Protein AF-0000000084492667 (afdb_homodimer)

Nearest PDB structures (foldseek):
  6nsm-assembly1_B  TM=9.252E-01  e=1.331E-12  Pseudomonas aeruginosa UCBPP-PA14
  6nsr-assembly1_B  TM=9.289E-01  e=3.220E-12  Pseudomonas aeruginosa
  3qbm-assembly1_B  TM=8.335E-01  e=5.957E-05  Chloroflexus aurantiacus J-10-fl
  3eup-assembly1_B  TM=8.223E-01  e=1.995E-04  Cytophaga hutchinsonii ATCC 33406
  4yze-assembly1_A  TM=7.876E-01  e=1.656E-04  Escherichia coli K-12

Sequence (404 aa):
MPRTGRPREFNRDEAVVAAMLLFWEHGFESTSLAQLRTAMGGISPASFYAAFESKEALFREAIQQYISTYGKVSESFCDTRMTSKAAIELGLRRSARMQTERSHPLGCLLVLSAVNCSPEQQHIRDMLAKEREKVHDWINNCIERAVANGELPDSTDIHMLVTLFETFLRGISTQAQDGVPYEIIDAAITQLMSIWDSLSASMPRTGRPREFNRDEAVVAAMLLFWEHGFESTSLAQLRTAMGGISPASFYAAFESKEALFREAIQQYISTYGKVSESFCDTRMTSKAAIELGLRRSARMQTERSHPLGCLLVLSAVNCSPEQQHIRDMLAKEREKVHDWINNCIERAVANGELPDSTDIHMLVTLFETFLRGISTQAQDGVPYEIIDAAITQLMSIWDSLSAS

Foldseek 3Di:
DPPPPDQPDQDLVQLLQLLLQQLQAQALVRDDPQNSCVSRRNDDPVVVCVRQVDSVSSVVSSVVVCCVPLVCLLVLLQDPVDALLVSLLSSLLSLLVSQQDPPTHHADSLLPRPVDDDPVCVVVVVVSVVVLVVSLVSNLVSVVVCCVVLLAPVPDPSVVVSCLSSVLSSVSRVCSVVNPDSVVSNVVSVVSSVVSVVRSVD/DPPPPDQPDFDLVQLLQLLLQQLQAQALVRDDPQNSCVSRRNDDPVVVCVRQVDSVSSVVSSVVVCCVPLVCLLVLLQDPVDALLRSLLSSLLSLLVSQQDPPTHHADSLLPRPVDDDPVCVVVVVVSVVVLVVSLVSNLVSVVVCCVVLLAPVPDPSVVVSCLSSVLSSVSRVCSVVNPDSVVSNVVSVVSSVVSVVRSVD

Organism: NCBI:txid1637975

Radius of gyration: 23.23 Å; Cα contacts (8 Å, |Δi|>4): 520; chains: 2; bounding box: 58×74×68 Å

Secondary structure (DSSP, 8-state):
-----------HHHHHHHHHHHHHHH-TTT--HHHHHHHTTS--HHHHHHHHSSHHHHHHHHHHHHHTTGGGGGGGGG-TTS-HHHHHHHHHHHHHHHHH-TTS-SS-HHHHTTSS--GGGHHHHHHHHHHHHHHHHHHHHHHHHHHHTTSS-TT--HHHHHHHHHHHHHHHHHHHHTT--HHHHHHHHHHHHHHHHHHHH-/-----------HHHHHHHHHHHHHHH-TTT--HHHHHHHTTS--HHHHHHHHSSHHHHHHHHHHHHHTTGGGGGGGGG-TTS-HHHHHHHHHHHHHHHHH-TTS-SS-HHHHTTSS--GGGHHHHHHHHHHHHHHHHHHHHHHHHHHHTTSS-TT--HHHHHHHHHHHHHHHHHHHHTT--HHHHHHHHHHHHHHHHHHHH-

InterPro domains:
  IPR001647 DNA-binding HTH domain, TetR-type [PF00440] (17-62)
  IPR001647 DNA-binding HTH domain, TetR-type [PS50977] (9-70)
  IPR009057 Homedomain-like superfamily [SSF46689] (1-73)
  IPR011075 Tetracyclin repressor-like, C-terminal domain [PF16925] (98-176)
  IPR036271 Tetracyclin repressor-like, C-terminal domain superfamily [SSF48498] (84-198)

Structure (mmCIF, N/CA/C/O backbone):
data_AF-0000000084492667-model_v1
#
loop_
_entity.id
_entity.type
_entity.pdbx_description
1 polymer 'TetR family transcriptional regulator'
#
loop_
_atom_site.group_PDB
_atom_site.id
_atom_site.type_symbol
_atom_site.label_atom_id
_atom_site.label_alt_id
_atom_site.label_comp_id
_atom_site.label_asym_id
_atom_site.label_entity_id
_atom_site.label_seq_id
_atom_site.pdbx_PDB_ins_code
_atom_site.Cartn_x
_atom_site.Cartn_y
_atom_site.Cartn_z
_atom_site.occupancy
_atom_site.B_iso_or_equiv
_atom_site.auth_seq_id
_atom_site.auth_comp_id
_atom_site.auth_asym_id
_atom_site.auth_atom_id
_atom_site.pdbx_PDB_model_num
ATOM 1 N N . MET A 1 1 ? -31.531 42.562 -15.117 1 38.56 1 MET A N 1
ATOM 2 C CA . MET A 1 1 ? -30.938 42.125 -13.859 1 38.56 1 MET A CA 1
ATOM 3 C C . MET A 1 1 ? -30.531 40.656 -13.938 1 38.56 1 MET A C 1
ATOM 5 O O . MET A 1 1 ? -31.312 39.812 -14.367 1 38.56 1 MET A O 1
ATOM 9 N N . PRO A 1 2 ? -29.188 40.281 -14.102 1 45.19 2 PRO A N 1
ATOM 10 C CA . PRO A 1 2 ? -28.891 38.875 -14.211 1 45.19 2 PRO A CA 1
ATOM 11 C C . PRO A 1 2 ? -29.625 38.031 -13.172 1 45.19 2 PRO A C 1
ATOM 13 O O . PRO A 1 2 ? -29.859 38.5 -12.047 1 45.19 2 PRO A O 1
ATOM 16 N N . ARG A 1 3 ? -30.719 37.406 -13.484 1 46.62 3 ARG A N 1
ATOM 17 C CA . ARG A 1 3 ? -31.516 36.562 -12.617 1 46.62 3 ARG A CA 1
ATOM 18 C C . ARG A 1 3 ? -30.625 35.688 -11.727 1 46.62 3 ARG A C 1
ATOM 20 O O . ARG A 1 3 ? -29.797 34.938 -12.227 1 46.62 3 ARG A O 1
ATOM 27 N N . THR A 1 4 ? -30.016 36.219 -10.531 1 47.03 4 THR A N 1
ATOM 28 C CA . THR A 1 4 ? -29.266 35.469 -9.547 1 47.03 4 THR A CA 1
ATOM 29 C C . THR A 1 4 ? -29.922 34.125 -9.273 1 47.03 4 THR A C 1
ATOM 31 O O . THR A 1 4 ? -31.047 34.062 -8.797 1 47.03 4 THR A O 1
ATOM 34 N N . GLY A 1 5 ? -29.828 33.188 -10.109 1 45.91 5 GLY A N 1
ATOM 35 C CA . GLY A 1 5 ? -30.359 31.859 -9.906 1 45.91 5 GLY A CA 1
ATOM 36 C C . GLY A 1 5 ? -30.266 31.391 -8.469 1 45.91 5 GLY A C 1
ATOM 37 O O . GLY A 1 5 ? -29.5 31.953 -7.676 1 45.91 5 GLY A O 1
ATOM 38 N N . ARG A 1 6 ? -31.344 30.844 -7.824 1 52.47 6 ARG A N 1
ATOM 39 C CA . ARG A 1 6 ? -31.391 30.328 -6.457 1 52.47 6 ARG A CA 1
ATOM 40 C C . ARG A 1 6 ? -30.109 29.578 -6.102 1 52.47 6 ARG A C 1
ATOM 42 O O . ARG A 1 6 ? -29.594 28.812 -6.91 1 52.47 6 ARG A O 1
ATOM 49 N N . PRO A 1 7 ? -29.359 30.031 -5.082 1 58.75 7 PRO A N 1
ATOM 50 C CA . PRO A 1 7 ? -28.156 29.312 -4.656 1 58.75 7 PRO A CA 1
ATOM 51 C C . PRO A 1 7 ? -28.375 27.797 -4.586 1 58.75 7 PRO A C 1
ATOM 53 O O . PRO A 1 7 ? -29.469 27.328 -4.297 1 58.75 7 PRO A O 1
ATOM 56 N N . ARG A 1 8 ? -27.797 26.984 -5.293 1 65.12 8 ARG A N 1
ATOM 57 C CA . ARG A 1 8 ? -27.953 25.547 -5.293 1 65.12 8 ARG A CA 1
ATOM 58 C C . ARG A 1 8 ? -28.062 25 -3.871 1 65.12 8 ARG A C 1
ATOM 60 O O . ARG A 1 8 ? -27.281 25.375 -2.998 1 65.12 8 ARG A O 1
ATOM 67 N N . GLU A 1 9 ? -29.25 24.484 -3.479 1 80.94 9 GLU A N 1
ATOM 68 C CA . GLU A 1 9 ? -29.516 23.875 -2.182 1 80.94 9 GLU A CA 1
ATOM 69 C C . GLU A 1 9 ? -28.5 22.781 -1.863 1 80.94 9 GLU A C 1
ATOM 71 O O . GLU A 1 9 ? -28.078 22.047 -2.754 1 80.94 9 GLU A O 1
ATOM 76 N N . PHE A 1 10 ? -28.016 22.891 -0.618 1 89.06 10 PHE A N 1
ATOM 77 C CA . PHE A 1 10 ? -27.094 21.891 -0.108 1 89.06 10 PHE A CA 1
ATOM 78 C C . PHE A 1 10 ? -27.688 20.484 -0.222 1 89.06 10 PHE A C 1
ATOM 80 O O . PHE A 1 10 ? -28.812 20.25 0.208 1 89.06 10 PHE A O 1
ATOM 87 N N . ASN A 1 11 ? -27.047 19.594 -0.96 1 94.19 11 ASN A N 1
ATOM 88 C CA . ASN A 1 11 ? -27.375 18.172 -1.079 1 94.19 11 ASN A CA 1
ATOM 89 C C . ASN A 1 11 ? -26.422 17.297 -0.281 1 94.19 11 ASN A C 1
ATOM 91 O O . ASN A 1 11 ? -25.266 17.125 -0.67 1 94.19 11 ASN A O 1
ATOM 95 N N . ARG A 1 12 ? -26.859 16.719 0.756 1 95.88 12 ARG A N 1
ATOM 96 C CA . ARG A 1 12 ? -26.016 15.992 1.7 1 95.88 12 ARG A CA 1
ATOM 97 C C . ARG A 1 12 ? -25.359 14.789 1.033 1 95.88 12 ARG A C 1
ATOM 99 O O . ARG A 1 12 ? -24.188 14.508 1.277 1 95.88 12 ARG A O 1
ATOM 106 N N . ASP A 1 13 ? -26.125 14.086 0.218 1 96.62 13 ASP A N 1
ATOM 107 C CA . ASP A 1 13 ? -25.578 12.914 -0.456 1 96.62 13 ASP A CA 1
ATOM 108 C C . ASP A 1 13 ? -24.422 13.305 -1.387 1 96.62 13 ASP A C 1
ATOM 110 O O . ASP A 1 13 ? -23.391 12.641 -1.418 1 96.62 13 ASP A O 1
ATOM 114 N N . GLU A 1 14 ? -24.625 14.328 -2.105 1 97.31 14 GLU A N 1
ATOM 115 C CA . GLU A 1 14 ? -23.562 14.828 -2.98 1 97.31 14 GLU A CA 1
ATOM 116 C C . GLU A 1 14 ? -22.359 15.281 -2.176 1 97.31 14 GLU A C 1
ATOM 118 O O . GLU A 1 14 ? -21.219 15.117 -2.617 1 97.31 14 GLU A O 1
ATOM 123 N N . ALA A 1 15 ? -22.625 15.844 -1.063 1 97.88 15 ALA A N 1
ATOM 124 C CA . ALA A 1 15 ? -21.547 16.297 -0.186 1 97.88 15 ALA A CA 1
ATOM 125 C C . ALA A 1 15 ? -20.703 15.133 0.309 1 97.88 15 ALA A C 1
ATOM 127 O O . ALA A 1 15 ? -19.484 15.219 0.351 1 97.88 15 ALA A O 1
ATOM 128 N N . VAL A 1 16 ? -21.375 14.055 0.672 1 98.62 16 VAL A N 1
ATOM 129 C CA . VAL A 1 16 ? -20.656 12.867 1.146 1 98.62 16 VAL A CA 1
ATOM 130 C C . VAL A 1 16 ? -19.797 12.305 0.023 1 98.62 16 VAL A C 1
ATOM 132 O O . VAL A 1 16 ? -18.656 11.898 0.254 1 98.62 16 VAL A O 1
ATOM 135 N N . VAL A 1 17 ? -20.328 12.305 -1.199 1 98.56 17 VAL A N 1
ATOM 136 C CA . VAL A 1 17 ? -19.578 11.812 -2.346 1 98.56 17 VAL A CA 1
ATOM 137 C C . VAL A 1 17 ? -18.359 12.703 -2.584 1 98.56 17 VAL A C 1
ATOM 139 O O . VAL A 1 17 ? -17.25 12.203 -2.807 1 98.56 17 VAL A O 1
ATOM 142 N N . ALA A 1 18 ? -18.547 13.984 -2.477 1 98.31 18 ALA A N 1
ATOM 143 C CA . ALA A 1 18 ? -17.438 14.922 -2.65 1 98.31 18 ALA A CA 1
ATOM 144 C C . ALA A 1 18 ? -16.359 14.695 -1.588 1 98.31 18 ALA A C 1
ATOM 146 O O . ALA A 1 18 ? -15.164 14.719 -1.889 1 98.31 18 ALA A O 1
ATOM 147 N N . ALA A 1 19 ? -16.797 14.508 -0.365 1 98.56 19 ALA A N 1
ATOM 148 C CA . ALA A 1 19 ? -15.867 14.234 0.725 1 98.56 19 ALA A CA 1
ATOM 149 C C . ALA A 1 19 ? -15.102 12.938 0.481 1 98.56 19 ALA A C 1
ATOM 151 O O . ALA A 1 19 ? -13.891 12.867 0.695 1 98.56 19 ALA A O 1
ATOM 152 N N . MET A 1 20 ? -15.828 11.914 0.038 1 98.69 20 MET A N 1
ATOM 153 C CA . MET A 1 20 ? -15.211 10.625 -0.261 1 98.69 20 MET A CA 1
ATOM 154 C C . MET A 1 20 ? -14.07 10.781 -1.263 1 98.69 20 MET A C 1
ATOM 156 O O . MET A 1 20 ? -12.977 10.258 -1.052 1 98.69 20 MET A O 1
ATOM 160 N N . LEU A 1 21 ? -14.32 11.547 -2.293 1 98.38 21 LEU A N 1
ATOM 161 C CA . LEU A 1 21 ? -13.32 11.734 -3.336 1 98.38 21 LEU A CA 1
ATOM 162 C C . LEU A 1 21 ? -12.117 12.508 -2.801 1 98.38 21 LEU A C 1
ATOM 164 O O . LEU A 1 21 ? -10.969 12.195 -3.148 1 98.38 21 LEU A O 1
ATOM 168 N N . LEU A 1 22 ? -12.312 13.438 -1.885 1 97.62 22 LEU A N 1
ATOM 169 C CA . LEU A 1 22 ? -11.219 14.203 -1.293 1 97.62 22 LEU A CA 1
ATOM 170 C C . LEU A 1 22 ? -10.398 13.336 -0.354 1 97.62 22 LEU A C 1
ATOM 172 O O . LEU A 1 22 ? -9.164 13.328 -0.424 1 97.62 22 LEU A O 1
ATOM 176 N N . PHE A 1 23 ? -11.094 12.594 0.522 1 97.5 23 PHE A N 1
ATOM 177 C CA . PHE A 1 23 ? -10.398 11.695 1.434 1 97.5 23 PHE A CA 1
ATOM 178 C C . PHE A 1 23 ? -9.617 10.633 0.66 1 97.5 23 PHE A C 1
ATOM 180 O O . PHE A 1 23 ? -8.539 10.219 1.083 1 97.5 23 PHE A O 1
ATOM 187 N N . TRP A 1 24 ? -10.203 10.242 -0.432 1 97.44 24 TRP A N 1
ATOM 188 C CA . TRP A 1 24 ? -9.562 9.25 -1.292 1 97.44 24 TRP A CA 1
ATOM 189 C C . TRP A 1 24 ? -8.273 9.797 -1.897 1 97.44 24 TRP A C 1
ATOM 191 O O . TRP A 1 24 ? -7.242 9.133 -1.876 1 97.44 24 TRP A O 1
ATOM 201 N N . GLU A 1 25 ? -8.305 10.969 -2.318 1 95.44 25 GLU A N 1
ATOM 202 C CA . GLU A 1 25 ? -7.188 11.594 -3.021 1 95.44 25 GLU A CA 1
ATOM 203 C C . GLU A 1 25 ? -6.109 12.055 -2.045 1 95.44 25 GLU A C 1
ATOM 205 O O . GLU A 1 25 ? -4.914 11.852 -2.289 1 95.44 25 GLU A O 1
ATOM 210 N N . HIS A 1 26 ? -6.512 12.555 -0.853 1 94.31 26 HIS A N 1
ATOM 211 C CA . HIS A 1 26 ? -5.551 13.273 -0.025 1 94.31 26 HIS A CA 1
ATOM 212 C C . HIS A 1 26 ? -5.355 12.578 1.32 1 94.31 26 HIS A C 1
ATOM 214 O O . HIS A 1 26 ? -4.398 12.875 2.041 1 94.31 26 HIS A O 1
ATOM 220 N N . GLY A 1 27 ? -6.215 11.633 1.587 1 95.06 27 GLY A N 1
ATOM 221 C CA . GLY A 1 27 ? -6.168 11.016 2.902 1 95.06 27 GLY A CA 1
ATOM 222 C C . GLY A 1 27 ? -6.926 11.797 3.957 1 95.06 27 GLY A C 1
ATOM 223 O O . GLY A 1 27 ? -7.305 12.945 3.73 1 95.06 27 GLY A O 1
ATOM 224 N N . PHE A 1 28 ? -7.129 11.258 5.082 1 96.12 28 PHE A N 1
ATOM 225 C CA . PHE A 1 28 ? -7.918 11.828 6.164 1 96.12 28 PHE A CA 1
ATOM 226 C C . PHE A 1 28 ? -7.223 13.055 6.75 1 96.12 28 PHE A C 1
ATOM 228 O O . PHE A 1 28 ? -7.812 14.133 6.82 1 96.12 28 PHE A O 1
ATOM 235 N N . GLU A 1 29 ? -6.031 12.898 7.098 1 92.75 29 GLU A N 1
ATOM 236 C CA . GLU A 1 29 ? -5.336 13.953 7.832 1 92.75 29 GLU A CA 1
ATOM 237 C C . GLU A 1 29 ? -5.055 15.156 6.938 1 92.75 29 GLU A C 1
ATOM 239 O O . GLU A 1 29 ? -5.16 16.297 7.379 1 92.75 29 GLU A O 1
ATOM 244 N N . SER A 1 30 ? -4.758 14.945 5.703 1 92.38 30 SER A N 1
ATOM 245 C CA . SER A 1 30 ? -4.316 16 4.797 1 92.38 30 SER A CA 1
ATOM 246 C C . SER A 1 30 ? -5.508 16.75 4.207 1 92.38 30 SER A C 1
ATOM 248 O O . SER A 1 30 ? -5.332 17.781 3.543 1 92.38 30 SER A O 1
ATOM 250 N N . THR A 1 31 ? -6.676 16.234 4.395 1 95.38 31 THR A N 1
ATOM 251 C CA . THR A 1 31 ? -7.875 16.922 3.939 1 95.38 31 THR A CA 1
ATOM 252 C C . THR A 1 31 ? -8.367 17.906 5 1 95.38 31 THR A C 1
ATOM 254 O O . THR A 1 31 ? -8.688 17.516 6.121 1 95.38 31 THR A O 1
ATOM 257 N N . SER A 1 32 ? -8.445 19.141 4.676 1 94.62 32 SER A N 1
ATOM 258 C CA . SER A 1 32 ? -8.828 20.172 5.637 1 94.62 32 SER A CA 1
ATOM 259 C C . SER A 1 32 ? -10.336 20.422 5.617 1 94.62 32 SER A C 1
ATOM 261 O O . SER A 1 32 ? -11.016 20.062 4.652 1 94.62 32 SER A O 1
ATOM 263 N N . LEU A 1 33 ? -10.758 21.047 6.68 1 96.75 33 LEU A N 1
ATOM 264 C CA . LEU A 1 33 ? -12.156 21.453 6.734 1 96.75 33 LEU A CA 1
ATOM 265 C C . LEU A 1 33 ? -12.469 22.453 5.625 1 96.75 33 LEU A C 1
ATOM 267 O O . LEU A 1 33 ? -13.562 22.422 5.051 1 96.75 33 LEU A O 1
ATOM 271 N N . ALA A 1 34 ? -11.586 23.312 5.332 1 96.69 34 ALA A N 1
ATOM 272 C CA . ALA A 1 34 ? -11.773 24.312 4.285 1 96.69 34 ALA A CA 1
ATOM 273 C C . ALA A 1 34 ? -11.977 23.641 2.926 1 96.69 34 ALA A C 1
ATOM 275 O O . ALA A 1 34 ? -12.867 24.031 2.166 1 96.69 34 ALA A O 1
ATOM 276 N N . GLN A 1 35 ? -11.172 22.656 2.59 1 96.44 35 GLN A N 1
ATOM 277 C CA . GLN A 1 35 ? -11.297 21.906 1.345 1 96.44 35 GLN A CA 1
ATOM 278 C C . GLN A 1 35 ? -12.648 21.203 1.266 1 96.44 35 GLN A C 1
ATOM 280 O O . GLN A 1 35 ? -13.297 21.203 0.218 1 96.44 35 GLN A O 1
ATOM 285 N N . LEU A 1 36 ? -13.031 20.594 2.414 1 98.12 36 LEU A N 1
ATOM 286 C CA . LEU A 1 36 ? -14.312 19.891 2.457 1 98.12 36 LEU A CA 1
ATOM 287 C C . LEU A 1 36 ? -15.469 20.844 2.207 1 98.12 36 LEU A C 1
ATOM 289 O O . LEU A 1 36 ? -16.328 20.594 1.356 1 98.12 36 LEU A O 1
ATOM 293 N N . ARG A 1 37 ? -15.422 21.953 2.826 1 97.69 37 ARG A N 1
ATOM 294 C CA . ARG A 1 37 ? -16.5 22.922 2.676 1 97.69 37 ARG A CA 1
ATOM 295 C C . ARG A 1 37 ? -16.547 23.469 1.248 1 97.69 37 ARG A C 1
ATOM 297 O O . ARG A 1 37 ? -17.641 23.641 0.689 1 97.69 37 ARG A O 1
ATOM 304 N N . THR A 1 38 ? -15.445 23.719 0.686 1 96.88 38 THR A N 1
ATOM 305 C CA . THR A 1 38 ? -15.375 24.188 -0.691 1 96.88 38 THR A CA 1
ATOM 306 C C . THR A 1 38 ? -15.961 23.172 -1.652 1 96.88 38 THR A C 1
ATOM 308 O O . THR A 1 38 ? -16.75 23.516 -2.535 1 96.88 38 THR A O 1
ATOM 311 N N . ALA A 1 39 ? -15.695 21.891 -1.416 1 95.75 39 ALA A N 1
ATOM 312 C CA . ALA A 1 39 ? -16.156 20.812 -2.281 1 95.75 39 ALA A CA 1
ATOM 313 C C . ALA A 1 39 ? -17.672 20.609 -2.139 1 95.75 39 ALA A C 1
ATOM 315 O O . ALA A 1 39 ? -18.297 19.984 -2.998 1 95.75 39 ALA A O 1
ATOM 316 N N . MET A 1 40 ? -18.188 21.156 -1.121 1 95.94 40 MET A N 1
ATOM 317 C CA . MET A 1 40 ? -19.609 20.969 -0.827 1 95.94 40 MET A CA 1
ATOM 318 C C . MET A 1 40 ? -20.406 22.219 -1.197 1 95.94 40 MET A C 1
ATOM 320 O O . MET A 1 40 ? -21.516 22.422 -0.692 1 95.94 40 MET A O 1
ATOM 324 N N . GLY A 1 41 ? -19.812 23.031 -1.983 1 93.88 41 GLY A N 1
ATOM 325 C CA . GLY A 1 41 ? -20.516 24.219 -2.447 1 93.88 41 GLY A CA 1
ATOM 326 C C . GLY A 1 41 ? -20.203 25.453 -1.621 1 93.88 41 GLY A C 1
ATOM 327 O O . GLY A 1 41 ? -20.953 26.438 -1.648 1 93.88 41 GLY A O 1
ATOM 328 N N . GLY A 1 42 ? -19.188 25.375 -0.823 1 95.81 42 GLY A N 1
ATOM 329 C CA . GLY A 1 42 ? -18.766 26.547 -0.061 1 95.81 42 GLY A CA 1
ATOM 330 C C . GLY A 1 42 ? -19.625 26.797 1.169 1 95.81 42 GLY A C 1
ATOM 331 O O . GLY A 1 42 ? -19.938 27.938 1.488 1 95.81 42 GLY A O 1
ATOM 332 N N . ILE A 1 43 ? -20.031 25.766 1.825 1 95.25 43 ILE A N 1
ATOM 333 C CA . ILE A 1 43 ? -20.891 25.906 2.994 1 95.25 43 ILE A CA 1
ATOM 334 C C . ILE A 1 43 ? -20.078 26.484 4.156 1 95.25 43 ILE A C 1
ATOM 336 O O . ILE A 1 43 ? -18.859 26.359 4.199 1 95.25 43 ILE A O 1
ATOM 340 N N . SER A 1 44 ? -20.766 27.109 5.055 1 95.56 44 SER A N 1
ATOM 341 C CA . SER A 1 44 ? -20.141 27.688 6.234 1 95.56 44 SER A CA 1
ATOM 342 C C . SER A 1 44 ? -19.688 26.594 7.211 1 95.56 44 SER A C 1
ATOM 344 O O . SER A 1 44 ? -20.188 25.469 7.156 1 95.56 44 SER A O 1
ATOM 346 N N . PRO A 1 45 ? -18.75 26.922 8.133 1 96.31 45 PRO A N 1
ATOM 347 C CA . PRO A 1 45 ? -18.391 25.969 9.188 1 96.31 45 PRO A CA 1
ATOM 348 C C . PRO A 1 45 ? -19.609 25.516 10.008 1 96.31 45 PRO A C 1
ATOM 350 O O . PRO A 1 45 ? -19.75 24.328 10.297 1 96.31 45 PRO A O 1
ATOM 353 N N . ALA A 1 46 ? -20.453 26.469 10.328 1 95.69 46 ALA A N 1
ATOM 354 C CA . ALA A 1 46 ? -21.641 26.141 11.117 1 95.69 46 ALA A CA 1
ATOM 355 C C . ALA A 1 46 ? -22.516 25.141 10.391 1 95.69 46 ALA A C 1
ATOM 357 O O . ALA A 1 46 ? -23.016 24.172 10.992 1 95.69 46 ALA A O 1
ATOM 358 N N . SER A 1 47 ? -22.75 25.344 9.148 1 95.5 47 SER A N 1
ATOM 359 C CA . SER A 1 47 ? -23.547 24.438 8.328 1 95.5 47 SER A CA 1
ATOM 360 C C . SER A 1 47 ? -22.906 23.047 8.25 1 95.5 47 SER A C 1
ATOM 362 O O . SER A 1 47 ? -23.609 22.031 8.266 1 95.5 47 SER A O 1
ATOM 364 N N . PHE A 1 48 ? -21.594 23.031 8.156 1 97.38 48 PHE A N 1
ATOM 365 C CA . PHE A 1 48 ? -20.875 21.766 8.102 1 97.38 48 PHE A CA 1
ATOM 366 C C . PHE A 1 48 ? -21.125 20.953 9.359 1 97.38 48 PHE A C 1
ATOM 368 O O . PHE A 1 48 ? -21.484 19.766 9.281 1 97.38 48 PHE A O 1
ATOM 375 N N . TYR A 1 49 ? -21 21.562 10.508 1 96.75 49 TYR A N 1
ATOM 376 C CA . TYR A 1 49 ? -21.094 20.844 11.773 1 96.75 49 TYR A CA 1
ATOM 377 C C . TYR A 1 49 ? -22.547 20.453 12.07 1 96.75 49 TYR A C 1
ATOM 379 O O . TYR A 1 49 ? -22.797 19.438 12.727 1 96.75 49 TYR A O 1
ATOM 387 N N . ALA A 1 50 ? -23.422 21.234 11.539 1 96.44 50 ALA A N 1
ATOM 388 C CA . ALA A 1 50 ? -24.828 20.875 11.656 1 96.44 50 ALA A CA 1
ATOM 389 C C . ALA A 1 50 ? -25.141 19.609 10.844 1 96.44 50 ALA A C 1
ATOM 391 O O . ALA A 1 50 ? -25.922 18.766 11.273 1 96.44 50 ALA A O 1
ATOM 392 N N . ALA A 1 51 ? -24.484 19.5 9.75 1 96.5 51 ALA A N 1
ATOM 393 C CA . ALA A 1 51 ? -24.766 18.406 8.82 1 96.5 51 ALA A CA 1
ATOM 394 C C . ALA A 1 51 ? -23.984 17.156 9.203 1 96.5 51 ALA A C 1
ATOM 396 O O . ALA A 1 51 ? -24.484 16.047 9.07 1 96.5 51 ALA A O 1
ATOM 397 N N . PHE A 1 52 ? -22.688 17.219 9.727 1 97.94 52 PHE A N 1
ATOM 398 C CA . PHE A 1 52 ? -21.844 16.031 9.812 1 97.94 52 PHE A CA 1
ATOM 399 C C . PHE A 1 52 ? -21.25 15.898 11.211 1 97.94 52 PHE A C 1
ATOM 401 O O . PHE A 1 52 ? -20.625 14.883 11.539 1 97.94 52 PHE A O 1
ATOM 408 N N . GLU A 1 53 ? -21.391 16.859 12.016 1 97.5 53 GLU A N 1
ATOM 409 C CA . GLU A 1 53 ? -20.953 16.859 13.406 1 97.5 53 GLU A CA 1
ATOM 410 C C . GLU A 1 53 ? -19.438 17.062 13.492 1 97.5 53 GLU A C 1
ATOM 412 O O . GLU A 1 53 ? -18.969 17.906 14.266 1 97.5 53 GLU A O 1
ATOM 417 N N . SER A 1 54 ? -18.625 16.234 12.742 1 97.69 54 SER A N 1
ATOM 418 C CA . SER A 1 54 ? -17.172 16.328 12.75 1 97.69 54 SER A CA 1
ATOM 419 C C . SER A 1 54 ? -16.562 15.797 11.453 1 97.69 54 SER A C 1
ATOM 421 O O . SER A 1 54 ? -17.266 15.133 10.672 1 97.69 54 SER A O 1
ATOM 423 N N . LYS A 1 55 ? -15.336 16.094 11.297 1 97.31 55 LYS A N 1
ATOM 424 C CA . LYS A 1 55 ? -14.617 15.523 10.156 1 97.31 55 LYS A CA 1
ATOM 425 C C . LYS A 1 55 ? -14.594 14 10.219 1 97.31 55 LYS A C 1
ATOM 427 O O . LYS A 1 55 ? -14.781 13.336 9.195 1 97.31 55 LYS A O 1
ATOM 432 N N . GLU A 1 56 ? -14.352 13.461 11.375 1 97.5 56 GLU A N 1
ATOM 433 C CA . GLU A 1 56 ? -14.297 12.008 11.547 1 97.5 56 GLU A CA 1
ATOM 434 C C . GLU A 1 56 ? -15.641 11.359 11.227 1 97.5 56 GLU A C 1
ATOM 436 O O . GLU A 1 56 ? -15.695 10.32 10.57 1 97.5 56 GLU A O 1
ATOM 441 N N . ALA A 1 57 ? -16.641 11.93 11.758 1 98.38 57 ALA A N 1
ATOM 442 C CA . ALA A 1 57 ? -17.969 11.406 11.461 1 98.38 57 ALA A CA 1
ATOM 443 C C . ALA A 1 57 ? -18.234 11.406 9.953 1 98.38 57 ALA A C 1
ATOM 445 O O . ALA A 1 57 ? -18.766 10.438 9.406 1 98.38 57 ALA A O 1
ATOM 446 N N . LEU A 1 58 ? -17.938 12.547 9.305 1 98.69 58 LEU A N 1
ATOM 447 C CA . LEU A 1 58 ? -18.062 12.625 7.855 1 98.69 58 LEU A CA 1
ATOM 448 C C . LEU A 1 58 ? -17.203 11.57 7.176 1 98.69 58 LEU A C 1
ATOM 450 O O . LEU A 1 58 ? -17.625 10.953 6.195 1 98.69 58 LEU A O 1
ATOM 454 N N . PHE A 1 59 ? -16 11.344 7.672 1 98.62 59 PHE A N 1
ATOM 455 C CA . PHE A 1 59 ? -15.109 10.344 7.105 1 98.62 59 PHE A CA 1
ATOM 456 C C . PHE A 1 59 ? -15.742 8.953 7.176 1 98.62 59 PHE A C 1
ATOM 458 O O . PHE A 1 59 ? -15.695 8.195 6.207 1 98.62 59 PHE A O 1
ATOM 465 N N . ARG A 1 60 ? -16.281 8.602 8.266 1 98.5 60 ARG A N 1
ATOM 466 C CA . ARG A 1 60 ? -16.953 7.312 8.414 1 98.5 60 ARG A CA 1
ATOM 467 C C . ARG A 1 60 ? -18.062 7.152 7.375 1 98.5 60 ARG A C 1
ATOM 469 O O . ARG A 1 60 ? -18.234 6.082 6.789 1 98.5 60 ARG A O 1
ATOM 476 N N . GLU A 1 61 ? -18.781 8.195 7.184 1 98.62 61 GLU A N 1
ATOM 477 C CA . GLU A 1 61 ? -19.812 8.156 6.164 1 98.62 61 GLU A CA 1
ATOM 478 C C . GLU A 1 61 ? -19.219 8.008 4.766 1 98.62 61 GLU A C 1
ATOM 480 O O . GLU A 1 61 ? -19.766 7.293 3.926 1 98.62 61 GLU A O 1
ATOM 485 N N . ALA A 1 62 ? -18.172 8.711 4.516 1 98.75 62 ALA A N 1
ATOM 486 C CA . ALA A 1 62 ? -17.469 8.609 3.234 1 98.75 62 ALA A CA 1
ATOM 487 C C . ALA A 1 62 ? -16.984 7.184 2.984 1 98.75 62 ALA A C 1
ATOM 489 O O . ALA A 1 62 ? -17.109 6.668 1.869 1 98.75 62 ALA A O 1
ATOM 490 N N . ILE A 1 63 ? -16.484 6.551 4.008 1 98.69 63 ILE A N 1
ATOM 491 C CA . ILE A 1 63 ? -16.016 5.172 3.912 1 98.69 63 ILE A CA 1
ATOM 492 C C . ILE A 1 63 ? -17.188 4.25 3.582 1 98.69 63 ILE A C 1
ATOM 494 O O . ILE A 1 63 ? -17.078 3.379 2.717 1 98.69 63 ILE A O 1
ATOM 498 N N . GLN A 1 64 ? -18.281 4.457 4.258 1 98.56 64 GLN A N 1
ATOM 499 C CA . GLN A 1 64 ? -19.469 3.645 3.969 1 98.56 64 GLN A CA 1
ATOM 500 C C . GLN A 1 64 ? -19.953 3.873 2.541 1 98.56 64 GLN A C 1
ATOM 502 O O . GLN A 1 64 ? -20.375 2.932 1.866 1 98.56 64 GLN A O 1
ATOM 507 N N . GLN A 1 65 ? -19.938 5.148 2.127 1 98.75 65 GLN A N 1
ATOM 508 C CA . GLN A 1 65 ? -20.266 5.457 0.739 1 98.75 65 GLN A CA 1
ATOM 509 C C . GLN A 1 65 ? -19.344 4.711 -0.224 1 98.75 65 GLN A C 1
ATOM 511 O O . GLN A 1 65 ? -19.797 4.145 -1.219 1 98.75 65 GLN A O 1
ATOM 516 N N . TYR A 1 66 ? -18.078 4.703 0.009 1 98.81 66 TYR A N 1
ATOM 517 C CA . TYR A 1 66 ? -17.109 3.98 -0.805 1 98.81 66 TYR A CA 1
ATOM 518 C C . TYR A 1 66 ? -17.438 2.494 -0.857 1 98.81 66 TYR A C 1
ATOM 520 O O . TYR A 1 66 ? -17.469 1.896 -1.935 1 98.81 66 TYR A O 1
ATOM 528 N N . ILE A 1 67 ? -17.641 1.878 0.333 1 98.5 67 ILE A N 1
ATOM 529 C CA . ILE A 1 67 ? -17.906 0.447 0.457 1 98.5 67 ILE A CA 1
ATOM 530 C C . ILE A 1 67 ? -19.141 0.075 -0.347 1 98.5 67 ILE A C 1
ATOM 532 O O . ILE A 1 67 ? -19.172 -0.969 -1.003 1 98.5 67 ILE A O 1
ATOM 536 N N . SER A 1 68 ? -20.125 0.974 -0.379 1 98.19 68 SER A N 1
ATOM 537 C CA . SER A 1 68 ? -21.422 0.675 -1.005 1 98.19 68 SER A CA 1
ATOM 538 C C . SER A 1 68 ? -21.391 0.999 -2.494 1 98.19 68 SER A C 1
ATOM 540 O O . SER A 1 68 ? -22.375 0.756 -3.203 1 98.19 68 SER A O 1
ATOM 542 N N . THR A 1 69 ? -20.312 1.532 -3.025 1 98.38 69 THR A N 1
ATOM 543 C CA . THR A 1 69 ? -20.188 1.871 -4.441 1 98.38 69 THR A CA 1
ATOM 544 C C . THR A 1 69 ? -18.969 1.217 -5.059 1 98.38 69 THR A C 1
ATOM 546 O O . THR A 1 69 ? -19 0.049 -5.453 1 98.38 69 THR A O 1
ATOM 549 N N . TYR A 1 70 ? -17.844 1.86 -4.934 1 98.56 70 TYR A N 1
ATOM 550 C CA . TYR A 1 70 ? -16.594 1.383 -5.539 1 98.56 70 TYR A CA 1
ATOM 551 C C . TYR A 1 70 ? -16.094 0.121 -4.844 1 98.56 70 TYR A C 1
ATOM 553 O O . TYR A 1 70 ? -15.586 -0.792 -5.492 1 98.56 70 TYR A O 1
ATOM 561 N N . GLY A 1 71 ? -16.297 0.089 -3.535 1 98.06 71 GLY A N 1
ATOM 562 C CA . GLY A 1 71 ? -15.844 -1.032 -2.73 1 98.06 71 GLY A CA 1
ATOM 563 C C . GLY A 1 71 ? -16.656 -2.293 -2.941 1 98.06 71 GLY A C 1
ATOM 564 O O . GLY A 1 71 ? -16.281 -3.369 -2.473 1 98.06 71 GLY A O 1
ATOM 565 N N . LYS A 1 72 ? -17.75 -2.229 -3.705 1 97.88 72 LYS A N 1
ATOM 566 C CA . LYS A 1 72 ? -18.609 -3.379 -3.984 1 97.88 72 LYS A CA 1
ATOM 567 C C . LYS A 1 72 ? -17.844 -4.441 -4.777 1 97.88 72 LYS A C 1
ATOM 569 O O . LYS A 1 72 ? -18.281 -5.594 -4.848 1 97.88 72 LYS A O 1
ATOM 574 N N . VAL A 1 73 ? -16.781 -4.055 -5.402 1 97.44 73 VAL A N 1
ATOM 575 C CA . VAL A 1 73 ? -15.969 -4.988 -6.18 1 97.44 73 VAL A CA 1
ATOM 576 C C . VAL A 1 73 ? -15.523 -6.148 -5.293 1 97.44 73 VAL A C 1
ATOM 578 O O . VAL A 1 73 ? -15.344 -7.273 -5.77 1 97.44 73 VAL A O 1
ATOM 581 N N . SER A 1 74 ? -15.406 -5.941 -3.977 1 97.19 74 SER A N 1
ATOM 582 C CA . SER A 1 74 ? -14.93 -6.961 -3.047 1 97.19 74 SER A CA 1
ATOM 583 C C . SER A 1 74 ? -16.016 -7.984 -2.75 1 97.19 74 SER A C 1
ATOM 585 O O . SER A 1 74 ? -15.734 -9.07 -2.229 1 97.19 74 SER A O 1
ATOM 587 N N . GLU A 1 75 ? -17.25 -7.656 -3.064 1 97 75 GLU A N 1
ATOM 588 C CA . GLU A 1 75 ? -18.344 -8.586 -2.807 1 97 75 GLU A CA 1
ATOM 589 C C . GLU A 1 75 ? -18.188 -9.867 -3.621 1 97 75 GLU A C 1
ATOM 591 O O . GLU A 1 75 ? -18.812 -10.883 -3.314 1 97 75 GLU A O 1
ATOM 596 N N . SER A 1 76 ? -17.422 -9.812 -4.707 1 97.38 76 SER A N 1
ATOM 597 C CA . SER A 1 76 ? -17.156 -11.016 -5.492 1 97.38 76 SER A CA 1
ATOM 598 C C . SER A 1 76 ? -16.531 -12.109 -4.637 1 97.38 76 SER A C 1
ATOM 600 O O . SER A 1 76 ? -16.766 -13.297 -4.875 1 97.38 76 SER A O 1
ATOM 602 N N . PHE A 1 77 ? -15.781 -11.766 -3.605 1 97.88 77 PHE A N 1
ATOM 603 C CA . PHE A 1 77 ? -15.062 -12.734 -2.781 1 97.88 77 PHE A CA 1
ATOM 604 C C . PHE A 1 77 ? -16.031 -13.57 -1.96 1 97.88 77 PHE A C 1
ATOM 606 O O . PHE A 1 77 ? -15.688 -14.672 -1.517 1 97.88 77 PHE A O 1
ATOM 613 N N . CYS A 1 78 ? -17.219 -13.086 -1.78 1 96.44 78 CYS A N 1
ATOM 614 C CA . CYS A 1 78 ? -18.156 -13.836 -0.948 1 96.44 78 CYS A CA 1
ATOM 615 C C . CYS A 1 78 ? -19.312 -14.359 -1.778 1 96.44 78 CYS A C 1
ATOM 617 O O . CYS A 1 78 ? -20.328 -14.805 -1.228 1 96.44 78 CYS A O 1
ATOM 619 N N . ASP A 1 79 ? -19.203 -14.281 -3.07 1 97.06 79 ASP A N 1
ATOM 620 C CA . ASP A 1 79 ? -20.25 -14.789 -3.957 1 97.06 79 ASP A CA 1
ATOM 621 C C . ASP A 1 79 ? -20.203 -16.312 -4.031 1 97.06 79 ASP A C 1
ATOM 623 O O . ASP A 1 79 ? -19.328 -16.891 -4.672 1 97.06 79 ASP A O 1
ATOM 627 N N . THR A 1 80 ? -21.188 -16.984 -3.541 1 96.12 80 THR A N 1
ATOM 628 C CA . THR A 1 80 ? -21.203 -18.438 -3.439 1 96.12 80 THR A CA 1
ATOM 629 C C . THR A 1 80 ? -21.891 -19.062 -4.648 1 96.12 80 THR A C 1
ATOM 631 O O . THR A 1 80 ? -21.984 -20.281 -4.754 1 96.12 80 THR A O 1
ATOM 634 N N . ARG A 1 81 ? -22.344 -18.266 -5.602 1 97 81 ARG A N 1
ATOM 635 C CA . ARG A 1 81 ? -22.984 -18.781 -6.809 1 97 81 ARG A CA 1
ATOM 636 C C . ARG A 1 81 ? -21.953 -19.266 -7.816 1 97 81 ARG A C 1
ATOM 638 O O . ARG A 1 81 ? -22.297 -19.969 -8.773 1 97 81 ARG A O 1
ATOM 645 N N . MET A 1 82 ? -20.672 -18.953 -7.609 1 96.62 82 MET A N 1
ATOM 646 C CA . MET A 1 82 ? -19.578 -19.391 -8.484 1 96.62 82 MET A CA 1
ATOM 647 C C . MET A 1 82 ? -18.562 -20.219 -7.703 1 96.62 82 MET A C 1
ATOM 649 O O . MET A 1 82 ? -18.625 -20.281 -6.473 1 96.62 82 MET A O 1
ATOM 653 N N . THR A 1 83 ? -17.672 -20.891 -8.461 1 97.94 83 THR A N 1
ATOM 654 C CA . THR A 1 83 ? -16.594 -21.609 -7.797 1 97.94 83 THR A CA 1
ATOM 655 C C . THR A 1 83 ? -15.703 -20.641 -7.012 1 97.94 83 THR A C 1
ATOM 657 O O . THR A 1 83 ? -15.664 -19.453 -7.309 1 97.94 83 THR A O 1
ATOM 660 N N . SER A 1 84 ? -15.094 -21.156 -5.992 1 98.56 84 SER A N 1
ATOM 661 C CA . SER A 1 84 ? -14.188 -20.328 -5.203 1 98.56 84 SER A CA 1
ATOM 662 C C . SER A 1 84 ? -13.102 -19.703 -6.074 1 98.56 84 SER A C 1
ATOM 664 O O . SER A 1 84 ? -12.789 -18.531 -5.934 1 98.56 84 SER A O 1
ATOM 666 N N . LYS A 1 85 ? -12.578 -20.484 -6.977 1 98.56 85 LYS A N 1
ATOM 667 C CA . LYS A 1 85 ? -11.555 -19.969 -7.879 1 98.56 85 LYS A CA 1
ATOM 668 C C . LYS A 1 85 ? -12.07 -18.781 -8.672 1 98.56 85 LYS A C 1
ATOM 670 O O . LYS A 1 85 ? -11.414 -17.734 -8.742 1 98.56 85 LYS A O 1
ATOM 675 N N . ALA A 1 86 ? -13.234 -18.922 -9.273 1 98.62 86 ALA A N 1
ATOM 676 C CA . ALA A 1 86 ? -13.828 -17.859 -10.086 1 98.62 86 ALA A CA 1
ATOM 677 C C . ALA A 1 86 ? -14.094 -16.609 -9.242 1 98.62 86 ALA A C 1
ATOM 679 O O . ALA A 1 86 ? -13.922 -15.484 -9.719 1 98.62 86 ALA A O 1
ATOM 680 N N . ALA A 1 87 ? -14.523 -16.781 -7.996 1 98.75 87 ALA A N 1
ATOM 681 C CA . ALA A 1 87 ? -14.812 -15.672 -7.098 1 98.75 87 ALA A CA 1
ATOM 682 C C . ALA A 1 87 ? -13.547 -14.891 -6.773 1 98.75 87 ALA A C 1
ATOM 684 O O . ALA A 1 87 ? -13.547 -13.656 -6.824 1 98.75 87 ALA A O 1
ATOM 685 N N . ILE A 1 88 ? -12.461 -15.617 -6.457 1 98.81 88 ILE A N 1
ATOM 686 C CA . ILE A 1 88 ? -11.188 -14.969 -6.141 1 98.81 88 ILE A CA 1
ATOM 687 C C . ILE A 1 88 ? -10.68 -14.211 -7.363 1 98.81 88 ILE A C 1
ATOM 689 O O . ILE A 1 88 ? -10.312 -13.039 -7.266 1 98.81 88 ILE A O 1
ATOM 693 N N . GLU A 1 89 ? -10.719 -14.891 -8.461 1 98.88 89 GLU A N 1
ATOM 694 C CA . GLU A 1 89 ? -10.227 -14.289 -9.695 1 98.88 89 GLU A CA 1
ATOM 695 C C . GLU A 1 89 ? -11.039 -13.047 -10.07 1 98.88 89 GLU A C 1
ATOM 697 O O . GLU A 1 89 ? -10.469 -12 -10.391 1 98.88 89 GLU A O 1
ATOM 702 N N . LEU A 1 90 ? -12.344 -13.125 -10.031 1 98.81 90 LEU A N 1
ATOM 703 C CA . LEU A 1 90 ? -13.219 -12.008 -10.367 1 98.81 90 LEU A CA 1
ATOM 704 C C . LEU A 1 90 ? -13.016 -10.844 -9.406 1 98.81 90 LEU A C 1
ATOM 706 O O . LEU A 1 90 ? -12.977 -9.688 -9.828 1 98.81 90 LEU A O 1
ATOM 710 N N . GLY A 1 91 ? -12.891 -11.125 -8.125 1 98.81 91 GLY A N 1
ATOM 711 C CA . GLY A 1 91 ? -12.633 -10.086 -7.145 1 98.81 91 GLY A CA 1
ATOM 712 C C . GLY A 1 91 ? -11.344 -9.328 -7.402 1 98.81 91 GLY A C 1
ATOM 713 O O . GLY A 1 91 ? -11.328 -8.094 -7.324 1 98.81 91 GLY A O 1
ATOM 714 N N . LEU A 1 92 ? -10.312 -10.078 -7.719 1 98.94 92 LEU A N 1
ATOM 715 C CA . LEU A 1 92 ? -9.039 -9.445 -8.023 1 98.94 92 LEU A CA 1
ATOM 716 C C . LEU A 1 92 ? -9.156 -8.562 -9.266 1 98.94 92 LEU A C 1
ATOM 718 O O . LEU A 1 92 ? -8.711 -7.414 -9.258 1 98.94 92 LEU A O 1
ATOM 722 N N . ARG A 1 93 ? -9.82 -9.031 -10.312 1 98.88 93 ARG A N 1
ATOM 723 C CA . ARG A 1 93 ? -9.93 -8.305 -11.57 1 98.88 93 ARG A CA 1
ATOM 724 C C . ARG A 1 93 ? -10.797 -7.062 -11.422 1 98.88 93 ARG A C 1
ATOM 726 O O . ARG A 1 93 ? -10.461 -5.996 -11.938 1 98.88 93 ARG A O 1
ATOM 733 N N . ARG A 1 94 ? -11.898 -7.199 -10.734 1 98.81 94 ARG A N 1
ATOM 734 C CA . ARG A 1 94 ? -12.773 -6.051 -10.516 1 98.81 94 ARG A CA 1
ATOM 735 C C . ARG A 1 94 ? -12.094 -4.996 -9.656 1 98.81 94 ARG A C 1
ATOM 737 O O . ARG A 1 94 ? -12.242 -3.797 -9.898 1 98.81 94 ARG A O 1
ATOM 744 N N . SER A 1 95 ? -11.383 -5.426 -8.648 1 98.81 95 SER A N 1
ATOM 745 C CA . SER A 1 95 ? -10.625 -4.488 -7.82 1 98.81 95 SER A CA 1
ATOM 746 C C . SER A 1 95 ? -9.586 -3.74 -8.641 1 98.81 95 SER A C 1
ATOM 748 O O . SER A 1 95 ? -9.469 -2.518 -8.539 1 98.81 95 SER A O 1
ATOM 750 N N . ALA A 1 96 ? -8.844 -4.535 -9.477 1 98.94 96 ALA A N 1
ATOM 751 C CA . ALA A 1 96 ? -7.816 -3.916 -10.305 1 98.94 96 ALA A CA 1
ATOM 752 C C . ALA A 1 96 ? -8.422 -2.898 -11.266 1 98.94 96 ALA A C 1
ATOM 754 O O . ALA A 1 96 ? -7.902 -1.792 -11.422 1 98.94 96 ALA A O 1
ATOM 755 N N . ARG A 1 97 ? -9.508 -3.26 -11.891 1 98.81 97 ARG A N 1
ATOM 756 C CA . ARG A 1 97 ? -10.164 -2.359 -12.836 1 98.81 97 ARG A CA 1
ATOM 757 C C . ARG A 1 97 ? -10.641 -1.09 -12.133 1 98.81 97 ARG A C 1
ATOM 759 O O . ARG A 1 97 ? -10.352 0.019 -12.586 1 98.81 97 ARG A O 1
ATOM 766 N N . MET A 1 98 ? -11.328 -1.231 -11.094 1 98.81 98 MET A N 1
ATOM 767 C CA . MET A 1 98 ? -11.828 -0.095 -10.328 1 98.81 98 MET A CA 1
ATOM 768 C C . MET A 1 98 ? -10.688 0.812 -9.891 1 98.81 98 MET A C 1
ATOM 770 O O . MET A 1 98 ? -10.773 2.035 -10.016 1 98.81 98 MET A O 1
ATOM 774 N N . GLN A 1 99 ? -9.609 0.277 -9.422 1 98.62 99 GLN A N 1
ATOM 775 C CA . GLN A 1 99 ? -8.531 1.051 -8.812 1 98.62 99 GLN A CA 1
ATOM 776 C C . GLN A 1 99 ? -7.699 1.765 -9.875 1 98.62 99 GLN A C 1
ATOM 778 O O . GLN A 1 99 ? -6.941 2.684 -9.562 1 98.62 99 GLN A O 1
ATOM 783 N N . THR A 1 100 ? -7.832 1.324 -11.125 1 98.69 100 THR A N 1
ATOM 784 C CA . THR A 1 100 ? -7.012 1.914 -12.18 1 98.69 100 THR A CA 1
ATOM 785 C C . THR A 1 100 ? -7.852 2.824 -13.07 1 98.69 100 THR A C 1
ATOM 787 O O . THR A 1 100 ? -7.324 3.467 -13.984 1 98.69 100 THR A O 1
ATOM 790 N N . GLU A 1 101 ? -9.117 2.885 -12.898 1 98 101 GLU A N 1
ATOM 791 C CA . GLU A 1 101 ? -9.984 3.758 -13.688 1 98 101 GLU A CA 1
ATOM 792 C C . GLU A 1 101 ? -9.766 5.223 -13.328 1 98 101 GLU A C 1
ATOM 794 O O . GLU A 1 101 ? -9.609 5.562 -12.148 1 98 101 GLU A O 1
ATOM 799 N N . ARG A 1 102 ? -9.828 6.18 -14.273 1 95.56 102 ARG A N 1
ATOM 800 C CA . ARG A 1 102 ? -9.414 7.562 -14.07 1 95.56 102 ARG A CA 1
ATOM 801 C C . ARG A 1 102 ? -10.609 8.445 -13.727 1 95.56 102 ARG A C 1
ATOM 803 O O . ARG A 1 102 ? -10.453 9.641 -13.469 1 95.56 102 ARG A O 1
ATOM 810 N N . SER A 1 103 ? -11.781 7.887 -13.602 1 96.88 103 SER A N 1
ATOM 811 C CA . SER A 1 103 ? -12.984 8.656 -13.281 1 96.88 103 SER A CA 1
ATOM 812 C C . SER A 1 103 ? -13.039 9.008 -11.797 1 96.88 103 SER A C 1
ATOM 814 O O . SER A 1 103 ? -13.906 9.773 -11.367 1 96.88 103 SER A O 1
ATOM 816 N N . HIS A 1 104 ? -12.219 8.523 -11 1 97.88 104 HIS A N 1
ATOM 817 C CA . HIS A 1 104 ? -12.078 8.742 -9.562 1 97.88 104 HIS A CA 1
ATOM 818 C C . HIS A 1 104 ? -10.625 8.57 -9.125 1 97.88 104 HIS A C 1
ATOM 820 O O . HIS A 1 104 ? -9.781 8.125 -9.906 1 97.88 104 HIS A O 1
ATOM 826 N N . PRO A 1 105 ? -10.297 9.016 -7.883 1 97.12 105 PRO A N 1
ATOM 827 C CA . PRO A 1 105 ? -8.906 8.82 -7.449 1 97.12 105 PRO A CA 1
ATOM 828 C C . PRO A 1 105 ? -8.469 7.363 -7.527 1 97.12 105 PRO A C 1
ATOM 830 O O . PRO A 1 105 ? -9.266 6.457 -7.277 1 97.12 105 PRO A O 1
ATOM 833 N N . LEU A 1 106 ? -7.246 7.141 -7.855 1 97.19 106 LEU A N 1
ATOM 834 C CA . LEU A 1 106 ? -6.695 5.812 -8.102 1 97.19 106 LEU A CA 1
ATOM 835 C C . LEU A 1 106 ? -6.461 5.07 -6.793 1 97.19 106 LEU A C 1
ATOM 837 O O . LEU A 1 106 ? -6.254 5.691 -5.746 1 97.19 106 LEU A O 1
ATOM 841 N N . GLY A 1 107 ? -6.469 3.705 -6.902 1 97.81 107 GLY A N 1
ATOM 842 C CA . GLY A 1 107 ? -6.191 2.877 -5.738 1 97.81 107 GLY A CA 1
ATOM 843 C C . GLY A 1 107 ? -7.406 2.658 -4.859 1 97.81 107 GLY A C 1
ATOM 844 O O . GLY A 1 107 ? -8.516 3.084 -5.199 1 97.81 107 GLY A O 1
ATOM 845 N N . CYS A 1 108 ? -7.227 2.012 -3.84 1 98.38 108 CYS A N 1
ATOM 846 C CA . CYS A 1 108 ? -8.289 1.664 -2.904 1 98.38 108 CYS A CA 1
ATOM 847 C C . CYS A 1 108 ? -8.312 2.627 -1.725 1 98.38 108 CYS A C 1
ATOM 849 O O . CYS A 1 108 ? -7.336 2.738 -0.987 1 98.38 108 CYS A O 1
ATOM 851 N N . LEU A 1 109 ? -9.438 3.254 -1.458 1 98.19 109 LEU A N 1
ATOM 852 C CA . LEU A 1 109 ? -9.578 4.215 -0.369 1 98.19 109 LEU A CA 1
ATOM 853 C C . LEU A 1 109 ? -9.289 3.561 0.977 1 98.19 109 LEU A C 1
ATOM 855 O O . LEU A 1 109 ? -8.609 4.148 1.823 1 98.19 109 LEU A O 1
ATOM 859 N N . LEU A 1 110 ? -9.711 2.293 1.166 1 97.56 110 LEU A N 1
ATOM 860 C CA . LEU A 1 110 ? -9.555 1.581 2.43 1 97.56 110 LEU A CA 1
ATOM 861 C C . LEU A 1 110 ? -8.086 1.288 2.715 1 97.56 110 LEU A C 1
ATOM 863 O O . LEU A 1 110 ? -7.699 1.083 3.867 1 97.56 110 LEU A O 1
ATOM 867 N N . VAL A 1 111 ? -7.289 1.25 1.661 1 97.25 111 VAL A N 1
ATOM 868 C CA . VAL A 1 111 ? -5.875 0.917 1.807 1 97.25 111 VAL A CA 1
ATOM 869 C C . VAL A 1 111 ? -5.055 2.197 1.951 1 97.25 111 VAL A C 1
ATOM 871 O O . VAL A 1 111 ? -4.09 2.24 2.719 1 97.25 111 VAL A O 1
ATOM 874 N N . LEU A 1 112 ? -5.5 3.301 1.375 1 95.94 112 LEU A N 1
ATOM 875 C CA . LEU A 1 112 ? -4.609 4.434 1.14 1 95.94 112 LEU A CA 1
ATOM 876 C C . LEU A 1 112 ? -4.898 5.566 2.123 1 95.94 112 LEU A C 1
ATOM 878 O O . LEU A 1 112 ? -4.008 6.355 2.445 1 95.94 112 LEU A O 1
ATOM 882 N N . SER A 1 113 ? -6.078 5.711 2.633 1 93.5 113 SER A N 1
ATOM 883 C CA . SER A 1 113 ? -6.555 7.004 3.119 1 93.5 113 SER A CA 1
ATOM 884 C C . SER A 1 113 ? -6.027 7.293 4.52 1 93.5 113 SER A C 1
ATOM 886 O O . SER A 1 113 ? -6.172 8.406 5.023 1 93.5 113 SER A O 1
ATOM 888 N N . ALA A 1 114 ? -5.359 6.246 5.16 1 88.81 114 ALA A N 1
ATOM 889 C CA . ALA A 1 114 ? -4.789 6.484 6.48 1 88.81 114 ALA A CA 1
ATOM 890 C C . ALA A 1 114 ? -3.604 5.559 6.746 1 88.81 114 ALA A C 1
ATOM 892 O O . ALA A 1 114 ? -3.467 5.016 7.844 1 88.81 114 ALA A O 1
ATOM 893 N N . VAL A 1 115 ? -2.818 5.375 5.734 1 87.38 115 VAL A N 1
ATOM 894 C CA . VAL A 1 115 ? -1.673 4.48 5.883 1 87.38 115 VAL A CA 1
ATOM 895 C C . VAL A 1 115 ? -0.731 5.023 6.957 1 87.38 115 VAL A C 1
ATOM 897 O O . VAL A 1 115 ? -0.143 4.254 7.719 1 87.38 115 VAL A O 1
ATOM 900 N N . ASN A 1 116 ? -0.567 6.352 6.902 1 83.88 116 ASN A N 1
ATOM 901 C CA . ASN A 1 116 ? 0.174 7.078 7.926 1 83.88 116 ASN A CA 1
ATOM 902 C C . ASN A 1 116 ? -0.665 8.195 8.539 1 83.88 116 ASN A C 1
ATOM 904 O O . ASN A 1 116 ? -1.43 8.859 7.836 1 83.88 116 ASN A O 1
ATOM 908 N N . CYS A 1 117 ? -0.571 8.164 9.844 1 84.75 117 CYS A N 1
ATOM 909 C CA . CYS A 1 117 ? -1.285 9.211 10.57 1 84.75 117 CYS A CA 1
ATOM 910 C C . CYS A 1 117 ? -0.565 9.555 11.867 1 84.75 117 CYS A C 1
ATOM 912 O O . CYS A 1 117 ? 0.295 8.805 12.328 1 84.75 117 CYS A O 1
ATOM 914 N N . SER A 1 118 ? -0.893 10.703 12.312 1 88.56 118 SER A N 1
ATOM 915 C CA . SER A 1 118 ? -0.389 11.086 13.625 1 88.56 118 SER A CA 1
ATOM 916 C C . SER A 1 118 ? -0.904 10.156 14.711 1 88.56 118 SER A C 1
ATOM 918 O O . SER A 1 118 ? -1.917 9.477 14.531 1 88.56 118 SER A O 1
ATOM 920 N N . PRO A 1 119 ? -0.179 10.109 15.789 1 86.69 119 PRO A N 1
ATOM 921 C CA . PRO A 1 119 ? -0.622 9.242 16.891 1 86.69 119 PRO A CA 1
ATOM 922 C C . PRO A 1 119 ? -2.057 9.531 17.328 1 86.69 119 PRO A C 1
ATOM 924 O O . PRO A 1 119 ? -2.789 8.609 17.703 1 86.69 119 PRO A O 1
ATOM 927 N N . GLU A 1 120 ? -2.443 10.742 17.203 1 89.81 120 GLU A N 1
ATOM 928 C CA . GLU A 1 120 ? -3.771 11.172 17.641 1 89.81 120 GLU A CA 1
ATOM 929 C C . GLU A 1 120 ? -4.859 10.578 16.75 1 89.81 120 GLU A C 1
ATOM 931 O O . GLU A 1 120 ? -6.027 10.523 17.141 1 89.81 120 GLU A O 1
ATOM 936 N N . GLN A 1 121 ? -4.434 10.109 15.625 1 91.5 121 GLN A N 1
ATOM 937 C CA . GLN A 1 121 ? -5.422 9.617 14.672 1 91.5 121 GLN A CA 1
ATOM 938 C C . GLN A 1 121 ? -5.293 8.117 14.469 1 91.5 121 GLN A C 1
ATOM 940 O O . GLN A 1 121 ? -5.801 7.57 13.484 1 91.5 121 GLN A O 1
ATOM 945 N N . GLN A 1 122 ? -4.629 7.465 15.391 1 91.44 122 GLN A N 1
ATOM 946 C CA . GLN A 1 122 ? -4.418 6.023 15.305 1 91.44 122 GLN A CA 1
ATOM 947 C C . GLN A 1 122 ? -5.75 5.281 15.188 1 91.44 122 GLN A C 1
ATOM 949 O O . GLN A 1 122 ? -5.836 4.254 14.516 1 91.44 122 GLN A O 1
ATOM 954 N N . HIS A 1 123 ? -6.762 5.785 15.852 1 94.62 123 HIS A N 1
ATOM 955 C CA . HIS A 1 123 ? -8.07 5.137 15.844 1 94.62 123 HIS A CA 1
ATOM 956 C C . HIS A 1 123 ? -8.672 5.133 14.438 1 94.62 123 HIS A C 1
ATOM 958 O O . HIS A 1 123 ? -9.477 4.262 14.109 1 94.62 123 HIS A O 1
ATOM 964 N N . ILE A 1 124 ? -8.344 6.098 13.539 1 95.69 124 ILE A N 1
ATOM 965 C CA . ILE A 1 124 ? -8.781 6.125 12.148 1 95.69 124 ILE A CA 1
ATOM 966 C C . ILE A 1 124 ? -8.148 4.969 11.383 1 95.69 124 ILE A C 1
ATOM 968 O O . ILE A 1 124 ? -8.828 4.266 10.625 1 95.69 124 ILE A O 1
ATOM 972 N N . ARG A 1 125 ? -6.895 4.77 11.586 1 94.38 125 ARG A N 1
ATOM 973 C CA . ARG A 1 125 ? -6.188 3.652 10.969 1 94.38 125 ARG A CA 1
ATOM 974 C C . ARG A 1 125 ? -6.801 2.32 11.391 1 94.38 125 ARG A C 1
ATOM 976 O O . ARG A 1 125 ? -6.98 1.422 10.562 1 94.38 125 ARG A O 1
ATOM 983 N N . ASP A 1 126 ? -7.125 2.207 12.688 1 95.81 126 ASP A N 1
ATOM 984 C CA . ASP A 1 126 ? -7.727 0.983 13.211 1 95.81 126 ASP A CA 1
ATOM 985 C C . ASP A 1 126 ? -9.094 0.729 12.578 1 95.81 126 ASP A C 1
ATOM 987 O O . ASP A 1 126 ? -9.445 -0.417 12.297 1 95.81 126 ASP A O 1
ATOM 991 N N . MET A 1 127 ? -9.773 1.768 12.422 1 96.69 127 MET A N 1
ATOM 992 C CA . MET A 1 127 ? -11.094 1.646 11.805 1 96.69 127 MET A CA 1
ATOM 993 C C . MET A 1 127 ? -10.977 1.12 10.375 1 96.69 127 MET A C 1
ATOM 995 O O . MET A 1 127 ? -11.719 0.223 9.977 1 96.69 127 MET A O 1
ATOM 999 N N . LEU A 1 128 ? -10.07 1.638 9.617 1 97.5 128 LEU A N 1
ATOM 1000 C CA . LEU A 1 128 ? -9.859 1.172 8.25 1 97.5 128 LEU A CA 1
ATOM 1001 C C . LEU A 1 128 ? -9.367 -0.27 8.242 1 97.5 128 LEU A C 1
ATOM 1003 O O . LEU A 1 128 ? -9.75 -1.057 7.375 1 97.5 128 LEU A O 1
ATOM 1007 N N . ALA A 1 129 ? -8.492 -0.608 9.203 1 96.94 129 ALA A N 1
ATOM 1008 C CA . ALA A 1 129 ? -8 -1.979 9.32 1 96.94 129 ALA A CA 1
ATOM 1009 C C . ALA A 1 129 ? -9.148 -2.957 9.539 1 96.94 129 ALA A C 1
ATOM 1011 O O . ALA A 1 129 ? -9.141 -4.066 9.008 1 96.94 129 ALA A O 1
ATOM 1012 N N . LYS A 1 130 ? -10.109 -2.539 10.297 1 97.62 130 LYS A N 1
ATOM 1013 C CA . LYS A 1 130 ? -11.273 -3.385 10.539 1 97.62 130 LYS A CA 1
ATOM 1014 C C . LYS A 1 130 ? -12.07 -3.605 9.266 1 97.62 130 LYS A C 1
ATOM 1016 O O . LYS A 1 130 ? -12.609 -4.691 9.039 1 97.62 130 LYS A O 1
ATOM 1021 N N . GLU A 1 131 ? -12.172 -2.586 8.445 1 97.56 131 GLU A N 1
ATOM 1022 C CA . GLU A 1 131 ? -12.852 -2.748 7.164 1 97.56 131 GLU A CA 1
ATOM 1023 C C . GLU A 1 131 ? -12.094 -3.699 6.246 1 97.56 131 GLU A C 1
ATOM 1025 O O . GLU A 1 131 ? -12.695 -4.527 5.559 1 97.56 131 GLU A O 1
ATOM 1030 N N . ARG A 1 132 ? -10.773 -3.613 6.234 1 97.44 132 ARG A N 1
ATOM 1031 C CA . ARG A 1 132 ? -9.953 -4.52 5.438 1 97.44 132 ARG A CA 1
ATOM 1032 C C . ARG A 1 132 ? -10.055 -5.949 5.957 1 97.44 132 ARG A C 1
ATOM 1034 O O . ARG A 1 132 ? -10 -6.906 5.18 1 97.44 132 ARG A O 1
ATOM 1041 N N . GLU A 1 133 ? -10.234 -6.07 7.262 1 97.94 133 GLU A N 1
ATOM 1042 C CA . GLU A 1 133 ? -10.383 -7.387 7.883 1 97.94 133 GLU A CA 1
ATOM 1043 C C . GLU A 1 133 ? -11.641 -8.094 7.379 1 97.94 133 GLU A C 1
ATOM 1045 O O . GLU A 1 133 ? -11.656 -9.312 7.227 1 97.94 133 GLU A O 1
ATOM 1050 N N . LYS A 1 134 ? -12.656 -7.375 7.086 1 98 134 LYS A N 1
ATOM 1051 C CA . LYS A 1 134 ? -13.859 -7.969 6.504 1 98 134 LYS A CA 1
ATOM 1052 C C . LYS A 1 134 ? -13.555 -8.609 5.152 1 98 134 LYS A C 1
ATOM 1054 O O . LYS A 1 134 ? -14.016 -9.719 4.867 1 98 134 LYS A O 1
ATOM 1059 N N . VAL A 1 135 ? -12.812 -7.887 4.352 1 98 135 VAL A N 1
ATOM 1060 C CA . VAL A 1 135 ? -12.422 -8.422 3.049 1 98 135 VAL A CA 1
ATOM 1061 C C . VAL A 1 135 ? -11.547 -9.656 3.236 1 98 135 VAL A C 1
ATOM 1063 O O . VAL A 1 135 ? -11.711 -10.656 2.531 1 98 135 VAL A O 1
ATOM 1066 N N . HIS A 1 136 ? -10.641 -9.609 4.215 1 98.12 136 HIS A N 1
ATOM 1067 C CA . HIS A 1 136 ? -9.852 -10.781 4.59 1 98.12 136 HIS A CA 1
ATOM 1068 C C . HIS A 1 136 ? -10.75 -11.977 4.891 1 98.12 136 HIS A C 1
ATOM 1070 O O . HIS A 1 136 ? -10.508 -13.078 4.402 1 98.12 136 HIS A O 1
ATOM 1076 N N . ASP A 1 137 ? -11.766 -11.758 5.695 1 98.62 137 ASP A N 1
ATOM 1077 C CA . ASP A 1 137 ? -12.672 -12.828 6.094 1 98.62 137 ASP A CA 1
ATOM 1078 C C . ASP A 1 137 ? -13.398 -13.406 4.883 1 98.62 137 ASP A C 1
ATOM 1080 O O . ASP A 1 137 ? -13.633 -14.617 4.812 1 98.62 137 ASP A O 1
ATOM 1084 N N . TRP A 1 138 ? -13.766 -12.547 3.99 1 98.56 138 TRP A N 1
ATOM 1085 C CA . TRP A 1 138 ? -14.43 -13.023 2.777 1 98.56 138 TRP A CA 1
ATOM 1086 C C . TRP A 1 138 ? -13.508 -13.922 1.966 1 98.56 138 TRP A C 1
ATOM 1088 O O . TRP A 1 138 ? -13.914 -14.984 1.503 1 98.56 138 TRP A O 1
ATOM 1098 N N . ILE A 1 139 ? -12.266 -13.555 1.761 1 98.75 139 ILE A N 1
ATOM 1099 C CA . ILE A 1 139 ? -11.289 -14.344 1.02 1 98.75 139 ILE A CA 1
ATOM 1100 C C . ILE A 1 139 ? -11.031 -15.656 1.75 1 98.75 139 ILE A C 1
ATOM 1102 O O . ILE A 1 139 ? -11 -16.719 1.131 1 98.75 139 ILE A O 1
ATOM 1106 N N . ASN A 1 140 ? -10.852 -15.539 3.064 1 98.75 140 ASN A N 1
ATOM 1107 C CA . ASN A 1 140 ? -10.641 -16.719 3.885 1 98.75 140 ASN A CA 1
ATOM 1108 C C . ASN A 1 140 ? -11.789 -17.719 3.727 1 98.75 140 ASN A C 1
ATOM 1110 O O . ASN A 1 140 ? -11.555 -18.906 3.486 1 98.75 140 ASN A O 1
ATOM 1114 N N . ASN A 1 141 ? -13 -17.25 3.867 1 98.75 141 ASN A N 1
ATOM 1115 C CA . ASN A 1 141 ? -14.164 -18.109 3.738 1 98.75 141 ASN A CA 1
ATOM 1116 C C . ASN A 1 141 ? -14.266 -18.719 2.344 1 98.75 141 ASN A C 1
ATOM 1118 O O . ASN A 1 141 ? -14.68 -19.859 2.191 1 98.75 141 ASN A O 1
ATOM 1122 N N . CYS A 1 142 ? -13.93 -17.953 1.342 1 98.75 142 CYS A N 1
ATOM 1123 C CA . CYS A 1 142 ? -13.938 -18.422 -0.038 1 98.75 142 CYS A CA 1
ATOM 1124 C C . CYS A 1 142 ? -12.977 -19.594 -0.22 1 98.75 142 CYS A C 1
ATOM 1126 O O . CYS A 1 142 ? -13.32 -20.594 -0.846 1 98.75 142 CYS A O 1
ATOM 1128 N N . ILE A 1 143 ? -11.805 -19.547 0.339 1 98.69 143 ILE A N 1
ATOM 1129 C CA . ILE A 1 143 ? -10.789 -20.578 0.204 1 98.69 143 ILE A CA 1
ATOM 1130 C C . ILE A 1 143 ? -11.164 -21.781 1.058 1 98.69 143 ILE A C 1
ATOM 1132 O O . ILE A 1 143 ? -10.977 -22.922 0.641 1 98.69 143 ILE A O 1
ATOM 1136 N N . GLU A 1 144 ? -11.711 -21.531 2.244 1 98.69 144 GLU A N 1
ATOM 1137 C CA . GLU A 1 144 ? -12.219 -22.641 3.061 1 98.69 144 GLU A CA 1
ATOM 1138 C C . GLU A 1 144 ? -13.273 -23.438 2.305 1 98.69 144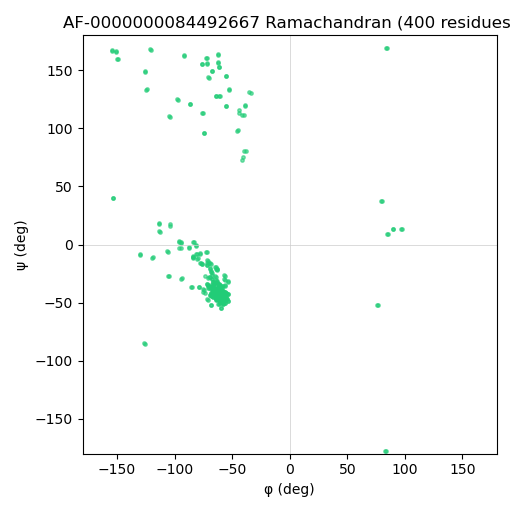 GLU A C 1
ATOM 1140 O O . GLU A 1 144 ? -13.281 -24.672 2.367 1 98.69 144 GLU A O 1
ATOM 1145 N N . ARG A 1 145 ? -14.133 -22.75 1.645 1 98.38 145 ARG A N 1
ATOM 1146 C CA . ARG A 1 145 ? -15.172 -23.406 0.844 1 98.38 145 ARG A CA 1
ATOM 1147 C C . ARG A 1 145 ? -14.555 -24.25 -0.259 1 98.38 145 ARG A C 1
ATOM 1149 O O . ARG A 1 145 ? -15.047 -25.344 -0.561 1 98.38 145 ARG A O 1
ATOM 1156 N N . ALA A 1 146 ? -13.484 -23.766 -0.863 1 98.5 146 ALA A N 1
ATOM 1157 C CA . ALA A 1 146 ? -12.797 -24.516 -1.91 1 98.5 146 ALA A CA 1
ATOM 1158 C C . ALA A 1 146 ? -12.266 -25.844 -1.377 1 98.5 146 ALA A C 1
ATOM 1160 O O . ALA A 1 146 ? -12.336 -26.859 -2.059 1 98.5 146 ALA A O 1
ATOM 1161 N N . VAL A 1 147 ? -11.688 -25.859 -0.173 1 98.31 147 VAL A N 1
ATOM 1162 C CA . VAL A 1 147 ? -11.156 -27.062 0.449 1 98.31 147 VAL A CA 1
ATOM 1163 C C . VAL A 1 147 ? -12.305 -28 0.802 1 98.31 147 VAL A C 1
ATOM 1165 O O . VAL A 1 147 ? -12.258 -29.188 0.483 1 98.31 147 VAL A O 1
ATOM 1168 N N . ALA A 1 148 ? -13.344 -27.438 1.368 1 97.88 148 ALA A N 1
ATOM 1169 C CA . ALA A 1 148 ? -14.492 -28.234 1.795 1 97.88 148 ALA A CA 1
ATOM 1170 C C . ALA A 1 148 ? -15.164 -28.906 0.604 1 97.88 148 ALA A C 1
ATOM 1172 O O . ALA A 1 148 ? -15.656 -30.031 0.721 1 97.88 148 ALA A O 1
ATOM 1173 N N . ASN A 1 149 ? -15.125 -28.25 -0.592 1 96.75 149 ASN A N 1
ATOM 1174 C CA . ASN A 1 149 ? -15.805 -28.75 -1.78 1 96.75 149 ASN A CA 1
ATOM 1175 C C . ASN A 1 149 ? -14.867 -29.578 -2.66 1 96.75 149 ASN A C 1
ATOM 1177 O O . ASN A 1 149 ? -15.258 -30.016 -3.742 1 96.75 149 ASN A O 1
ATOM 1181 N N . GLY A 1 150 ? -13.648 -29.656 -2.275 1 96.38 150 GLY A N 1
ATOM 1182 C CA . GLY A 1 150 ? -12.703 -30.484 -3 1 96.38 150 GLY A CA 1
ATOM 1183 C C . GLY A 1 150 ? -12.078 -29.797 -4.191 1 96.38 150 GLY A C 1
ATOM 1184 O O . GLY A 1 150 ? -11.414 -30.422 -5.012 1 96.38 150 GLY A O 1
ATOM 1185 N N . GLU A 1 151 ? -12.336 -28.453 -4.309 1 96.44 151 GLU A N 1
ATOM 1186 C CA . GLU A 1 151 ? -11.656 -27.672 -5.336 1 96.44 151 GLU A CA 1
ATOM 1187 C C . GLU A 1 151 ? -10.156 -27.562 -5.051 1 96.44 151 GLU A C 1
ATOM 1189 O O . GLU A 1 151 ? -9.352 -27.438 -5.977 1 96.44 151 GLU A O 1
ATOM 1194 N N . LEU A 1 152 ? -9.805 -27.594 -3.752 1 98 152 LEU A N 1
ATOM 1195 C CA . LEU A 1 152 ? -8.438 -27.656 -3.248 1 98 152 LEU A CA 1
ATOM 1196 C C . LEU A 1 152 ? -8.25 -28.828 -2.295 1 98 152 LEU A C 1
ATOM 1198 O O . LEU A 1 152 ? -9.195 -29.25 -1.639 1 98 152 LEU A O 1
ATOM 1202 N N . PRO A 1 153 ? -7.062 -29.375 -2.266 1 97.31 153 PRO A N 1
ATOM 1203 C CA . PRO A 1 153 ? -6.836 -30.5 -1.367 1 97.31 153 PRO A CA 1
ATOM 1204 C C . PRO A 1 153 ? -7.02 -30.141 0.104 1 97.31 153 PRO A C 1
ATOM 1206 O O . PRO A 1 153 ? -6.84 -28.984 0.484 1 97.31 153 PRO A O 1
ATOM 1209 N N . ASP A 1 154 ? -7.168 -31.062 0.965 1 96.94 154 ASP A N 1
ATOM 1210 C CA . ASP A 1 154 ? -7.344 -30.906 2.406 1 96.94 154 ASP A CA 1
ATOM 1211 C C . ASP A 1 154 ? -6.07 -30.359 3.055 1 96.94 154 ASP A C 1
ATOM 1213 O O . ASP A 1 154 ? -6.133 -29.719 4.102 1 96.94 154 ASP A O 1
ATOM 1217 N N . SER A 1 155 ? -4.992 -30.625 2.408 1 96.12 155 SER A N 1
ATOM 1218 C CA . SER A 1 155 ? -3.699 -30.25 2.975 1 96.12 155 SER A CA 1
ATOM 1219 C C . SER A 1 155 ? -3.359 -28.797 2.686 1 96.12 155 SER A C 1
ATOM 1221 O O . SER A 1 155 ? -2.316 -28.297 3.115 1 96.12 155 SER A O 1
ATOM 1223 N N . THR A 1 156 ? -4.328 -28.141 2.01 1 96.88 156 THR A N 1
ATOM 1224 C CA . THR A 1 156 ? -4.066 -26.766 1.633 1 96.88 156 THR A CA 1
ATOM 1225 C C . THR A 1 156 ? -3.838 -25.891 2.869 1 96.88 156 THR A C 1
ATOM 1227 O O . THR A 1 156 ? -4.609 -25.953 3.828 1 96.88 156 THR A O 1
ATOM 1230 N N . ASP A 1 157 ? -2.738 -25.156 2.891 1 97.81 157 ASP A N 1
ATOM 1231 C CA . ASP A 1 157 ? -2.529 -24.125 3.902 1 97.81 157 ASP A CA 1
ATOM 1232 C C . ASP A 1 157 ? -3.385 -22.906 3.615 1 97.81 157 ASP A C 1
ATOM 1234 O O . ASP A 1 157 ? -2.969 -22 2.873 1 97.81 157 ASP A O 1
ATOM 1238 N N . ILE A 1 158 ? -4.527 -22.828 4.227 1 98.31 158 ILE A N 1
ATOM 1239 C CA . ILE A 1 158 ? -5.527 -21.797 3.939 1 98.31 158 ILE A CA 1
ATOM 1240 C C . ILE A 1 158 ? -4.977 -20.422 4.305 1 98.31 158 ILE A C 1
ATOM 1242 O O . ILE A 1 158 ? -5.105 -19.469 3.527 1 98.31 158 ILE A O 1
ATOM 1246 N N . HIS A 1 159 ? -4.297 -20.25 5.434 1 97.75 159 HIS A N 1
ATOM 1247 C CA . HIS A 1 159 ? -3.771 -18.953 5.883 1 97.75 159 HIS A CA 1
ATOM 1248 C C . HIS A 1 159 ? -2.744 -18.406 4.898 1 97.75 159 HIS A C 1
ATOM 1250 O O . HIS A 1 159 ? -2.76 -17.219 4.582 1 97.75 159 HIS A O 1
ATOM 1256 N N . MET A 1 160 ? -1.948 -19.328 4.465 1 98 160 MET A N 1
ATOM 1257 C CA . MET A 1 160 ? -0.935 -18.938 3.492 1 98 160 MET A CA 1
ATOM 1258 C C . MET A 1 160 ? -1.583 -18.453 2.193 1 98 160 MET A C 1
ATOM 1260 O O . MET A 1 160 ? -1.215 -17.422 1.654 1 98 160 MET A O 1
ATOM 1264 N N . LEU A 1 161 ? -2.527 -19.234 1.729 1 98.56 161 LEU A N 1
ATOM 1265 C CA . LEU A 1 161 ? -3.145 -18.922 0.443 1 98.56 161 LEU A CA 1
ATOM 1266 C C . LEU A 1 161 ? -3.943 -17.625 0.521 1 98.56 161 LEU A C 1
ATOM 1268 O O . LEU A 1 161 ? -3.934 -16.828 -0.419 1 98.56 161 LEU A O 1
ATOM 1272 N N . VAL A 1 162 ? -4.641 -17.359 1.635 1 98.81 162 VAL A N 1
ATOM 1273 C CA . VAL A 1 162 ? -5.324 -16.094 1.874 1 98.81 162 VAL A CA 1
ATOM 1274 C C . VAL A 1 162 ? -4.32 -14.945 1.824 1 98.81 162 VAL A C 1
ATOM 1276 O O . VAL A 1 162 ? -4.543 -13.945 1.137 1 98.81 162 VAL A O 1
ATOM 1279 N N . THR A 1 163 ? -3.199 -15.102 2.529 1 98.75 163 THR A N 1
ATOM 1280 C CA . THR A 1 163 ? -2.172 -14.07 2.598 1 98.75 163 THR A CA 1
ATOM 1281 C C . THR A 1 163 ? -1.592 -13.789 1.215 1 98.75 163 THR A C 1
ATOM 1283 O O . THR A 1 163 ? -1.33 -12.633 0.867 1 98.75 163 THR A O 1
ATOM 1286 N N . LEU A 1 164 ? -1.421 -14.836 0.443 1 98.88 164 LEU A N 1
ATOM 1287 C CA . LEU A 1 164 ? -0.89 -14.688 -0.908 1 98.88 164 LEU A CA 1
ATOM 1288 C C . LEU A 1 164 ? -1.788 -13.789 -1.751 1 98.88 164 LEU A C 1
ATOM 1290 O O . LEU A 1 164 ? -1.335 -12.773 -2.275 1 98.88 164 LEU A O 1
ATOM 1294 N N . PHE A 1 165 ? -3.086 -14.094 -1.853 1 98.88 165 PHE A N 1
ATOM 1295 C CA . PHE A 1 165 ? -4.008 -13.344 -2.697 1 98.88 165 PHE A CA 1
ATOM 1296 C C . PHE A 1 165 ? -4.27 -11.961 -2.119 1 98.88 165 PHE A C 1
ATOM 1298 O O . PHE A 1 165 ? -4.375 -10.977 -2.861 1 98.88 165 PHE A O 1
ATOM 1305 N N . GLU A 1 166 ? -4.359 -11.859 -0.833 1 98.75 166 GLU A N 1
ATOM 1306 C CA . GLU A 1 166 ? -4.617 -10.57 -0.188 1 98.75 166 GLU A CA 1
ATOM 1307 C C . GLU A 1 166 ? -3.434 -9.625 -0.346 1 98.75 166 GLU A C 1
ATOM 1309 O O . GLU A 1 166 ? -3.617 -8.422 -0.534 1 98.75 166 GLU A O 1
ATOM 1314 N N . THR A 1 167 ? -2.217 -10.164 -0.18 1 98.88 167 THR A N 1
ATOM 1315 C CA . THR A 1 167 ? -1.031 -9.336 -0.356 1 98.88 167 THR A CA 1
ATOM 1316 C C . THR A 1 167 ? -0.992 -8.742 -1.762 1 98.88 167 THR A C 1
ATOM 1318 O O . THR A 1 167 ? -0.737 -7.543 -1.93 1 98.88 167 THR A O 1
ATOM 1321 N N . PHE A 1 168 ? -1.258 -9.586 -2.762 1 98.94 168 PHE A N 1
ATOM 1322 C CA . PHE A 1 168 ? -1.333 -9.094 -4.133 1 98.94 168 PHE A CA 1
ATOM 1323 C C . PHE A 1 168 ? -2.42 -8.031 -4.27 1 98.94 168 PHE A C 1
ATOM 1325 O O . PHE A 1 168 ? -2.182 -6.965 -4.836 1 98.94 168 PHE A O 1
ATOM 1332 N N . LEU A 1 169 ? -3.605 -8.281 -3.699 1 98.88 169 LEU A N 1
ATOM 1333 C CA . LEU A 1 169 ? -4.73 -7.355 -3.754 1 98.88 169 LEU A CA 1
ATOM 1334 C C . LEU A 1 169 ? -4.348 -5.996 -3.176 1 98.88 169 LEU A C 1
ATOM 1336 O O . LEU A 1 169 ? -4.633 -4.961 -3.777 1 98.88 169 LEU A O 1
ATOM 1340 N N . ARG A 1 170 ? -3.68 -6.004 -2.066 1 98.5 170 ARG A N 1
ATOM 1341 C CA . ARG A 1 170 ? -3.271 -4.77 -1.41 1 98.5 170 ARG A CA 1
ATOM 1342 C C . ARG A 1 170 ? -2.256 -4.008 -2.258 1 98.5 170 ARG A C 1
ATOM 1344 O O . ARG A 1 170 ? -2.238 -2.775 -2.256 1 98.5 170 ARG A O 1
ATOM 1351 N N . GLY A 1 171 ? -1.411 -4.715 -2.967 1 98.69 171 GLY A N 1
ATOM 1352 C CA . GLY A 1 171 ? -0.366 -4.094 -3.764 1 98.69 171 GLY A CA 1
ATOM 1353 C C . GLY A 1 171 ? -0.896 -3.395 -5.004 1 98.69 171 GLY A C 1
ATOM 1354 O O . GLY A 1 171 ? -0.207 -2.562 -5.594 1 98.69 171 GLY A O 1
ATOM 1355 N N . ILE A 1 172 ? -2.129 -3.725 -5.414 1 98.81 172 ILE A N 1
ATOM 1356 C CA . ILE A 1 172 ? -2.725 -3.127 -6.605 1 98.81 172 ILE A CA 1
ATOM 1357 C C . ILE A 1 172 ? -2.848 -1.616 -6.418 1 98.81 172 ILE A C 1
ATOM 1359 O O . ILE A 1 172 ? -2.666 -0.851 -7.367 1 98.81 172 ILE A O 1
ATOM 1363 N N . SER A 1 173 ? -3.094 -1.141 -5.207 1 98.19 173 SER A N 1
ATOM 1364 C CA . SER A 1 173 ? -3.291 0.282 -4.949 1 98.19 173 SER A CA 1
ATOM 1365 C C . SER A 1 173 ? -2.055 1.09 -5.332 1 98.19 173 SER A C 1
ATOM 1367 O O . SER A 1 173 ? -2.154 2.088 -6.047 1 98.19 173 SER A O 1
ATOM 1369 N N . THR A 1 174 ? -0.88 0.654 -4.867 1 97.25 174 THR A N 1
ATOM 1370 C CA . THR A 1 174 ? 0.357 1.355 -5.191 1 97.25 174 THR A CA 1
ATOM 1371 C C . THR A 1 174 ? 0.64 1.291 -6.688 1 97.25 174 THR A C 1
ATOM 1373 O O . THR A 1 174 ? 1.07 2.279 -7.289 1 97.25 174 THR A O 1
ATOM 1376 N N . GLN A 1 175 ? 0.36 0.111 -7.332 1 98.06 175 GLN A N 1
ATOM 1377 C CA . GLN A 1 175 ? 0.546 -0.023 -8.773 1 98.06 175 GLN A CA 1
ATOM 1378 C C . GLN A 1 175 ? -0.348 0.951 -9.531 1 98.06 175 GLN A C 1
ATOM 1380 O O . GLN A 1 175 ? 0.098 1.599 -10.484 1 98.06 175 GLN A O 1
ATOM 1385 N N . ALA A 1 176 ? -1.582 1.021 -9.125 1 98 176 ALA A N 1
ATOM 1386 C CA . ALA A 1 176 ? -2.516 1.953 -9.75 1 98 176 ALA A CA 1
ATOM 1387 C C . ALA A 1 176 ? -2.012 3.389 -9.641 1 98 176 ALA A C 1
ATOM 1389 O O . ALA A 1 176 ? -2.018 4.133 -10.625 1 98 176 ALA A O 1
ATOM 1390 N N . GLN A 1 177 ? -1.542 3.793 -8.477 1 96.25 177 GLN A N 1
ATOM 1391 C CA . GLN A 1 177 ? -1.041 5.145 -8.258 1 96.25 177 GLN A CA 1
ATOM 1392 C C . GLN A 1 177 ? 0.214 5.41 -9.086 1 96.25 177 GLN A C 1
ATOM 1394 O O . GLN A 1 177 ? 0.45 6.535 -9.523 1 96.25 177 GLN A O 1
ATOM 1399 N N . ASP A 1 178 ? 0.981 4.371 -9.273 1 96 178 ASP A N 1
ATOM 1400 C CA . ASP A 1 178 ? 2.205 4.512 -10.062 1 96 178 ASP A CA 1
ATOM 1401 C C . ASP A 1 178 ? 1.905 4.461 -11.555 1 96 178 ASP A C 1
ATOM 1403 O O . ASP A 1 178 ? 2.824 4.48 -12.375 1 96 178 ASP A O 1
ATOM 1407 N N . GLY A 1 179 ? 0.62 4.281 -11.945 1 96.31 179 GLY A N 1
ATOM 1408 C CA . GLY A 1 179 ? 0.207 4.43 -13.336 1 96.31 179 GLY A CA 1
ATOM 1409 C C . GLY A 1 179 ? 0.293 3.139 -14.125 1 96.31 179 GLY A C 1
ATOM 1410 O O . GLY A 1 179 ? 0.289 3.156 -15.352 1 96.31 179 GLY A O 1
ATOM 1411 N N . VAL A 1 180 ? 0.449 2.008 -13.461 1 97.69 180 VAL A N 1
ATOM 1412 C CA . VAL A 1 180 ? 0.465 0.726 -14.156 1 97.69 180 VAL A CA 1
ATOM 1413 C C . VAL A 1 180 ? -0.894 0.472 -14.805 1 97.69 180 VAL A C 1
ATOM 1415 O O . VAL A 1 180 ? -1.93 0.552 -14.141 1 97.69 180 VAL A O 1
ATOM 1418 N N . PRO A 1 181 ? -0.914 0.16 -16.078 1 98.06 181 PRO A N 1
ATOM 1419 C CA . PRO A 1 181 ? -2.186 -0.058 -16.766 1 98.06 181 PRO A CA 1
ATOM 1420 C C . PRO A 1 181 ? -2.916 -1.309 -16.281 1 98.06 181 PRO A C 1
ATOM 1422 O O . PRO A 1 181 ? -2.275 -2.301 -15.93 1 98.06 181 PRO A O 1
ATOM 1425 N N . TYR A 1 182 ? -4.234 -1.233 -16.344 1 98.62 182 TYR A N 1
ATOM 1426 C CA . TYR A 1 182 ? -5.082 -2.346 -15.93 1 98.62 182 TYR A CA 1
ATOM 1427 C C . TYR A 1 182 ? -4.684 -3.633 -16.641 1 98.62 182 TYR A C 1
ATOM 1429 O O . TYR A 1 182 ? -4.613 -4.695 -16.016 1 98.62 182 TYR A O 1
ATOM 1437 N N . GLU A 1 183 ? -4.402 -3.566 -17.922 1 98.62 183 GLU A N 1
ATOM 1438 C CA . GLU A 1 183 ? -4.172 -4.75 -18.75 1 98.62 183 GLU A CA 1
ATOM 1439 C C . GLU A 1 183 ? -2.973 -5.547 -18.234 1 98.62 183 GLU A C 1
ATOM 1441 O O . GLU A 1 183 ? -2.957 -6.777 -18.328 1 98.62 183 GLU A O 1
ATOM 1446 N N . ILE A 1 184 ? -1.989 -4.879 -17.75 1 98.5 184 ILE A N 1
ATOM 1447 C CA . ILE A 1 184 ? -0.8 -5.562 -17.25 1 98.5 184 ILE A CA 1
ATOM 1448 C C . ILE A 1 184 ? -1.11 -6.234 -15.914 1 98.5 184 ILE A C 1
ATOM 1450 O O . ILE A 1 184 ? -0.678 -7.359 -15.664 1 98.5 184 ILE A O 1
ATOM 1454 N N . ILE A 1 185 ? -1.856 -5.539 -15.039 1 98.88 185 ILE A N 1
ATOM 1455 C CA . ILE A 1 185 ? -2.266 -6.121 -13.766 1 98.88 185 ILE A CA 1
ATOM 1456 C C . ILE A 1 185 ? -3.166 -7.332 -14.023 1 98.88 185 ILE A C 1
ATOM 1458 O O . ILE A 1 185 ? -3.047 -8.352 -13.336 1 98.88 185 ILE A O 1
ATOM 1462 N N . ASP A 1 186 ? -4.047 -7.16 -15.016 1 98.88 186 ASP A N 1
ATOM 1463 C CA . ASP A 1 186 ? -4.945 -8.25 -15.391 1 98.88 186 ASP A CA 1
ATOM 1464 C C . ASP A 1 186 ? -4.16 -9.484 -15.828 1 98.88 186 ASP A C 1
ATOM 1466 O O . ASP A 1 186 ? -4.496 -10.602 -15.453 1 98.88 186 ASP A O 1
ATOM 1470 N N . ALA A 1 187 ? -3.139 -9.281 -16.609 1 98.75 187 ALA A N 1
ATOM 1471 C CA . ALA A 1 187 ? -2.279 -10.383 -17.031 1 98.75 187 ALA A CA 1
ATOM 1472 C C . ALA A 1 187 ? -1.565 -11.008 -15.836 1 98.75 187 ALA A C 1
ATOM 1474 O O . ALA A 1 187 ? -1.408 -12.227 -15.766 1 98.75 187 ALA A O 1
ATOM 1475 N N . ALA A 1 188 ? -1.122 -10.203 -14.906 1 98.81 188 ALA A N 1
ATOM 1476 C CA . ALA A 1 188 ? -0.476 -10.695 -13.688 1 98.81 188 ALA A CA 1
ATOM 1477 C C . ALA A 1 188 ? -1.438 -11.547 -12.859 1 98.81 188 ALA A C 1
ATOM 1479 O O . ALA A 1 188 ? -1.036 -12.547 -12.266 1 98.81 188 ALA A O 1
ATOM 1480 N N . ILE A 1 189 ? -2.723 -11.117 -12.828 1 98.94 189 ILE A N 1
ATOM 1481 C CA . ILE A 1 189 ? -3.732 -11.875 -12.094 1 98.94 189 ILE A CA 1
ATOM 1482 C C . ILE A 1 189 ? -3.891 -13.258 -12.727 1 98.94 189 ILE A C 1
ATOM 1484 O O . ILE A 1 189 ? -3.979 -14.266 -12.016 1 98.94 189 ILE A O 1
ATOM 1488 N N . THR A 1 190 ? -3.924 -13.305 -14.078 1 98.69 190 THR A N 1
ATOM 1489 C CA . THR A 1 190 ? -4 -14.594 -14.766 1 98.69 190 THR A CA 1
ATOM 1490 C C . THR A 1 190 ? -2.867 -15.508 -14.312 1 98.69 190 THR A C 1
ATOM 1492 O O . THR A 1 190 ? -3.098 -16.672 -13.992 1 98.69 190 THR A O 1
ATOM 1495 N N . GLN A 1 191 ? -1.677 -14.977 -14.281 1 98.38 191 GLN A N 1
ATOM 1496 C CA . GLN A 1 191 ? -0.53 -15.781 -13.875 1 98.38 191 GLN A CA 1
ATOM 1497 C C . GLN A 1 191 ? -0.62 -16.156 -12.398 1 98.38 191 GLN A C 1
ATOM 1499 O O . GLN A 1 191 ? -0.294 -17.281 -12.016 1 98.38 191 GLN A O 1
ATOM 1504 N N . LEU A 1 192 ? -1.022 -15.242 -11.547 1 98.75 192 LEU A N 1
ATOM 1505 C CA . LEU A 1 192 ? -1.195 -15.516 -10.125 1 98.75 192 LEU A CA 1
ATOM 1506 C C . LEU A 1 192 ? -2.158 -16.672 -9.906 1 98.75 192 LEU A C 1
ATOM 1508 O O . LEU A 1 192 ? -1.895 -17.562 -9.086 1 98.75 192 LEU A O 1
ATOM 1512 N N . MET A 1 193 ? -3.238 -16.688 -10.703 1 98.44 193 MET A N 1
ATOM 1513 C CA . MET A 1 193 ? -4.293 -17.688 -10.523 1 98.44 193 MET A CA 1
ATOM 1514 C C . MET A 1 193 ? -3.816 -19.062 -10.969 1 98.44 193 MET A C 1
ATOM 1516 O O . MET A 1 193 ? -4.449 -20.078 -10.648 1 98.44 193 MET A O 1
ATOM 1520 N N . SER A 1 194 ? -2.691 -19.125 -11.688 1 97.12 194 SER A N 1
ATOM 1521 C CA . SER A 1 194 ? -2.141 -20.422 -12.047 1 97.12 194 SER A CA 1
ATOM 1522 C C . SER A 1 194 ? -1.721 -21.203 -10.805 1 97.12 194 SER A C 1
ATOM 1524 O O . SER A 1 194 ? -1.608 -22.438 -10.852 1 97.12 194 SER A O 1
ATOM 1526 N N . ILE A 1 195 ? -1.489 -20.547 -9.695 1 97.31 195 ILE A N 1
ATOM 1527 C CA . ILE A 1 195 ? -1.177 -21.188 -8.422 1 97.31 195 ILE A CA 1
ATOM 1528 C C . ILE A 1 195 ? -2.355 -22.047 -7.984 1 97.31 195 ILE A C 1
ATOM 1530 O O . ILE A 1 195 ? -2.166 -23.172 -7.516 1 97.31 195 ILE A O 1
ATOM 1534 N N . TRP A 1 196 ? -3.559 -21.422 -8.148 1 96.44 196 TRP A N 1
ATOM 1535 C CA . TRP A 1 196 ? -4.762 -22.188 -7.812 1 96.44 196 TRP A CA 1
ATOM 1536 C C . TRP A 1 196 ? -4.84 -23.469 -8.625 1 96.44 196 TRP A C 1
ATOM 1538 O O . TRP A 1 196 ? -5.164 -24.531 -8.086 1 96.44 196 TRP A O 1
ATOM 1548 N N . ASP A 1 197 ? -4.484 -23.406 -9.906 1 94.88 197 ASP A N 1
ATOM 1549 C CA . ASP A 1 197 ? -4.523 -24.562 -10.797 1 94.88 197 ASP A CA 1
ATOM 1550 C C . ASP A 1 197 ? -3.516 -25.625 -10.367 1 94.88 197 ASP A C 1
ATOM 1552 O O . ASP A 1 197 ? -3.818 -26.812 -10.383 1 94.88 197 ASP A O 1
ATOM 1556 N N . SER A 1 198 ? -2.395 -25.172 -9.984 1 92.75 198 SER A N 1
ATOM 1557 C CA . SER A 1 198 ? -1.346 -26.109 -9.57 1 92.75 198 SER A CA 1
ATOM 1558 C C . SER A 1 198 ? -1.716 -26.812 -8.266 1 92.75 198 SER A C 1
ATOM 1560 O O . SER A 1 198 ? -1.432 -28 -8.102 1 92.75 198 SER A O 1
ATOM 1562 N N . LEU A 1 199 ? -2.338 -26.078 -7.363 1 93.25 199 LEU A N 1
ATOM 1563 C CA . LEU A 1 199 ? -2.727 -26.672 -6.082 1 93.25 199 LEU A CA 1
ATOM 1564 C C . LEU A 1 199 ? -3.889 -27.641 -6.258 1 93.25 199 LEU A C 1
ATOM 1566 O O . LEU A 1 199 ? -3.977 -28.641 -5.547 1 93.25 199 LEU A O 1
ATOM 1570 N N . SER A 1 200 ? -4.734 -27.328 -7.176 1 91.44 200 SER A N 1
ATOM 1571 C CA . SER A 1 200 ? -5.895 -28.172 -7.418 1 91.44 200 SER A CA 1
ATOM 1572 C C . SER A 1 200 ? -5.488 -29.5 -8.047 1 91.44 200 SER A C 1
ATOM 1574 O O . SER A 1 200 ? -6.172 -30.516 -7.879 1 91.44 200 SER A O 1
ATOM 1576 N N . ALA A 1 201 ? -4.367 -29.531 -8.789 1 83.75 201 ALA A N 1
ATOM 1577 C CA . ALA A 1 201 ? -3.891 -30.719 -9.477 1 83.75 201 ALA A CA 1
ATOM 1578 C C . ALA A 1 201 ? -3.086 -31.609 -8.531 1 83.75 201 ALA A C 1
ATOM 1580 O O . ALA A 1 201 ? -2.816 -32.781 -8.844 1 83.75 201 ALA A O 1
ATOM 1581 N N . SER A 1 202 ? -2.705 -31.219 -7.371 1 75.38 202 SER A N 1
ATOM 1582 C CA . SER A 1 202 ? -1.899 -31.984 -6.438 1 75.38 202 SER A CA 1
ATOM 1583 C C . SER A 1 202 ? -2.775 -32.844 -5.535 1 75.38 202 SER A C 1
ATOM 1585 O O . SER A 1 202 ? -3.873 -32.438 -5.148 1 75.38 202 SER A O 1
ATOM 1587 N N . MET B 1 1 ? 25.594 19.859 44.219 1 39.09 1 MET B N 1
ATOM 1588 C CA . MET B 1 1 ? 25.031 20.484 43.031 1 39.09 1 MET B CA 1
ATOM 1589 C C . MET B 1 1 ? 24.844 19.469 41.938 1 39.09 1 MET B C 1
ATOM 1591 O O . MET B 1 1 ? 25.75 18.688 41.625 1 39.09 1 MET B O 1
ATOM 1595 N N . PRO B 1 2 ? 23.578 18.938 41.625 1 45.03 2 PRO B N 1
ATOM 1596 C CA . PRO B 1 2 ? 23.484 17.938 40.562 1 45.03 2 PRO B CA 1
ATOM 1597 C C . PRO B 1 2 ? 24.297 18.344 39.312 1 45.03 2 PRO B C 1
ATOM 1599 O O . PRO B 1 2 ? 24.391 19.531 39 1 45.03 2 PRO B O 1
ATOM 1602 N N . ARG B 1 3 ? 25.484 17.859 39.156 1 46.28 3 ARG B N 1
ATOM 1603 C CA . ARG B 1 3 ? 26.344 18.109 38 1 46.28 3 ARG B CA 1
ATOM 1604 C C . ARG B 1 3 ? 25.547 18.156 36.719 1 46.28 3 ARG B C 1
ATOM 1606 O O . ARG B 1 3 ? 24.859 17.188 36.375 1 46.28 3 ARG B O 1
ATOM 1613 N N . THR B 1 4 ? 24.828 19.344 36.344 1 46.91 4 THR B N 1
ATOM 1614 C CA . THR B 1 4 ? 24.141 19.547 35.062 1 46.91 4 THR B CA 1
ATOM 1615 C C . THR B 1 4 ? 24.984 19.016 33.906 1 46.91 4 THR B C 1
ATOM 1617 O O . THR B 1 4 ? 26.078 19.516 33.656 1 46.91 4 THR B O 1
ATOM 1620 N N . GLY B 1 5 ? 25.094 17.781 33.75 1 45.97 5 GLY B N 1
ATOM 1621 C CA . GLY B 1 5 ? 25.797 17.188 32.625 1 45.97 5 GLY B CA 1
ATOM 1622 C C . GLY B 1 5 ? 25.672 17.984 31.328 1 45.97 5 GLY B C 1
ATOM 1623 O O . GLY B 1 5 ? 24.781 18.828 31.203 1 45.97 5 GLY B O 1
ATOM 1624 N N . ARG B 1 6 ? 26.781 18.297 30.578 1 52.44 6 ARG B N 1
ATOM 1625 C CA . ARG B 1 6 ? 26.812 19.031 29.312 1 52.44 6 ARG B CA 1
ATOM 1626 C C . ARG B 1 6 ? 25.625 18.641 28.422 1 52.44 6 ARG B C 1
ATOM 1628 O O . ARG B 1 6 ? 25.297 17.453 28.312 1 52.44 6 ARG B O 1
ATOM 1635 N N . PRO B 1 7 ? 24.766 19.594 28.062 1 58.72 7 PRO B N 1
ATOM 1636 C CA . PRO B 1 7 ? 23.656 19.297 27.156 1 58.72 7 PRO B CA 1
ATOM 1637 C C . PRO B 1 7 ? 24.078 18.438 25.969 1 58.72 7 PRO B C 1
ATOM 1639 O O . PRO B 1 7 ? 25.219 18.547 25.5 1 58.72 7 PRO B O 1
ATOM 1642 N N . ARG B 1 8 ? 23.703 17.297 25.781 1 65.06 8 ARG B N 1
ATOM 1643 C CA . ARG B 1 8 ? 24.078 16.422 24.688 1 65.06 8 ARG B CA 1
ATOM 1644 C C . ARG B 1 8 ? 24.156 17.188 23.359 1 65.06 8 ARG B C 1
ATOM 1646 O O . ARG B 1 8 ? 23.266 17.969 23.047 1 65.06 8 ARG B O 1
ATOM 1653 N N . GLU B 1 9 ? 25.391 17.344 22.812 1 80.75 9 GLU B N 1
ATOM 1654 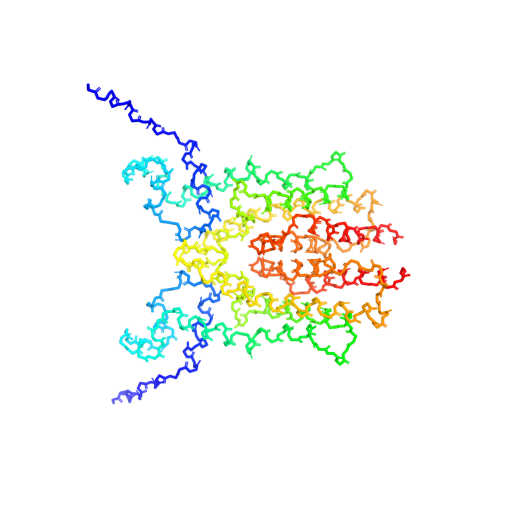C CA . GLU B 1 9 ? 25.656 18 21.531 1 80.75 9 GLU B CA 1
ATOM 1655 C C . GLU B 1 9 ? 24.797 17.391 20.422 1 80.75 9 GLU B C 1
ATOM 1657 O O . GLU B 1 9 ? 24.562 16.188 20.406 1 80.75 9 GLU B O 1
ATOM 1662 N N . PHE B 1 10 ? 24.234 18.328 19.672 1 88.88 10 PHE B N 1
ATOM 1663 C CA . PHE B 1 10 ? 23.438 17.953 18.5 1 88.88 10 PHE B CA 1
ATOM 1664 C C . PHE B 1 10 ? 24.234 17.078 17.562 1 88.88 10 PHE B C 1
ATOM 1666 O O . PHE B 1 10 ? 25.359 17.422 17.188 1 88.88 10 PHE B O 1
ATOM 1673 N N . ASN B 1 11 ? 23.797 15.844 17.297 1 94.25 11 ASN B N 1
ATOM 1674 C CA . ASN B 1 1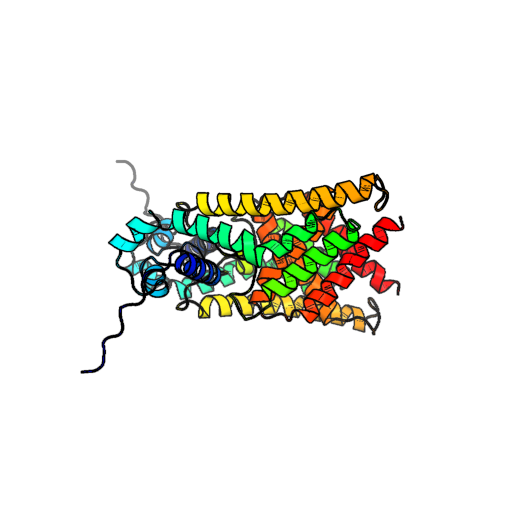1 ? 24.359 14.906 16.328 1 94.25 11 ASN B CA 1
ATOM 1675 C C . ASN B 1 11 ? 23.484 14.812 15.078 1 94.25 11 ASN B C 1
ATOM 1677 O O . ASN B 1 11 ? 22.406 14.234 15.109 1 94.25 11 ASN B O 1
ATOM 1681 N N . ARG B 1 12 ? 23.953 15.305 14 1 95.88 12 ARG B N 1
ATOM 1682 C CA . ARG B 1 12 ? 23.172 15.438 12.781 1 95.88 12 ARG B CA 1
ATOM 1683 C C . ARG B 1 12 ? 22.75 14.07 12.25 1 95.88 12 ARG B C 1
ATOM 1685 O O . ARG B 1 12 ? 21.609 13.898 11.789 1 95.88 12 ARG B O 1
ATOM 1692 N N . ASP B 1 13 ? 23.672 13.117 12.289 1 96.62 13 ASP B N 1
ATOM 1693 C CA . ASP B 1 13 ? 23.344 11.781 11.797 1 96.62 13 ASP B CA 1
ATOM 1694 C C . ASP B 1 13 ? 22.219 11.148 12.617 1 96.62 13 ASP B C 1
ATOM 1696 O O . ASP B 1 13 ? 21.297 10.547 12.055 1 96.62 13 ASP B O 1
ATOM 1700 N N . GLU B 1 14 ? 22.312 11.281 13.875 1 97.31 14 GLU B N 1
ATOM 1701 C CA . GLU B 1 14 ? 21.266 10.773 14.75 1 97.31 14 GLU B CA 1
ATOM 1702 C C . GLU B 1 14 ? 19.938 11.484 14.484 1 97.31 14 GLU B C 1
ATOM 1704 O O . GLU B 1 14 ? 18.875 10.867 14.562 1 97.31 14 GLU B O 1
ATOM 1709 N N . ALA B 1 15 ? 20.031 12.727 14.211 1 97.88 15 ALA B N 1
ATOM 1710 C CA . ALA B 1 15 ? 18.844 13.516 13.914 1 97.88 15 ALA B CA 1
ATOM 1711 C C . ALA B 1 15 ? 18.156 13.023 12.648 1 97.88 15 ALA B C 1
ATOM 1713 O O . ALA B 1 15 ? 16.938 12.922 12.594 1 97.88 15 ALA B O 1
ATOM 1714 N N . VAL B 1 16 ? 18.953 12.719 11.633 1 98.62 16 VAL B N 1
ATOM 1715 C CA . VAL B 1 16 ? 18.406 12.219 10.383 1 98.62 16 VAL B CA 1
ATOM 1716 C C . VAL B 1 16 ? 17.719 10.883 10.617 1 98.62 16 VAL B C 1
ATOM 1718 O O . VAL B 1 16 ? 16.625 10.625 10.078 1 98.62 16 VAL B O 1
ATOM 1721 N N . VAL B 1 17 ? 18.328 10.031 11.445 1 98.56 17 VAL B N 1
ATOM 1722 C CA . VAL B 1 17 ? 17.734 8.734 11.758 1 98.56 17 VAL B CA 1
ATOM 1723 C C . VAL B 1 17 ? 16.422 8.938 12.5 1 98.56 17 VAL B C 1
ATOM 1725 O O . VAL B 1 17 ? 15.422 8.281 12.188 1 98.56 17 VAL B O 1
ATOM 1728 N N . ALA B 1 18 ? 16.406 9.852 13.422 1 98.31 18 ALA B N 1
ATOM 1729 C CA . ALA B 1 18 ? 15.172 10.141 14.164 1 98.31 18 ALA B CA 1
ATOM 1730 C C . ALA B 1 18 ? 14.078 10.648 13.234 1 98.31 18 ALA B C 1
ATOM 1732 O O . ALA B 1 18 ? 12.914 10.25 13.359 1 98.31 18 ALA B O 1
ATOM 1733 N N . ALA B 1 19 ? 14.453 11.523 12.336 1 98.56 19 ALA B N 1
ATOM 1734 C CA . ALA B 1 19 ? 13.5 12.039 11.359 1 98.56 19 ALA B CA 1
ATOM 1735 C C . ALA B 1 19 ? 12.961 10.914 10.469 1 98.56 19 ALA B C 1
ATOM 1737 O O . ALA B 1 19 ? 11.758 10.852 10.195 1 98.56 19 ALA B O 1
ATOM 1738 N N . MET B 1 20 ? 13.852 10.047 10.031 1 98.69 20 MET B N 1
ATOM 1739 C CA . MET B 1 20 ? 13.461 8.906 9.203 1 98.69 20 MET B CA 1
ATOM 1740 C C . MET B 1 20 ? 12.383 8.078 9.891 1 98.69 20 MET B C 1
ATOM 1742 O O . MET B 1 20 ? 11.367 7.742 9.273 1 98.69 20 MET B O 1
ATOM 1746 N N . LEU B 1 21 ? 12.586 7.809 11.148 1 98.31 21 LEU B N 1
ATOM 1747 C CA . LEU B 1 21 ? 11.641 6.984 11.898 1 98.31 21 LEU B CA 1
ATOM 1748 C C . LEU B 1 21 ? 10.297 7.695 12.047 1 98.31 21 LEU B C 1
ATOM 1750 O O . LEU B 1 21 ? 9.242 7.062 11.961 1 98.31 21 LEU B O 1
ATOM 1754 N N . LEU B 1 22 ? 10.289 9.016 12.188 1 97.56 22 LEU B N 1
ATOM 1755 C CA . LEU B 1 22 ? 9.055 9.781 12.305 1 97.56 22 LEU B CA 1
ATOM 1756 C C . LEU B 1 22 ? 8.305 9.812 10.977 1 97.56 22 LEU B C 1
ATOM 1758 O O . LEU B 1 22 ? 7.098 9.57 10.93 1 97.56 22 LEU B O 1
ATOM 1762 N N . PHE B 1 23 ? 9.055 10.117 9.891 1 97.5 23 PHE B N 1
ATOM 1763 C CA . PHE B 1 23 ? 8.438 10.133 8.57 1 97.5 23 PHE B CA 1
ATOM 1764 C C . PHE B 1 23 ? 7.887 8.758 8.211 1 97.5 23 PHE B C 1
ATOM 1766 O O . PHE B 1 23 ? 6.852 8.656 7.547 1 97.5 23 PHE B O 1
ATOM 1773 N N . TRP B 1 24 ? 8.594 7.777 8.664 1 97.5 24 TRP B N 1
ATOM 1774 C CA . TRP B 1 24 ? 8.18 6.398 8.422 1 97.5 24 TRP B CA 1
ATOM 1775 C C . TRP B 1 24 ? 6.871 6.086 9.141 1 97.5 24 TRP B C 1
ATOM 1777 O O . TRP B 1 24 ? 5.949 5.523 8.539 1 97.5 24 TRP B O 1
ATOM 1787 N N . GLU B 1 25 ? 6.746 6.504 10.305 1 95.38 25 GLU B N 1
ATOM 1788 C CA . GLU B 1 25 ? 5.598 6.191 11.148 1 95.38 25 GLU B CA 1
ATOM 1789 C C . GLU B 1 25 ? 4.395 7.059 10.789 1 95.38 25 GLU B C 1
ATOM 1791 O O . GLU B 1 25 ? 3.266 6.566 10.719 1 95.38 25 GLU B O 1
ATOM 1796 N N . HIS B 1 26 ? 4.633 8.344 10.422 1 94.19 26 HIS B N 1
ATOM 1797 C CA . HIS B 1 26 ? 3.516 9.281 10.367 1 94.19 26 HIS B CA 1
ATOM 1798 C C . HIS B 1 26 ? 3.332 9.836 8.961 1 94.19 26 HIS B C 1
ATOM 1800 O O . HIS B 1 26 ? 2.291 10.422 8.648 1 94.19 26 HIS B O 1
ATOM 1806 N N . GLY B 1 27 ? 4.312 9.578 8.133 1 95 27 GLY B N 1
ATOM 1807 C CA . GLY B 1 27 ? 4.266 10.18 6.809 1 95 27 GLY B CA 1
ATOM 1808 C C . GLY B 1 27 ? 4.82 11.594 6.777 1 95 27 GLY B C 1
ATOM 1809 O O . GLY B 1 27 ? 5.035 12.203 7.828 1 95 27 GLY B O 1
ATOM 1810 N N . PHE B 1 28 ? 5.02 12.133 5.652 1 96.06 28 PHE B N 1
ATOM 1811 C CA . PHE B 1 28 ? 5.637 13.438 5.449 1 96.06 28 PHE B CA 1
ATOM 1812 C C . PHE B 1 28 ? 4.723 14.555 5.953 1 96.06 28 PHE B C 1
ATOM 1814 O O . PHE B 1 28 ? 5.129 15.375 6.777 1 96.06 28 PHE B O 1
ATOM 1821 N N . GLU B 1 29 ? 3.543 14.539 5.523 1 92.75 29 GLU B N 1
ATOM 1822 C CA . GLU B 1 29 ? 2.645 15.656 5.801 1 92.75 29 GLU B CA 1
ATOM 1823 C C . GLU B 1 29 ? 2.246 15.688 7.273 1 92.75 29 GLU B C 1
ATOM 1825 O O . GLU B 1 29 ? 2.135 16.766 7.863 1 92.75 29 GLU B O 1
ATOM 1830 N N . SER B 1 30 ? 2.08 14.57 7.887 1 92.38 30 SER B N 1
ATOM 1831 C CA . SER B 1 30 ? 1.55 14.492 9.242 1 92.38 30 SER B CA 1
ATOM 1832 C C . SER B 1 30 ? 2.65 14.695 10.281 1 92.38 30 S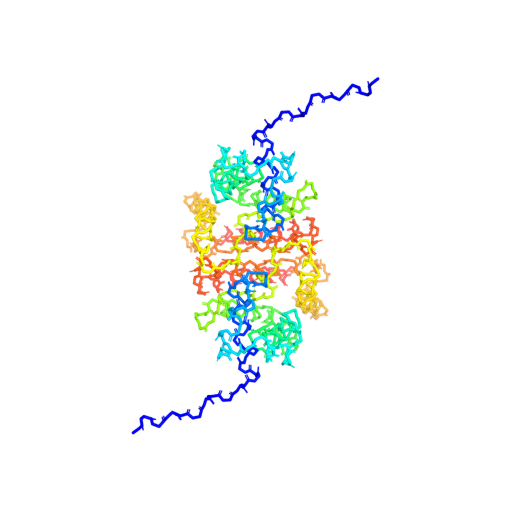ER B C 1
ATOM 1834 O O . SER B 1 30 ? 2.371 14.805 11.477 1 92.38 30 SER B O 1
ATOM 1836 N N . THR B 1 31 ? 3.867 14.688 9.844 1 95.38 31 THR B N 1
ATOM 1837 C CA . THR B 1 31 ? 4.977 14.961 10.75 1 95.38 31 THR B CA 1
ATOM 1838 C C . THR B 1 31 ? 5.238 16.453 10.844 1 95.38 31 THR B C 1
ATOM 1840 O O . THR B 1 31 ? 5.547 17.109 9.844 1 95.38 31 THR B O 1
ATOM 1843 N N . SER B 1 32 ? 5.152 17.016 12.008 1 94.69 32 SER B N 1
ATOM 1844 C CA . SER B 1 32 ? 5.309 18.453 12.195 1 94.69 32 SER B CA 1
ATOM 1845 C C . SER B 1 32 ? 6.758 18.812 12.492 1 94.69 32 SER B C 1
ATOM 1847 O O . SER B 1 32 ? 7.547 17.953 12.898 1 94.69 32 SER B O 1
ATOM 1849 N N . LEU B 1 33 ? 7.008 20.078 12.312 1 96.81 33 LEU B N 1
ATOM 1850 C CA . LEU B 1 33 ? 8.32 20.594 12.688 1 96.81 33 LEU B CA 1
ATOM 1851 C C . LEU B 1 33 ? 8.562 20.438 14.188 1 96.81 33 LEU B C 1
ATOM 1853 O O . LEU B 1 33 ? 9.68 20.141 14.609 1 96.81 33 LEU B O 1
ATOM 1857 N N . ALA B 1 34 ? 7.574 20.625 14.969 1 96.69 34 ALA B N 1
ATOM 1858 C CA . ALA B 1 34 ? 7.688 20.484 16.422 1 96.69 34 ALA B CA 1
ATOM 1859 C C . ALA B 1 34 ? 8.078 19.062 16.812 1 96.69 34 ALA B C 1
ATOM 1861 O O . ALA B 1 34 ? 8.961 18.859 17.656 1 96.69 34 ALA B O 1
ATOM 1862 N N . GLN B 1 35 ? 7.457 18.062 16.219 1 96.44 35 GLN B N 1
ATOM 1863 C CA . GLN B 1 35 ? 7.785 16.672 16.469 1 96.44 35 GLN B CA 1
ATOM 1864 C C . GLN B 1 35 ? 9.227 16.359 16.078 1 96.44 35 GLN B C 1
ATOM 1866 O O . GLN B 1 35 ? 9.938 15.672 16.797 1 96.44 35 GLN B O 1
ATOM 1871 N N . LEU B 1 36 ? 9.625 16.906 14.891 1 98.12 36 LEU B N 1
ATOM 1872 C CA . LEU B 1 36 ? 10.984 16.688 14.422 1 98.12 36 LEU B CA 1
ATOM 1873 C C . LEU B 1 36 ? 12 17.281 15.391 1 98.12 36 LEU B C 1
ATOM 1875 O O . LEU B 1 36 ? 12.945 16.594 15.805 1 98.12 36 LEU B O 1
ATOM 1879 N N . ARG B 1 37 ? 11.742 18.453 15.82 1 97.69 37 ARG B N 1
ATOM 1880 C CA . ARG B 1 37 ? 12.664 19.109 16.734 1 97.69 37 ARG B CA 1
ATOM 1881 C C . ARG B 1 37 ? 12.742 18.375 18.062 1 97.69 37 ARG B C 1
ATOM 1883 O O . ARG B 1 37 ? 13.82 18.234 18.641 1 97.69 37 ARG B O 1
ATOM 1890 N N . THR B 1 38 ? 11.656 17.938 18.547 1 96.88 38 THR B N 1
ATOM 1891 C CA . THR B 1 38 ? 11.602 17.188 19.797 1 96.88 38 THR B CA 1
ATOM 1892 C C . THR B 1 38 ? 12.414 15.898 19.672 1 96.88 38 THR B C 1
ATOM 1894 O O . THR B 1 38 ? 13.195 15.562 20.562 1 96.88 38 THR B O 1
ATOM 1897 N N . ALA B 1 39 ? 12.32 15.219 18.547 1 95.75 39 ALA B N 1
ATOM 1898 C CA . ALA B 1 39 ? 13.008 13.945 18.312 1 95.75 39 ALA B CA 1
ATOM 1899 C C . ALA B 1 39 ? 14.508 14.156 18.172 1 95.75 39 ALA B C 1
ATOM 1901 O O . ALA B 1 39 ? 15.289 13.211 18.297 1 95.75 39 ALA B O 1
ATOM 1902 N N . MET B 1 40 ? 14.875 15.367 17.969 1 95.94 40 MET B N 1
ATOM 1903 C CA . MET B 1 40 ? 16.281 15.695 17.734 1 95.94 40 MET B CA 1
ATOM 1904 C C . MET B 1 40 ? 16.906 16.312 18.969 1 95.94 40 MET B C 1
ATOM 1906 O O . MET B 1 40 ? 17.938 17 18.875 1 95.94 40 MET B O 1
ATOM 1910 N N . GLY B 1 41 ? 16.25 16.156 20.062 1 93.94 41 GLY B N 1
ATOM 1911 C CA . GLY B 1 41 ? 16.797 16.656 21.312 1 93.94 41 GLY B CA 1
ATOM 1912 C C . GLY B 1 41 ? 16.25 18.016 21.703 1 93.94 41 GLY B C 1
ATOM 1913 O O . GLY B 1 41 ? 16.844 18.734 22.516 1 93.94 41 GLY B O 1
ATOM 1914 N N . GLY B 1 42 ? 15.195 18.422 21.047 1 95.81 42 GLY B N 1
ATOM 1915 C CA . GLY B 1 42 ? 14.547 19.672 21.422 1 95.81 42 GLY B CA 1
ATOM 1916 C C . GLY B 1 42 ? 15.266 20.891 20.875 1 95.81 42 GLY B C 1
ATOM 1917 O O . GLY B 1 42 ? 15.375 21.906 21.547 1 95.81 42 GLY B O 1
ATOM 1918 N N . ILE B 1 43 ? 15.773 20.797 19.688 1 95.25 43 ILE B N 1
ATOM 1919 C CA . ILE B 1 43 ? 16.516 21.906 19.109 1 95.25 43 ILE B CA 1
ATOM 1920 C C . ILE B 1 43 ? 15.555 23.031 18.734 1 95.25 43 ILE B C 1
ATOM 1922 O O . ILE B 1 43 ? 14.367 22.797 18.516 1 95.25 43 ILE B O 1
ATOM 1926 N N . SER B 1 44 ? 16.078 24.203 18.672 1 95.56 44 SER B N 1
ATOM 1927 C CA . SER B 1 44 ? 15.273 25.375 18.297 1 95.56 44 SER B CA 1
ATOM 1928 C C . SER B 1 44 ? 14.938 25.359 16.812 1 95.56 44 SER B C 1
ATOM 1930 O O . SER B 1 44 ? 15.602 24.672 16.031 1 95.56 44 SER B O 1
ATOM 1932 N N . PRO B 1 45 ? 13.898 26.109 16.391 1 96.31 45 PRO B N 1
ATOM 1933 C CA . PRO B 1 45 ? 13.625 26.266 14.961 1 96.31 45 PRO B CA 1
ATOM 1934 C C . PRO B 1 45 ? 14.82 26.781 14.172 1 96.31 45 PRO B C 1
ATOM 1936 O O . PRO B 1 45 ? 15.133 26.266 13.094 1 96.31 45 PRO B O 1
ATOM 1939 N N . ALA B 1 46 ? 15.492 27.75 14.742 1 95.62 46 ALA B N 1
ATOM 1940 C CA . ALA B 1 46 ? 16.656 28.328 14.078 1 95.62 46 ALA B CA 1
ATOM 1941 C C . ALA B 1 46 ? 17.734 27.266 13.852 1 95.62 46 ALA B C 1
ATOM 1943 O O . ALA B 1 46 ? 18.328 27.203 12.766 1 95.62 46 ALA B O 1
ATOM 1944 N N . SER B 1 47 ? 18.016 26.484 14.828 1 95.5 47 SER B N 1
ATOM 1945 C CA . SER B 1 47 ? 19 25.406 14.727 1 95.5 47 SER B CA 1
ATOM 1946 C C . SER B 1 47 ? 18.578 24.375 13.68 1 95.5 47 SER B C 1
ATOM 1948 O O . SER B 1 47 ? 19.422 23.859 12.945 1 95.5 47 SER B O 1
ATOM 1950 N N . PHE B 1 48 ? 17.312 24.109 13.633 1 97.38 48 PHE B N 1
ATOM 1951 C CA . PHE B 1 48 ? 16.781 23.156 12.656 1 97.38 48 PHE B CA 1
ATOM 1952 C C . PHE B 1 48 ? 17.078 23.641 11.242 1 97.38 48 PHE B C 1
ATOM 1954 O O . PHE B 1 48 ? 17.625 22.875 10.43 1 97.38 48 PHE B O 1
ATOM 1961 N N . TYR B 1 49 ? 16.766 24.859 10.945 1 96.75 49 TYR B N 1
ATOM 1962 C CA . TYR B 1 49 ? 16.891 25.391 9.586 1 96.75 49 TYR B CA 1
ATOM 1963 C C . TYR B 1 49 ? 18.359 25.578 9.203 1 96.75 49 TYR B C 1
ATOM 1965 O O . TYR B 1 49 ? 18.719 25.469 8.031 1 96.75 49 TYR B O 1
ATOM 1973 N N . ALA B 1 50 ? 19.141 25.812 10.203 1 96.44 50 ALA B N 1
ATOM 1974 C CA . ALA B 1 50 ? 20.578 25.875 9.953 1 96.44 50 ALA B CA 1
ATOM 1975 C C . ALA B 1 50 ? 21.125 24.516 9.547 1 96.44 50 ALA B C 1
ATOM 1977 O O . ALA B 1 50 ? 22 24.422 8.68 1 96.44 50 ALA B O 1
ATOM 1978 N N . ALA B 1 51 ? 20.562 23.516 10.133 1 96.5 51 ALA B N 1
ATOM 1979 C CA . ALA B 1 51 ? 21.062 22.172 9.922 1 96.5 51 ALA B CA 1
ATOM 1980 C C . ALA B 1 51 ? 20.469 21.547 8.664 1 96.5 51 ALA B C 1
ATOM 1982 O O . ALA B 1 51 ? 21.141 20.812 7.938 1 96.5 51 ALA B O 1
ATOM 1983 N N . PHE B 1 52 ? 19.141 21.781 8.281 1 97.94 52 PHE B N 1
ATOM 1984 C CA . PHE B 1 52 ? 18.484 20.969 7.266 1 97.94 52 PHE B CA 1
ATOM 1985 C C . PHE B 1 52 ? 17.812 21.859 6.219 1 97.94 52 PHE B C 1
ATOM 1987 O O . PHE B 1 52 ? 17.344 21.375 5.188 1 97.94 52 PHE B O 1
ATOM 1994 N N . GLU B 1 53 ? 17.766 23.094 6.434 1 97.5 53 GLU B N 1
ATOM 1995 C CA . GLU B 1 53 ? 17.219 24.094 5.504 1 97.5 53 GLU B CA 1
ATOM 1996 C C . GLU B 1 53 ? 15.703 24.062 5.5 1 97.5 53 GLU B C 1
ATOM 1998 O O . GLU B 1 53 ? 15.062 25.109 5.602 1 97.5 53 GLU B O 1
ATOM 2003 N N . SER B 1 54 ? 15.078 22.844 5.293 1 97.75 54 SER B N 1
ATOM 2004 C CA . SER B 1 54 ? 13.625 22.688 5.262 1 97.75 54 SER B CA 1
ATOM 2005 C C . SER B 1 54 ? 13.211 21.281 5.648 1 97.75 54 SER B C 1
ATOM 2007 O O . SER B 1 54 ? 14.039 20.359 5.703 1 97.75 54 SER B O 1
ATOM 2009 N N . LYS B 1 55 ? 11.969 21.156 5.891 1 97.31 55 LYS B N 1
ATOM 2010 C CA . LYS B 1 55 ? 11.414 19.828 6.148 1 97.31 55 LYS B CA 1
ATOM 2011 C C . LYS B 1 55 ? 11.625 18.906 4.949 1 97.31 55 LYS B C 1
ATOM 2013 O O . LYS B 1 55 ? 11.977 17.734 5.113 1 97.31 55 LYS B O 1
ATOM 2018 N N . GLU B 1 56 ? 11.383 19.406 3.77 1 97.5 56 GLU B N 1
ATOM 2019 C CA . GLU B 1 56 ? 11.531 18.609 2.555 1 97.5 56 GLU B CA 1
ATOM 2020 C C . GLU B 1 56 ? 12.977 18.156 2.363 1 97.5 56 GLU B C 1
ATOM 2022 O O . GLU B 1 56 ? 13.234 17.016 1.995 1 97.5 56 GLU B O 1
ATOM 2027 N N . ALA B 1 57 ? 13.836 19.062 2.521 1 98.38 57 ALA B N 1
ATOM 2028 C CA . ALA B 1 57 ? 15.25 18.719 2.412 1 98.38 57 ALA B CA 1
ATOM 2029 C C . ALA B 1 57 ? 15.617 17.609 3.408 1 98.38 57 ALA B C 1
ATOM 2031 O O . ALA B 1 57 ? 16.328 16.672 3.062 1 98.38 57 ALA B O 1
ATOM 2032 N N . LEU B 1 58 ? 15.195 17.797 4.672 1 98.62 58 LEU B N 1
ATOM 2033 C CA . LEU B 1 58 ? 15.414 16.766 5.68 1 98.62 58 LEU B CA 1
ATOM 2034 C C . LEU B 1 58 ? 14.773 15.445 5.25 1 98.62 58 LEU B C 1
ATOM 2036 O O . LEU B 1 58 ? 15.352 14.375 5.441 1 98.62 58 LEU B O 1
ATOM 2040 N N . PHE B 1 59 ? 13.594 15.492 4.68 1 98.62 59 PHE B N 1
ATOM 2041 C CA . PHE B 1 59 ? 12.906 14.297 4.219 1 98.62 59 PHE B CA 1
ATOM 2042 C C . PHE B 1 59 ? 13.727 13.57 3.164 1 98.62 59 PHE B C 1
ATOM 2044 O O . PHE B 1 59 ? 13.867 12.344 3.213 1 98.62 59 PHE B O 1
ATOM 2051 N N . ARG B 1 60 ? 14.242 14.258 2.229 1 98.5 60 ARG B N 1
ATOM 2052 C CA . ARG B 1 60 ? 15.094 13.656 1.205 1 98.5 60 ARG B CA 1
ATOM 2053 C C . ARG B 1 60 ? 16.281 12.938 1.832 1 98.5 60 ARG B C 1
ATOM 2055 O O . ARG B 1 60 ? 16.656 11.836 1.405 1 98.5 60 ARG B O 1
ATOM 2062 N N . GLU B 1 61 ? 16.828 13.555 2.801 1 98.62 61 GLU B N 1
ATOM 2063 C CA . GLU B 1 61 ? 17.938 12.914 3.506 1 98.62 61 GLU B CA 1
ATOM 2064 C C . GLU B 1 61 ? 17.469 11.672 4.25 1 98.62 61 GLU B C 1
ATOM 2066 O O . GLU B 1 61 ? 18.172 10.664 4.289 1 98.62 61 GLU B O 1
ATOM 2071 N N . ALA B 1 62 ? 16.344 11.766 4.871 1 98.75 62 ALA B N 1
ATOM 2072 C CA . ALA B 1 62 ? 15.758 10.617 5.57 1 98.75 62 ALA B CA 1
ATOM 2073 C C . ALA B 1 62 ? 15.523 9.453 4.613 1 98.75 62 ALA B C 1
ATOM 2075 O O . ALA B 1 62 ? 15.789 8.297 4.953 1 98.75 62 ALA B O 1
ATOM 2076 N N . ILE B 1 63 ? 15.055 9.75 3.434 1 98.69 63 ILE B N 1
ATOM 2077 C CA . ILE B 1 63 ? 14.805 8.742 2.414 1 98.69 63 ILE B CA 1
ATOM 2078 C C . ILE B 1 63 ? 16.125 8.086 2.014 1 98.69 63 ILE B C 1
ATOM 2080 O O . ILE B 1 63 ? 16.219 6.859 1.905 1 98.69 63 ILE B O 1
ATOM 2084 N N . GLN B 1 64 ? 17.125 8.898 1.817 1 98.56 64 GLN B N 1
ATOM 2085 C CA . GLN B 1 64 ? 18.438 8.344 1.473 1 98.56 64 GLN B CA 1
ATOM 2086 C C . GLN B 1 64 ? 18.984 7.477 2.604 1 98.56 64 GLN B C 1
ATOM 2088 O O . GLN B 1 64 ? 19.594 6.434 2.355 1 98.56 64 GLN B O 1
ATOM 2093 N N . GLN B 1 65 ? 18.797 7.965 3.838 1 98.75 65 GLN B N 1
ATOM 2094 C CA . GLN B 1 65 ? 19.172 7.152 4.992 1 98.75 65 GLN B CA 1
ATOM 2095 C C . GLN B 1 65 ? 18.438 5.812 4.98 1 98.75 65 GLN B C 1
ATOM 2097 O O . GLN B 1 65 ? 19.047 4.77 5.227 1 98.75 65 GLN B O 1
ATOM 2102 N N . TYR B 1 66 ? 17.188 5.781 4.727 1 98.81 66 TYR B N 1
ATOM 2103 C CA . TYR B 1 66 ? 16.391 4.559 4.633 1 98.81 66 TYR B CA 1
ATOM 2104 C C . TYR B 1 66 ? 16.953 3.631 3.559 1 98.81 66 TYR B C 1
ATOM 2106 O O . TYR B 1 66 ? 17.141 2.438 3.801 1 98.81 66 TYR B O 1
ATOM 2114 N N . ILE B 1 67 ? 17.172 4.191 2.342 1 98.5 67 ILE B N 1
ATOM 2115 C CA . ILE B 1 67 ? 17.625 3.422 1.191 1 98.5 67 ILE B CA 1
ATOM 2116 C C . ILE B 1 67 ? 18.969 2.766 1.518 1 98.5 67 ILE B C 1
ATOM 2118 O O . ILE B 1 67 ? 19.203 1.612 1.149 1 98.5 67 ILE B O 1
ATOM 2122 N N . SER B 1 68 ? 19.812 3.461 2.289 1 98.19 68 SER B N 1
ATOM 2123 C CA . SER B 1 68 ? 21.172 2.99 2.557 1 98.19 68 SER B CA 1
ATOM 2124 C C . SER B 1 68 ? 21.203 2.061 3.766 1 98.19 68 SER B C 1
ATOM 2126 O O . SER B 1 68 ? 22.25 1.522 4.113 1 98.19 68 SER B O 1
ATOM 2128 N N . THR B 1 69 ? 20.078 1.829 4.43 1 98.38 69 THR B N 1
ATOM 2129 C CA . THR B 1 69 ? 20.016 0.95 5.594 1 98.38 69 THR B CA 1
ATOM 2130 C C . THR B 1 69 ? 18.938 -0.121 5.41 1 98.38 69 THR B C 1
ATOM 2132 O O . THR B 1 69 ? 19.188 -1.152 4.781 1 98.38 69 THR B O 1
ATOM 2135 N N . TYR B 1 70 ? 17.719 0.211 5.73 1 98.56 70 TYR B N 1
ATOM 2136 C CA . TYR B 1 70 ? 16.625 -0.74 5.672 1 98.56 70 TYR B CA 1
ATOM 2137 C C . TYR B 1 70 ? 16.266 -1.085 4.227 1 98.56 70 TYR B C 1
ATOM 2139 O O . TYR B 1 70 ? 15.953 -2.234 3.918 1 98.56 70 TYR B O 1
ATOM 2147 N N . GLY B 1 71 ? 16.391 -0.086 3.369 1 98.06 71 GLY B N 1
ATOM 2148 C CA . GLY B 1 71 ? 16.047 -0.251 1.964 1 98.06 71 GLY B CA 1
ATOM 2149 C C . GLY B 1 71 ? 17.062 -1.088 1.202 1 98.06 71 GLY B C 1
ATOM 2150 O O . GLY B 1 71 ? 16.812 -1.475 0.057 1 98.06 71 GLY B O 1
ATOM 2151 N N . LYS B 1 72 ? 18.172 -1.461 1.822 1 97.88 72 LYS B N 1
ATOM 2152 C CA . LYS B 1 72 ? 19.219 -2.273 1.188 1 97.88 72 LYS B CA 1
ATOM 2153 C C . LYS B 1 72 ? 18.688 -3.664 0.846 1 97.88 72 LYS B C 1
ATOM 2155 O O . LYS B 1 72 ? 19.281 -4.379 0.04 1 97.88 72 LYS B O 1
ATOM 2160 N N . VAL B 1 73 ? 17.609 -4.059 1.467 1 97.5 73 VAL B N 1
ATOM 2161 C CA . VAL B 1 73 ? 17.016 -5.363 1.207 1 97.5 73 VAL B CA 1
ATOM 2162 C C . VAL B 1 73 ? 16.688 -5.496 -0.279 1 97.5 73 VAL B C 1
ATOM 2164 O O . VAL B 1 73 ? 16.719 -6.598 -0.832 1 97.5 73 VAL B O 1
ATOM 2167 N N . SER B 1 74 ? 16.453 -4.383 -0.978 1 97.25 74 SER B N 1
ATOM 2168 C CA . SER B 1 74 ? 16.062 -4.398 -2.387 1 97.25 74 SER B CA 1
ATOM 2169 C C . SER B 1 74 ? 17.281 -4.656 -3.281 1 97.25 74 SER B C 1
ATOM 2171 O O . SER B 1 74 ? 17.125 -4.988 -4.457 1 97.25 74 SER B O 1
ATOM 2173 N N . GLU B 1 75 ? 18.453 -4.5 -2.738 1 97.06 75 GLU B N 1
ATOM 2174 C CA . GLU B 1 75 ? 19.656 -4.723 -3.533 1 97.06 75 GLU B CA 1
ATOM 2175 C C . GLU B 1 75 ? 19.75 -6.176 -3.992 1 97.06 75 GLU B C 1
ATOM 2177 O O . GLU B 1 75 ? 20.5 -6.492 -4.922 1 97.06 75 GLU B O 1
ATOM 2182 N N . SER B 1 76 ? 19.062 -7.082 -3.301 1 97.44 76 SER B N 1
ATOM 2183 C CA . SER B 1 76 ? 19.031 -8.484 -3.719 1 97.44 76 SER B CA 1
ATOM 2184 C C . SER B 1 76 ? 18.531 -8.617 -5.152 1 97.44 76 SER B C 1
ATOM 2186 O O . SER B 1 76 ? 18.953 -9.516 -5.879 1 97.44 76 SER B O 1
ATOM 2188 N N . PHE B 1 77 ? 17.672 -7.734 -5.617 1 97.94 77 PHE B N 1
ATOM 2189 C CA . PHE B 1 77 ? 17.047 -7.828 -6.934 1 97.94 77 PHE B CA 1
ATOM 2190 C C . PHE B 1 77 ? 18.078 -7.594 -8.031 1 97.94 77 PHE B C 1
ATOM 2192 O O . PHE B 1 77 ? 17.875 -8 -9.18 1 97.94 77 PHE B O 1
ATOM 2199 N N . CYS B 1 78 ? 19.156 -6.969 -7.695 1 96.5 78 CYS B N 1
ATOM 2200 C CA . CYS B 1 78 ? 20.141 -6.672 -8.734 1 96.5 78 CYS B CA 1
ATOM 2201 C C . CYS B 1 78 ? 21.422 -7.461 -8.516 1 96.5 78 CYS B C 1
ATOM 2203 O O . CYS B 1 78 ? 22.438 -7.168 -9.133 1 96.5 78 CYS B O 1
ATOM 2205 N N . ASP B 1 79 ? 21.391 -8.406 -7.625 1 97.06 79 ASP B N 1
ATOM 2206 C CA . ASP B 1 79 ? 22.562 -9.242 -7.359 1 97.06 79 ASP B CA 1
ATOM 2207 C C . ASP B 1 79 ? 22.766 -10.273 -8.469 1 97.06 79 ASP B C 1
ATOM 2209 O O . ASP B 1 79 ? 22.016 -11.25 -8.562 1 97.06 79 ASP B O 1
ATOM 2213 N N . THR B 1 80 ? 23.797 -10.172 -9.227 1 96.12 80 THR B N 1
ATOM 2214 C CA . THR B 1 80 ? 24.016 -11.016 -10.398 1 96.12 80 THR B CA 1
ATOM 2215 C C . THR B 1 80 ? 24.875 -12.219 -10.031 1 96.12 80 THR B C 1
ATOM 2217 O O . THR B 1 80 ? 25.172 -13.062 -10.891 1 96.12 80 THR B O 1
ATOM 2220 N N . ARG B 1 81 ? 25.25 -12.375 -8.789 1 97.06 81 ARG B N 1
ATOM 2221 C CA . ARG B 1 81 ? 26.062 -13.508 -8.336 1 97.06 81 ARG B CA 1
ATOM 2222 C C . ARG B 1 81 ? 25.188 -14.742 -8.133 1 97.06 81 ARG B C 1
ATOM 2224 O O . ARG B 1 81 ? 25.688 -15.859 -8.016 1 97.06 81 ARG B O 1
ATOM 2231 N N . MET B 1 82 ? 23.859 -14.578 -8.125 1 96.75 82 MET B N 1
ATOM 2232 C CA . MET B 1 82 ? 22.922 -15.688 -7.98 1 96.75 82 MET B CA 1
ATOM 2233 C C . MET B 1 82 ? 21.984 -15.766 -9.188 1 96.75 82 MET B C 1
ATOM 2235 O O . MET B 1 82 ? 21.953 -14.859 -10.016 1 96.75 82 MET B O 1
ATOM 2239 N N . THR B 1 83 ? 21.266 -16.891 -9.266 1 98 83 THR B N 1
ATOM 2240 C CA . THR B 1 83 ? 20.25 -17 -10.32 1 98 83 THR B CA 1
ATOM 2241 C C . THR B 1 83 ? 19.188 -15.93 -10.156 1 98 83 THR B C 1
ATOM 2243 O O . THR B 1 83 ? 18.984 -15.406 -9.062 1 98 83 THR B O 1
ATOM 2246 N N . SER B 1 84 ? 18.594 -15.578 -11.258 1 98.56 84 SER B N 1
ATOM 2247 C CA . SER B 1 84 ? 17.516 -14.594 -11.195 1 98.56 84 SER B CA 1
ATOM 2248 C C . SER B 1 84 ? 16.422 -15.023 -10.242 1 98.56 84 SER B C 1
ATOM 2250 O O . SER B 1 84 ? 15.914 -14.219 -9.453 1 98.56 84 SER B O 1
ATOM 2252 N N . LYS B 1 85 ? 16.078 -16.281 -10.289 1 98.56 85 LYS B N 1
ATOM 2253 C CA . LYS B 1 85 ? 15.055 -16.797 -9.383 1 98.56 85 LYS B CA 1
ATOM 2254 C C . LYS B 1 85 ? 15.438 -16.562 -7.926 1 98.56 85 LYS B C 1
ATOM 2256 O O . LYS B 1 85 ? 14.633 -16.062 -7.141 1 98.56 85 LYS B O 1
ATOM 2261 N N . ALA B 1 86 ? 16.641 -16.938 -7.555 1 98.62 86 ALA B N 1
ATOM 2262 C CA . ALA B 1 86 ? 17.125 -16.781 -6.184 1 98.62 86 ALA B CA 1
ATOM 2263 C C . ALA B 1 86 ? 17.125 -15.32 -5.762 1 98.62 86 ALA B C 1
ATOM 2265 O O . ALA B 1 86 ? 16.828 -15 -4.613 1 98.62 86 ALA B O 1
ATOM 2266 N N . ALA B 1 87 ? 17.5 -14.422 -6.672 1 98.75 87 ALA B N 1
ATOM 2267 C CA . ALA B 1 87 ? 17.562 -12.992 -6.391 1 98.75 87 ALA B CA 1
ATOM 2268 C C . ALA B 1 87 ? 16.172 -12.438 -6.09 1 98.75 87 ALA B C 1
ATOM 2270 O O . ALA B 1 87 ? 15.984 -11.703 -5.121 1 98.75 87 ALA B O 1
ATOM 2271 N N . ILE B 1 88 ? 15.18 -12.82 -6.93 1 98.81 88 ILE B N 1
ATOM 2272 C CA . ILE B 1 88 ? 13.812 -12.359 -6.73 1 98.81 88 ILE B CA 1
ATOM 2273 C C . ILE B 1 88 ? 13.273 -12.891 -5.398 1 98.81 88 ILE B C 1
ATOM 2275 O O . ILE B 1 88 ? 12.727 -12.125 -4.598 1 98.81 88 ILE B O 1
ATOM 2279 N N . GLU B 1 89 ? 13.5 -14.148 -5.203 1 98.88 89 GL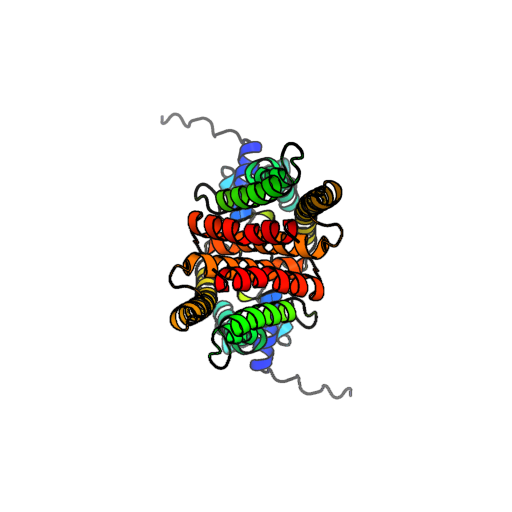U B N 1
ATOM 2280 C CA . GLU B 1 89 ? 13.008 -14.773 -3.98 1 98.88 89 GLU B CA 1
ATOM 2281 C C . GLU B 1 89 ? 13.641 -14.148 -2.742 1 98.88 89 GLU B C 1
ATOM 2283 O O . GLU B 1 89 ? 12.945 -13.82 -1.78 1 98.88 89 GLU B O 1
ATOM 2288 N N . LEU B 1 90 ? 14.938 -13.969 -2.73 1 98.81 90 LEU B N 1
ATOM 2289 C CA . LEU B 1 90 ? 15.656 -13.391 -1.602 1 98.81 90 LEU B CA 1
ATOM 2290 C C . LEU B 1 90 ? 15.211 -11.953 -1.355 1 98.81 90 LEU B C 1
ATOM 2292 O O . LEU B 1 90 ? 15.031 -11.547 -0.207 1 98.81 90 LEU B O 1
ATOM 2296 N N . GLY B 1 91 ? 15.047 -11.188 -2.416 1 98.81 91 GLY B N 1
ATOM 2297 C CA . GLY B 1 91 ? 14.562 -9.82 -2.281 1 98.81 91 GLY B CA 1
ATOM 2298 C C . GLY B 1 91 ? 13.203 -9.727 -1.623 1 98.81 91 GLY B C 1
ATOM 2299 O O . GLY B 1 91 ? 12.984 -8.891 -0.745 1 98.81 91 GLY B O 1
ATOM 2300 N N . LEU B 1 92 ? 12.32 -10.602 -2.061 1 98.94 92 LEU B N 1
ATOM 2301 C CA . LEU B 1 92 ? 10.984 -10.633 -1.471 1 98.94 92 LEU B CA 1
ATOM 2302 C C . LEU B 1 92 ? 11.055 -10.992 0.01 1 98.94 92 LEU B C 1
ATOM 2304 O O . LEU B 1 92 ? 10.438 -10.328 0.845 1 98.94 92 LEU B O 1
ATOM 2308 N N . ARG B 1 93 ? 11.852 -11.977 0.378 1 98.88 93 ARG B N 1
ATOM 2309 C CA . ARG B 1 93 ? 11.938 -12.461 1.753 1 98.88 93 ARG B CA 1
ATOM 2310 C C . ARG B 1 93 ? 12.594 -11.422 2.656 1 98.88 93 ARG B C 1
ATOM 2312 O O . ARG B 1 93 ? 12.141 -11.188 3.775 1 98.88 93 ARG B O 1
ATOM 2319 N N . ARG B 1 94 ? 13.656 -10.82 2.189 1 98.81 94 ARG B N 1
ATOM 2320 C CA . ARG B 1 94 ? 14.328 -9.797 2.984 1 98.81 94 ARG B CA 1
ATOM 2321 C C . ARG B 1 94 ? 13.438 -8.578 3.176 1 98.81 94 ARG B C 1
ATOM 2323 O O . ARG B 1 94 ? 13.422 -7.98 4.254 1 98.81 94 ARG B O 1
ATOM 2330 N N . SER B 1 95 ? 12.727 -8.195 2.145 1 98.81 95 SER B N 1
ATOM 2331 C CA . SER B 1 95 ? 11.781 -7.086 2.266 1 98.81 95 SER B CA 1
ATOM 2332 C C . SER B 1 95 ? 10.703 -7.395 3.293 1 98.81 95 SER B C 1
ATOM 2334 O O . SER B 1 95 ? 10.391 -6.559 4.145 1 98.81 95 SER B O 1
ATOM 2336 N N . ALA B 1 96 ? 10.148 -8.641 3.182 1 98.94 96 ALA B N 1
ATOM 2337 C CA . ALA B 1 96 ? 9.102 -9.031 4.117 1 98.94 96 ALA B CA 1
ATOM 2338 C C . ALA B 1 96 ? 9.617 -9.023 5.555 1 98.94 96 ALA B C 1
ATOM 2340 O O . ALA B 1 96 ? 8.945 -8.516 6.457 1 98.94 96 ALA B O 1
ATOM 2341 N N . ARG B 1 97 ? 10.781 -9.57 5.758 1 98.81 97 ARG B N 1
ATOM 2342 C CA . ARG B 1 97 ? 11.359 -9.617 7.098 1 98.81 97 ARG B CA 1
ATOM 2343 C C . ARG B 1 97 ? 11.586 -8.203 7.641 1 98.81 97 ARG B C 1
ATOM 2345 O O . ARG B 1 97 ? 11.164 -7.891 8.758 1 98.81 97 ARG B O 1
ATOM 2352 N N . MET B 1 98 ? 12.211 -7.395 6.91 1 98.81 98 MET B N 1
ATOM 2353 C CA . MET B 1 98 ? 12.477 -6.016 7.312 1 98.81 98 MET B CA 1
ATOM 2354 C C . MET B 1 98 ? 11.18 -5.285 7.633 1 98.81 98 MET B C 1
ATOM 2356 O O . MET B 1 98 ? 11.086 -4.594 8.648 1 98.81 98 MET B O 1
ATOM 2360 N N . GLN B 1 99 ? 10.164 -5.441 6.852 1 98.62 99 GLN B N 1
ATOM 2361 C CA . GLN B 1 99 ? 8.938 -4.652 6.969 1 98.62 99 GLN B CA 1
ATOM 2362 C C . GLN B 1 99 ? 8.086 -5.133 8.133 1 98.62 99 GLN B C 1
ATOM 2364 O O . GLN B 1 99 ? 7.176 -4.43 8.578 1 98.62 99 GLN B O 1
ATOM 2369 N N . THR B 1 100 ? 8.359 -6.34 8.617 1 98.69 100 THR B N 1
ATOM 2370 C CA . THR B 1 100 ? 7.539 -6.891 9.688 1 98.69 100 THR B CA 1
ATOM 2371 C C . THR B 1 100 ? 8.289 -6.863 11.016 1 98.69 100 THR B C 1
ATOM 2373 O O . THR B 1 100 ? 7.734 -7.223 12.055 1 98.69 100 THR B O 1
ATOM 2376 N N . GLU B 1 101 ? 9.523 -6.508 11.039 1 98 101 GLU B N 1
ATOM 2377 C CA . GLU B 1 101 ? 10.297 -6.418 12.273 1 98 101 GLU B CA 1
ATOM 2378 C C . GLU B 1 101 ? 9.828 -5.25 13.133 1 98 101 GLU B C 1
ATOM 2380 O O . GLU B 1 101 ? 9.539 -4.168 12.617 1 98 101 GLU B O 1
ATOM 2385 N N . ARG B 1 102 ? 9.805 -5.355 14.477 1 95.62 102 ARG B N 1
ATOM 2386 C CA . ARG B 1 102 ? 9.172 -4.387 15.367 1 95.62 102 ARG B CA 1
ATOM 2387 C C . ARG B 1 102 ? 10.195 -3.389 15.906 1 95.62 102 ARG B C 1
ATOM 2389 O O . ARG B 1 102 ? 9.836 -2.457 16.625 1 95.62 102 ARG B O 1
ATOM 2396 N N . SER B 1 103 ? 11.438 -3.475 15.492 1 96.81 103 SER B N 1
ATOM 2397 C CA . SER B 1 103 ? 12.477 -2.564 15.961 1 96.81 103 SER B CA 1
ATOM 2398 C C . SER B 1 103 ? 12.375 -1.207 15.266 1 96.81 103 SER B C 1
ATOM 2400 O O . SER B 1 103 ? 13.078 -0.264 15.633 1 96.81 103 SER B O 1
ATOM 2402 N N . HIS B 1 104 ? 11.586 -1.03 14.328 1 97.81 104 HIS B N 1
ATOM 2403 C CA . HIS B 1 104 ? 11.305 0.175 13.555 1 97.81 104 HIS B CA 1
ATOM 2404 C C . HIS B 1 104 ? 9.875 0.179 13.039 1 97.81 104 HIS B C 1
ATOM 2406 O O . HIS B 1 104 ? 9.164 -0.825 13.148 1 97.81 104 HIS B O 1
ATOM 2412 N N . PRO B 1 105 ? 9.383 1.358 12.555 1 97.12 105 PRO B N 1
ATOM 2413 C CA . PRO B 1 105 ? 8.016 1.353 12.023 1 97.12 105 PRO B CA 1
ATOM 2414 C C . PRO B 1 105 ? 7.812 0.303 10.93 1 97.12 105 PRO B C 1
ATOM 2416 O O . PRO B 1 105 ? 8.719 0.045 10.141 1 97.12 105 PRO B O 1
ATOM 2419 N N . LEU B 1 106 ? 6.664 -0.274 10.883 1 97.19 106 LEU B N 1
ATOM 2420 C CA . LEU B 1 106 ? 6.344 -1.384 9.992 1 97.19 106 LEU B CA 1
ATOM 2421 C C . LEU B 1 106 ? 6.133 -0.892 8.562 1 97.19 106 LEU B C 1
ATOM 2423 O O . LEU B 1 106 ? 5.754 0.261 8.352 1 97.19 106 LEU B O 1
ATOM 2427 N N . GLY B 1 107 ? 6.363 -1.837 7.598 1 97.75 107 GLY B N 1
ATOM 2428 C CA . GLY B 1 107 ? 6.137 -1.517 6.195 1 97.75 107 GLY B CA 1
ATOM 2429 C C . GLY B 1 107 ? 7.305 -0.802 5.551 1 97.75 107 GLY B C 1
ATOM 2430 O O . GLY B 1 107 ? 8.352 -0.616 6.18 1 97.75 107 GLY B O 1
ATOM 2431 N N . CYS B 1 108 ? 7.168 -0.471 4.387 1 98.38 108 CYS B N 1
ATOM 2432 C CA . CYS B 1 108 ? 8.203 0.182 3.598 1 98.38 108 CYS B CA 1
ATOM 2433 C C . CYS B 1 108 ? 8 1.691 3.57 1 98.38 108 CYS B C 1
ATOM 2435 O O . CYS B 1 108 ? 6.965 2.174 3.107 1 98.38 108 CYS B O 1
ATOM 2437 N N . LEU B 1 109 ? 8.984 2.459 3.955 1 98.19 109 LEU B N 1
ATOM 2438 C CA . LEU B 1 109 ? 8.906 3.916 3.992 1 98.19 109 LEU B CA 1
ATOM 2439 C C . LEU B 1 109 ? 8.625 4.48 2.604 1 98.19 109 LEU B C 1
ATOM 2441 O O . LEU B 1 109 ? 7.809 5.395 2.455 1 98.19 109 LEU B O 1
ATOM 2445 N N . LEU B 1 110 ? 9.219 3.877 1.55 1 97.56 110 LEU B N 1
ATOM 2446 C CA . LEU B 1 110 ? 9.086 4.363 0.181 1 97.56 110 LEU B CA 1
ATOM 2447 C C . LEU B 1 110 ? 7.664 4.168 -0.335 1 97.56 110 LEU B C 1
ATOM 2449 O O . LEU B 1 110 ? 7.242 4.84 -1.277 1 97.56 110 LEU B O 1
ATOM 2453 N N . VAL B 1 111 ? 6.953 3.234 0.263 1 97.25 111 VAL B N 1
ATOM 2454 C CA . VAL B 1 111 ? 5.598 2.922 -0.185 1 97.25 111 VAL B CA 1
ATOM 2455 C C . VAL B 1 111 ? 4.586 3.719 0.636 1 97.25 111 VAL B C 1
ATOM 2457 O O . VAL B 1 111 ? 3.584 4.199 0.1 1 97.25 111 VAL B O 1
ATOM 2460 N N . LEU B 1 112 ? 4.891 4.035 1.887 1 95.94 112 LEU B N 1
ATOM 2461 C CA . LEU B 1 112 ? 3.857 4.438 2.836 1 95.94 112 LEU B CA 1
ATOM 2462 C C . LEU B 1 112 ? 3.902 5.941 3.082 1 95.94 112 LEU B C 1
ATOM 2464 O O . LEU B 1 112 ? 2.885 6.551 3.416 1 95.94 112 LEU B O 1
ATOM 2468 N N . SER B 1 113 ? 5.012 6.605 2.949 1 93.5 113 SER B N 1
ATOM 2469 C CA . SER B 1 113 ? 5.246 7.863 3.648 1 93.5 113 SER B CA 1
ATOM 2470 C C . SER B 1 113 ? 4.582 9.031 2.928 1 93.5 113 SER B C 1
ATOM 2472 O O . SER B 1 113 ? 4.504 10.141 3.465 1 93.5 113 SER B O 1
ATOM 2474 N N . ALA B 1 114 ? 4.039 8.758 1.672 1 88.88 114 ALA B N 1
ATOM 2475 C CA . ALA B 1 114 ? 3.338 9.82 0.959 1 88.88 114 ALA B CA 1
ATOM 2476 C C . ALA B 1 114 ? 2.297 9.25 0.002 1 88.88 114 ALA B C 1
ATOM 2478 O O . ALA B 1 114 ? 2.168 9.711 -1.134 1 88.88 114 ALA B O 1
ATOM 2479 N N . VAL B 1 115 ? 1.625 8.242 0.464 1 87.56 115 VAL B N 1
ATOM 2480 C CA . VAL B 1 115 ? 0.621 7.609 -0.383 1 87.56 115 VAL B CA 1
ATOM 2481 C C . VAL B 1 115 ? -0.472 8.617 -0.733 1 87.56 115 VAL B C 1
ATOM 2483 O O . VAL B 1 115 ? -0.99 8.617 -1.853 1 87.56 115 VAL B O 1
ATOM 2486 N N . ASN B 1 116 ? -0.834 9.383 0.301 1 84.19 116 ASN B N 1
ATOM 2487 C CA . ASN B 1 116 ? -1.746 10.508 0.136 1 84.19 116 ASN B CA 1
ATOM 2488 C C . ASN B 1 116 ? -1.127 11.812 0.638 1 84.19 116 ASN B C 1
ATOM 2490 O O . ASN B 1 116 ? -0.42 11.82 1.647 1 84.19 116 ASN B O 1
ATOM 2494 N N . CYS B 1 117 ? -1.33 12.766 -0.237 1 84.94 117 CYS B N 1
ATOM 2495 C CA . CYS B 1 117 ? -0.832 14.086 0.13 1 84.94 117 CYS B CA 1
ATOM 2496 C C . CYS B 1 117 ? -1.684 15.188 -0.498 1 84.94 117 CYS B C 1
ATOM 2498 O O . CYS B 1 117 ? -2.447 14.93 -1.43 1 84.94 117 CYS B O 1
ATOM 2500 N N . SER B 1 118 ? -1.56 16.297 0.106 1 88.5 118 SER B N 1
ATOM 2501 C CA . SER B 1 118 ? -2.209 17.469 -0.482 1 88.5 118 SER B CA 1
ATOM 2502 C C . SER B 1 118 ? -1.635 17.781 -1.859 1 88.5 118 SER B C 1
ATOM 2504 O O . SER B 1 118 ? -0.519 17.359 -2.182 1 88.5 118 SER B O 1
ATOM 2506 N N . PRO B 1 119 ? -2.414 18.453 -2.639 1 86.75 119 PRO B N 1
ATOM 2507 C CA . PRO B 1 119 ? -1.925 18.812 -3.971 1 86.75 119 PRO B CA 1
ATOM 2508 C C . PRO B 1 119 ? -0.584 19.547 -3.93 1 86.75 119 PRO B C 1
ATOM 2510 O O . PRO B 1 119 ? 0.25 19.359 -4.82 1 86.75 119 PRO B O 1
ATOM 2513 N N . GLU B 1 120 ? -0.384 20.281 -2.908 1 89.69 120 GLU B N 1
ATOM 2514 C CA . GLU B 1 120 ? 0.825 21.078 -2.762 1 89.69 120 GLU B CA 1
ATOM 2515 C C . GLU B 1 120 ? 2.055 20.203 -2.564 1 89.69 120 GLU B C 1
ATOM 2517 O O . GLU B 1 120 ? 3.186 20.641 -2.764 1 89.69 120 GLU B O 1
ATOM 2522 N N . GLN B 1 121 ? 1.79 18.984 -2.219 1 91.44 121 GLN B N 1
ATOM 2523 C CA . GLN B 1 121 ? 2.912 18.109 -1.907 1 91.44 121 GLN B CA 1
ATOM 2524 C C . GLN B 1 121 ? 3.031 16.984 -2.932 1 91.44 121 GLN B C 1
ATOM 2526 O O . GLN B 1 121 ? 3.682 15.961 -2.674 1 91.44 121 GLN B O 1
ATOM 2531 N N . GLN B 1 122 ? 2.416 17.156 -4.07 1 91.62 122 GLN B N 1
ATOM 2532 C CA . GLN B 1 122 ? 2.439 16.156 -5.125 1 91.62 122 GLN B CA 1
ATOM 2533 C C . GLN B 1 122 ? 3.869 15.805 -5.523 1 91.62 122 GLN B C 1
ATOM 2535 O O . GLN B 1 122 ? 4.164 14.656 -5.859 1 91.62 122 GLN B O 1
ATOM 2540 N N . HIS B 1 123 ? 4.746 16.781 -5.492 1 94.62 123 HIS B N 1
ATOM 2541 C CA . HIS B 1 123 ? 6.133 16.562 -5.883 1 94.62 123 HIS B CA 1
ATOM 2542 C C . HIS B 1 123 ? 6.828 15.594 -4.938 1 94.62 123 HIS B C 1
ATOM 2544 O O . HIS B 1 123 ? 7.781 14.914 -5.332 1 94.62 123 HIS B O 1
ATOM 2550 N N . ILE B 1 124 ? 6.422 15.469 -3.643 1 95.62 124 ILE B N 1
ATOM 2551 C CA . ILE B 1 124 ? 6.949 14.492 -2.693 1 95.62 124 ILE B CA 1
ATOM 2552 C C . ILE B 1 124 ? 6.559 13.086 -3.129 1 95.62 124 ILE B C 1
ATOM 2554 O O . ILE B 1 124 ? 7.391 12.172 -3.129 1 95.62 124 ILE B O 1
ATOM 2558 N N . ARG B 1 125 ? 5.34 12.922 -3.498 1 94.38 125 ARG B N 1
ATOM 2559 C CA . ARG B 1 125 ? 4.859 11.641 -4.004 1 94.38 125 ARG B CA 1
ATOM 2560 C C . ARG B 1 125 ? 5.633 11.211 -5.246 1 94.38 125 ARG B C 1
ATOM 2562 O O . ARG B 1 125 ? 6.004 10.047 -5.383 1 94.38 125 ARG B O 1
ATOM 2569 N N . ASP B 1 126 ? 5.879 12.18 -6.148 1 95.81 126 ASP B N 1
ATOM 2570 C CA . ASP B 1 126 ? 6.625 11.898 -7.371 1 95.81 126 ASP B CA 1
ATOM 2571 C C . ASP B 1 126 ? 8.055 11.469 -7.055 1 95.81 126 ASP B C 1
ATOM 2573 O O . ASP B 1 126 ? 8.602 10.586 -7.723 1 95.81 126 ASP B O 1
ATOM 2577 N N . MET B 1 127 ? 8.586 12.109 -6.117 1 96.69 127 MET B N 1
ATOM 2578 C CA . MET B 1 127 ? 9.945 11.758 -5.711 1 96.69 127 MET B CA 1
ATOM 2579 C C . MET B 1 127 ? 10.008 10.328 -5.195 1 96.69 127 MET B C 1
ATOM 2581 O O . MET B 1 127 ? 10.906 9.57 -5.562 1 96.69 127 MET B O 1
ATOM 2585 N N . LEU B 1 128 ? 9.086 9.93 -4.383 1 97.44 128 LEU B N 1
ATOM 2586 C CA . LEU B 1 128 ? 9.047 8.57 -3.869 1 97.44 128 LEU B CA 1
ATOM 2587 C C . LEU B 1 128 ? 8.781 7.57 -4.992 1 97.44 128 LEU B C 1
ATOM 2589 O O . LEU B 1 128 ? 9.344 6.477 -5.004 1 97.44 128 LEU B O 1
ATOM 2593 N N . ALA B 1 129 ? 7.91 7.961 -5.93 1 96.88 129 ALA B N 1
ATOM 2594 C CA . ALA B 1 129 ? 7.629 7.109 -7.082 1 96.88 129 ALA B CA 1
ATOM 2595 C C . ALA B 1 129 ? 8.898 6.832 -7.883 1 96.88 129 ALA B C 1
ATOM 2597 O O . ALA B 1 129 ? 9.094 5.723 -8.383 1 96.88 129 ALA B O 1
ATOM 2598 N N . LYS B 1 130 ? 9.719 7.816 -7.996 1 97.62 130 LYS B N 1
ATOM 2599 C CA . LYS B 1 130 ? 10.977 7.648 -8.711 1 97.62 130 LYS B CA 1
ATOM 2600 C C . LYS B 1 130 ? 11.883 6.652 -7.996 1 97.62 130 LYS B C 1
ATOM 2602 O O . LYS B 1 130 ? 12.594 5.879 -8.641 1 97.62 130 LYS B O 1
ATOM 2607 N N . GLU B 1 131 ? 11.883 6.691 -6.676 1 97.56 131 GLU B N 1
ATOM 2608 C CA . GLU B 1 131 ? 12.672 5.723 -5.922 1 97.56 131 GLU B CA 1
ATOM 2609 C C . GLU B 1 131 ? 12.125 4.309 -6.105 1 97.56 131 GLU B C 1
ATOM 2611 O O . GLU B 1 131 ? 12.898 3.354 -6.246 1 97.56 131 GLU B O 1
ATOM 2616 N N . ARG B 1 132 ? 10.812 4.156 -6.137 1 97.38 132 ARG B N 1
ATOM 2617 C CA . ARG B 1 132 ? 10.195 2.854 -6.371 1 97.38 132 ARG B CA 1
ATOM 2618 C C . ARG B 1 132 ? 10.484 2.359 -7.785 1 97.38 132 ARG B C 1
ATOM 2620 O O . ARG B 1 132 ? 10.625 1.155 -8.008 1 97.38 132 ARG B O 1
ATOM 2627 N N . GLU B 1 133 ? 10.586 3.299 -8.711 1 97.94 133 GLU B N 1
ATOM 2628 C CA . GLU B 1 133 ? 10.891 2.959 -10.094 1 97.94 133 GLU B CA 1
ATOM 2629 C C . GLU B 1 133 ? 12.273 2.32 -10.219 1 97.94 133 GLU B C 1
ATOM 2631 O O . GLU B 1 133 ? 12.477 1.433 -11.047 1 97.94 133 GLU B O 1
ATOM 2636 N N . LYS B 1 134 ? 13.188 2.701 -9.406 1 98 134 LYS B N 1
ATOM 2637 C CA . LYS B 1 134 ? 14.5 2.066 -9.398 1 98 134 LYS B CA 1
ATOM 2638 C C . LYS B 1 134 ? 14.398 0.588 -9.039 1 98 134 LYS B C 1
ATOM 2640 O O . LYS B 1 134 ? 15.039 -0.257 -9.664 1 98 134 LYS B O 1
ATOM 2645 N N . VAL B 1 135 ? 13.594 0.32 -8.031 1 98 135 VAL B N 1
ATOM 2646 C CA . VAL B 1 135 ? 13.383 -1.066 -7.621 1 98 135 VAL B CA 1
ATOM 2647 C C . VAL B 1 135 ? 12.695 -1.836 -8.742 1 98 135 VAL B C 1
ATOM 2649 O O . VAL B 1 135 ? 13.055 -2.98 -9.031 1 98 135 VAL B O 1
ATOM 2652 N N . HIS B 1 136 ? 11.734 -1.195 -9.406 1 98.06 136 HIS B N 1
ATOM 2653 C CA . HIS B 1 136 ? 11.109 -1.769 -10.594 1 98.06 136 HIS B CA 1
ATOM 2654 C C . HIS B 1 136 ? 12.156 -2.16 -11.633 1 98.06 136 HIS B C 1
ATOM 2656 O O . HIS B 1 136 ? 12.117 -3.268 -12.172 1 98.06 136 HIS B O 1
ATOM 2662 N N . ASP B 1 137 ? 13.062 -1.258 -11.914 1 98.62 137 ASP B N 1
ATOM 2663 C CA . ASP B 1 137 ? 14.094 -1.495 -12.914 1 98.62 137 ASP B CA 1
ATOM 2664 C C . ASP B 1 137 ? 14.984 -2.67 -12.523 1 98.62 137 ASP B C 1
ATOM 2666 O O . ASP B 1 137 ? 15.398 -3.455 -13.375 1 98.62 137 ASP B O 1
ATOM 2670 N N . TRP B 1 138 ? 15.281 -2.758 -11.266 1 98.56 138 TRP B N 1
ATOM 2671 C CA . TRP B 1 138 ? 16.094 -3.875 -10.789 1 98.56 138 TRP B CA 1
ATOM 2672 C C . TRP B 1 138 ? 15.375 -5.203 -11.016 1 98.56 138 TRP B C 1
ATOM 2674 O O . TRP B 1 138 ? 15.977 -6.164 -11.5 1 98.56 138 TRP B O 1
ATOM 2684 N N . ILE B 1 139 ? 14.109 -5.305 -10.688 1 98.75 139 ILE B N 1
ATOM 2685 C CA . ILE B 1 139 ? 13.32 -6.516 -10.875 1 98.75 139 ILE B CA 1
ATOM 2686 C C . ILE B 1 139 ? 13.211 -6.832 -12.367 1 98.75 139 ILE B C 1
ATOM 2688 O O . ILE B 1 139 ? 13.383 -7.98 -12.781 1 98.75 139 ILE B O 1
ATOM 2692 N N . ASN B 1 140 ? 12.922 -5.781 -13.141 1 98.75 140 ASN B N 1
ATOM 2693 C CA . ASN B 1 140 ? 12.844 -5.941 -14.586 1 98.75 140 ASN B CA 1
ATOM 2694 C C . ASN B 1 140 ? 14.133 -6.52 -15.164 1 98.75 140 ASN B C 1
ATOM 2696 O O . ASN B 1 140 ? 14.094 -7.488 -15.922 1 98.75 140 ASN B O 1
ATOM 2700 N N . ASN B 1 141 ? 15.242 -5.934 -14.805 1 98.75 141 ASN B N 1
ATOM 2701 C CA . ASN B 1 141 ? 16.531 -6.398 -15.289 1 98.75 141 ASN B CA 1
ATOM 2702 C C . ASN B 1 141 ? 16.828 -7.832 -14.844 1 98.75 141 ASN B C 1
ATOM 2704 O O . ASN B 1 141 ? 17.422 -8.609 -15.586 1 98.75 141 ASN B O 1
ATOM 2708 N N . CYS B 1 142 ? 16.438 -8.156 -13.641 1 98.75 142 CYS B N 1
ATOM 2709 C CA . CYS B 1 142 ? 16.625 -9.508 -13.109 1 98.75 142 CYS B CA 1
ATOM 2710 C C . CYS B 1 142 ? 15.859 -10.531 -13.945 1 98.75 142 CYS B C 1
ATOM 2712 O O . CYS B 1 142 ? 16.391 -11.586 -14.281 1 98.75 142 CYS B O 1
ATOM 2714 N N . ILE B 1 143 ? 14.656 -10.242 -14.352 1 98.69 143 ILE B N 1
ATOM 2715 C CA . ILE B 1 143 ? 13.82 -11.156 -15.125 1 98.69 143 ILE B CA 1
ATOM 2716 C C . ILE B 1 143 ? 14.32 -11.219 -16.562 1 98.69 143 ILE B C 1
ATOM 2718 O O . ILE B 1 143 ? 14.336 -12.289 -17.188 1 98.69 143 ILE B O 1
ATOM 2722 N N . GLU B 1 144 ? 14.734 -10.07 -17.109 1 98.69 144 GLU B N 1
ATOM 2723 C CA . GLU B 1 144 ? 15.352 -10.07 -18.422 1 98.69 144 GLU B CA 1
ATOM 2724 C C . GLU B 1 144 ? 16.562 -10.992 -18.484 1 98.69 144 GLU B C 1
ATOM 2726 O O . GLU B 1 144 ? 16.75 -11.727 -19.453 1 98.69 144 GLU B O 1
ATOM 2731 N N . ARG B 1 145 ? 17.359 -10.93 -17.453 1 98.44 145 ARG B N 1
ATOM 2732 C CA . ARG B 1 145 ? 18.531 -11.797 -17.359 1 98.44 145 ARG B CA 1
ATOM 2733 C C . ARG B 1 145 ? 18.125 -13.266 -17.328 1 98.44 145 ARG B C 1
ATOM 2735 O O . ARG B 1 145 ? 18.797 -14.109 -17.938 1 98.44 145 ARG B O 1
ATOM 2742 N N . ALA B 1 146 ? 17.047 -13.578 -16.656 1 98.5 146 ALA B N 1
ATOM 2743 C CA . ALA B 1 146 ? 16.547 -14.945 -16.594 1 98.5 146 ALA B CA 1
ATOM 2744 C C . ALA B 1 146 ? 16.188 -15.461 -17.984 1 98.5 146 ALA B C 1
ATOM 2746 O O . ALA B 1 146 ? 16.453 -16.609 -18.312 1 98.5 146 ALA B O 1
ATOM 2747 N N . VAL B 1 147 ? 15.539 -14.641 -18.797 1 98.31 147 VAL B N 1
ATOM 2748 C CA . VAL B 1 147 ? 15.156 -15.016 -20.156 1 98.31 147 VAL B CA 1
ATOM 2749 C C . VAL B 1 147 ? 16.406 -15.172 -21.031 1 98.31 147 VAL B C 1
ATOM 2751 O O . VAL B 1 147 ? 16.562 -16.172 -21.719 1 98.31 147 VAL B O 1
ATOM 2754 N N . ALA B 1 148 ? 17.297 -14.234 -20.891 1 97.88 148 ALA B N 1
ATOM 2755 C CA . ALA B 1 148 ? 18.516 -14.234 -21.703 1 97.88 148 ALA B CA 1
ATOM 2756 C C . ALA B 1 148 ? 19.375 -15.461 -21.391 1 97.88 148 ALA B C 1
ATOM 2758 O O . ALA B 1 148 ? 20.016 -16.016 -22.281 1 97.88 148 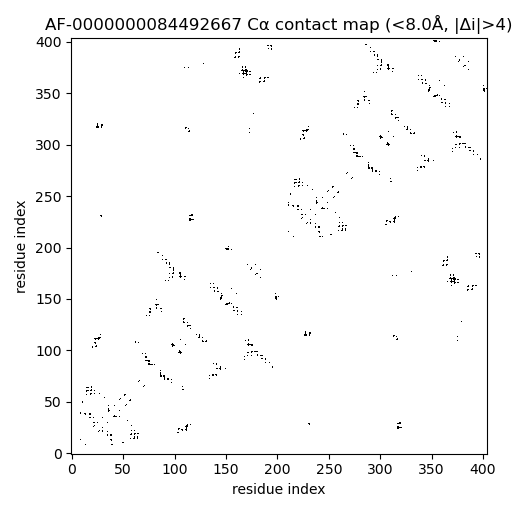ALA B O 1
ATOM 2759 N N . ASN B 1 149 ? 19.312 -15.969 -20.125 1 96.81 149 ASN B N 1
ATOM 2760 C CA . ASN B 1 149 ? 20.156 -17.078 -19.688 1 96.81 149 ASN B CA 1
ATOM 2761 C C . ASN B 1 149 ? 19.422 -18.406 -19.797 1 96.81 149 ASN B C 1
ATOM 2763 O O . ASN B 1 149 ? 19.953 -19.453 -19.406 1 96.81 149 ASN B O 1
ATOM 2767 N N . GLY B 1 150 ? 18.188 -18.344 -20.188 1 96.44 150 GLY B N 1
ATOM 2768 C CA . GLY B 1 150 ? 17.438 -19.562 -20.422 1 96.44 150 GLY B CA 1
ATOM 2769 C C . GLY B 1 150 ? 16.797 -20.125 -19.156 1 96.44 150 GLY B C 1
ATOM 2770 O O . GLY B 1 150 ? 16.281 -21.25 -19.156 1 96.44 150 GLY B O 1
ATOM 2771 N N . GLU B 1 151 ? 16.859 -19.328 -18.047 1 96.44 151 GLU B N 1
ATOM 2772 C CA . GLU B 1 151 ? 16.141 -19.719 -16.844 1 96.44 151 GLU B CA 1
ATOM 2773 C C . GLU B 1 151 ? 14.633 -19.656 -17.062 1 96.44 151 GLU B C 1
ATOM 2775 O O . GLU B 1 151 ? 13.883 -20.406 -16.422 1 96.44 151 GLU B O 1
ATOM 2780 N N . LEU B 1 152 ? 14.203 -18.75 -17.953 1 98 152 LEU B N 1
ATOM 2781 C CA . LEU B 1 152 ? 12.828 -18.609 -18.422 1 98 152 LEU B CA 1
ATOM 2782 C C . LEU B 1 152 ? 12.758 -18.656 -19.938 1 98 152 LEU B C 1
ATOM 2784 O O . LEU B 1 152 ? 13.719 -18.281 -20.625 1 98 152 LEU B O 1
ATOM 2788 N N . PRO B 1 153 ? 11.68 -19.172 -20.469 1 97.31 153 PRO B N 1
ATOM 2789 C CA . PRO B 1 153 ? 11.57 -19.234 -21.922 1 97.31 153 PRO B CA 1
ATOM 2790 C C . PRO B 1 153 ? 11.586 -17.859 -22.578 1 97.31 153 PRO B C 1
ATOM 2792 O O . PRO B 1 153 ? 11.203 -16.859 -21.953 1 97.31 153 PRO B O 1
ATOM 2795 N N . ASP B 1 154 ? 11.812 -17.766 -23.828 1 97 154 ASP B N 1
ATOM 2796 C CA . ASP B 1 154 ? 11.859 -16.547 -24.625 1 97 154 ASP B CA 1
ATOM 2797 C C . ASP B 1 154 ? 10.477 -15.898 -24.734 1 97 154 ASP B C 1
ATOM 2799 O O . ASP B 1 154 ? 10.359 -14.688 -24.906 1 97 154 ASP B O 1
ATOM 2803 N N . SER B 1 155 ? 9.5 -16.719 -24.578 1 96.12 155 SER B N 1
ATOM 2804 C CA . SER B 1 155 ? 8.133 -16.25 -24.766 1 96.12 155 SER B CA 1
ATOM 2805 C C . SER B 1 155 ? 7.59 -15.602 -23.5 1 96.12 155 SER B C 1
ATOM 2807 O O . SER B 1 155 ? 6.457 -15.117 -23.469 1 96.12 155 SER B O 1
ATOM 2809 N N . THR B 1 156 ? 8.492 -15.555 -22.5 1 96.94 156 THR B N 1
ATOM 2810 C CA . THR B 1 156 ? 8.047 -15 -21.219 1 96.94 156 THR B CA 1
ATOM 2811 C C . THR B 1 156 ? 7.605 -13.555 -21.375 1 96.94 156 THR B C 1
ATOM 2813 O O . THR B 1 156 ? 8.312 -12.742 -21.984 1 96.94 156 THR B O 1
ATOM 2816 N N . ASP B 1 157 ? 6.406 -13.242 -20.906 1 97.81 157 ASP B N 1
ATOM 2817 C CA . ASP B 1 157 ? 5.969 -11.852 -20.797 1 97.81 157 ASP B CA 1
ATOM 2818 C C . ASP B 1 157 ? 6.645 -11.164 -19.625 1 97.81 157 ASP B C 1
ATOM 2820 O O . ASP B 1 157 ? 6.152 -11.227 -18.484 1 97.81 157 ASP B O 1
ATOM 2824 N N . ILE B 1 158 ? 7.711 -10.461 -19.875 1 98.31 158 ILE B N 1
ATOM 2825 C CA . ILE B 1 158 ? 8.562 -9.883 -18.844 1 98.31 158 ILE B CA 1
ATOM 2826 C C . ILE B 1 158 ? 7.781 -8.82 -18.078 1 98.31 158 ILE B C 1
ATOM 2828 O O . ILE B 1 158 ? 7.82 -8.781 -16.844 1 98.31 158 ILE B O 1
ATOM 2832 N N . HIS B 1 159 ? 7 -7.961 -18.719 1 97.75 159 HIS B N 1
ATOM 2833 C CA . HIS B 1 159 ? 6.254 -6.887 -18.078 1 97.75 159 HIS B CA 1
ATOM 2834 C C . HIS B 1 159 ? 5.227 -7.441 -17.094 1 97.75 159 HIS B C 1
ATOM 2836 O O . HIS B 1 159 ? 5.082 -6.926 -15.977 1 97.75 159 HIS B O 1
ATOM 2842 N N . MET B 1 160 ? 4.613 -8.469 -17.562 1 98 160 MET B N 1
ATOM 2843 C CA . MET B 1 160 ? 3.627 -9.117 -16.703 1 98 160 MET B CA 1
ATOM 2844 C C . MET B 1 160 ? 4.285 -9.703 -15.461 1 98 160 MET B C 1
ATOM 2846 O O . MET B 1 160 ? 3.805 -9.508 -14.344 1 98 160 MET B O 1
ATOM 2850 N N . LEU B 1 161 ? 5.367 -10.406 -15.672 1 98.56 161 LEU B N 1
ATOM 2851 C CA . LEU B 1 161 ? 6.02 -11.094 -14.562 1 98.56 161 LEU B CA 1
ATOM 2852 C C . LEU B 1 161 ? 6.602 -10.086 -13.57 1 98.56 161 LEU B C 1
ATOM 2854 O O . LEU B 1 161 ? 6.531 -10.297 -12.359 1 98.56 161 LEU B O 1
ATOM 2858 N N . VAL B 1 162 ? 7.164 -8.969 -14.047 1 98.81 162 VAL B N 1
ATOM 2859 C CA . VAL B 1 162 ? 7.629 -7.883 -13.188 1 98.81 162 VAL B CA 1
ATOM 2860 C C . VAL B 1 162 ? 6.469 -7.344 -12.359 1 98.81 162 VAL B C 1
ATOM 2862 O O . VAL B 1 162 ? 6.586 -7.199 -11.141 1 98.81 162 VAL B O 1
ATOM 2865 N N . THR B 1 163 ? 5.348 -7.074 -13.008 1 98.75 163 THR B N 1
ATOM 2866 C CA . THR B 1 163 ? 4.176 -6.523 -12.344 1 98.75 163 THR B CA 1
ATOM 2867 C C . THR B 1 163 ? 3.656 -7.484 -11.273 1 98.75 163 THR B C 1
ATOM 2869 O O . THR B 1 163 ? 3.248 -7.055 -10.195 1 98.75 163 THR B O 1
ATOM 2872 N N . LEU B 1 164 ? 3.701 -8.75 -11.578 1 98.88 164 LEU B N 1
ATOM 2873 C CA . LEU B 1 164 ? 3.25 -9.766 -10.633 1 98.88 164 LEU B CA 1
ATOM 2874 C C . LEU B 1 164 ? 4.059 -9.703 -9.344 1 98.88 164 LEU B C 1
ATOM 2876 O O . LEU B 1 164 ? 3.494 -9.523 -8.258 1 98.88 164 LEU B O 1
ATOM 2880 N N . PHE B 1 165 ? 5.391 -9.773 -9.414 1 98.88 165 PHE B N 1
ATOM 2881 C CA . PHE B 1 165 ? 6.246 -9.805 -8.234 1 98.88 165 PHE B CA 1
ATOM 2882 C C . PHE B 1 165 ? 6.25 -8.445 -7.539 1 98.88 165 PHE B C 1
ATOM 2884 O O . PHE B 1 165 ? 6.262 -8.375 -6.309 1 98.88 165 PHE B O 1
ATOM 2891 N N . GLU B 1 166 ? 6.23 -7.395 -8.289 1 98.75 166 GLU B N 1
ATOM 2892 C CA . GLU B 1 166 ? 6.25 -6.055 -7.711 1 98.75 166 GLU B CA 1
ATOM 2893 C C . GLU B 1 166 ? 4.949 -5.754 -6.973 1 98.75 166 GLU B C 1
ATOM 2895 O O . GLU B 1 166 ? 4.961 -5.105 -5.922 1 98.75 166 GLU B O 1
ATOM 2900 N N . THR B 1 167 ? 3.818 -6.152 -7.582 1 98.88 167 THR B N 1
ATOM 2901 C CA . THR B 1 167 ? 2.537 -5.938 -6.918 1 98.88 167 THR B CA 1
ATOM 2902 C C . THR B 1 167 ? 2.51 -6.637 -5.562 1 98.88 167 THR B C 1
ATOM 2904 O O . THR B 1 167 ? 2.094 -6.043 -4.562 1 98.88 167 THR B O 1
ATOM 2907 N N . PHE B 1 168 ? 2.969 -7.891 -5.531 1 98.94 168 PHE B N 1
ATOM 2908 C CA . PHE B 1 168 ? 3.064 -8.609 -4.266 1 98.94 168 PHE B CA 1
ATOM 2909 C C . PHE B 1 168 ? 3.984 -7.883 -3.295 1 98.94 168 PHE B C 1
ATOM 2911 O O . PHE B 1 168 ? 3.627 -7.668 -2.135 1 98.94 168 PHE B O 1
ATOM 2918 N N . LEU B 1 169 ? 5.145 -7.426 -3.771 1 98.88 169 LEU B N 1
ATOM 2919 C CA . LEU B 1 169 ? 6.121 -6.711 -2.953 1 98.88 169 LEU B CA 1
ATOM 2920 C C . LEU B 1 169 ? 5.496 -5.473 -2.322 1 98.88 169 LEU B C 1
ATOM 2922 O O . LEU B 1 169 ? 5.66 -5.23 -1.124 1 98.88 169 LEU B O 1
ATOM 2926 N N . ARG B 1 170 ? 4.762 -4.734 -3.094 1 98.5 170 ARG B N 1
ATOM 2927 C CA . ARG B 1 170 ? 4.129 -3.514 -2.605 1 98.5 170 ARG B CA 1
ATOM 2928 C C . ARG B 1 170 ? 3.068 -3.83 -1.557 1 98.5 170 ARG B C 1
ATOM 2930 O O . ARG B 1 170 ? 2.859 -3.053 -0.623 1 98.5 170 ARG B O 1
ATOM 2937 N N . GLY B 1 171 ? 2.393 -4.941 -1.699 1 98.69 171 GLY B N 1
ATOM 2938 C CA . GLY B 1 171 ? 1.323 -5.316 -0.786 1 98.69 171 GLY B CA 1
ATOM 2939 C C . GLY B 1 171 ? 1.825 -5.73 0.584 1 98.69 171 GLY B C 1
ATOM 2940 O O . GLY B 1 171 ? 1.06 -5.758 1.55 1 98.69 171 GLY B O 1
ATOM 2941 N N . ILE B 1 172 ? 3.117 -6.062 0.691 1 98.81 172 ILE B N 1
ATOM 2942 C CA . ILE B 1 172 ? 3.697 -6.5 1.956 1 98.81 172 ILE B CA 1
ATOM 2943 C C . ILE B 1 172 ? 3.572 -5.383 2.992 1 98.81 172 ILE B C 1
ATOM 2945 O O . ILE B 1 172 ? 3.344 -5.648 4.176 1 98.81 172 ILE B O 1
ATOM 2949 N N . SER B 1 173 ? 3.662 -4.125 2.59 1 98.19 173 SER B N 1
ATOM 2950 C CA . SER B 1 173 ? 3.623 -3.002 3.52 1 98.19 173 SER B CA 1
ATOM 2951 C C . SER B 1 173 ? 2.309 -2.967 4.289 1 98.19 173 SER B C 1
ATOM 2953 O O . SER B 1 173 ? 2.305 -2.867 5.52 1 98.19 173 SER B O 1
ATOM 2955 N N . THR B 1 174 ? 1.184 -3.072 3.576 1 97.31 174 THR B N 1
ATOM 2956 C CA . THR B 1 174 ? -0.121 -3.061 4.23 1 97.31 174 THR B CA 1
ATOM 2957 C C . THR B 1 174 ? -0.286 -4.285 5.125 1 97.31 174 THR B C 1
ATOM 2959 O O . THR B 1 174 ? -0.82 -4.18 6.234 1 97.31 174 THR B O 1
ATOM 2962 N N . GLN B 1 175 ? 0.206 -5.473 4.66 1 98.06 175 GLN B N 1
ATOM 2963 C CA . GLN B 1 175 ? 0.144 -6.68 5.477 1 98.06 175 GLN B CA 1
ATOM 2964 C C . GLN B 1 175 ? 0.93 -6.508 6.773 1 98.06 175 GLN B C 1
ATOM 2966 O O . GLN B 1 175 ? 0.457 -6.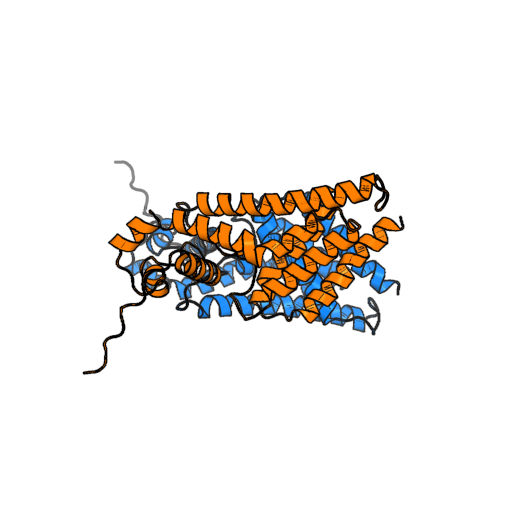887 7.848 1 98.06 175 GLN B O 1
ATOM 2971 N N . ALA B 1 176 ? 2.113 -5.973 6.656 1 98 176 ALA B N 1
ATOM 2972 C CA . ALA B 1 176 ? 2.936 -5.715 7.836 1 98 176 ALA B CA 1
ATOM 2973 C C . ALA B 1 176 ? 2.213 -4.801 8.82 1 98 176 ALA B C 1
ATOM 2975 O O . ALA B 1 176 ? 2.174 -5.078 10.023 1 98 176 ALA B O 1
ATOM 2976 N N . GLN B 1 177 ? 1.608 -3.727 8.344 1 96.19 177 GLN B N 1
ATOM 2977 C CA . GLN B 1 177 ? 0.893 -2.781 9.195 1 96.19 177 GLN B CA 1
ATOM 2978 C C . GLN B 1 177 ? -0.326 -3.434 9.836 1 96.19 177 GLN B C 1
ATOM 2980 O O . GLN B 1 177 ? -0.698 -3.09 10.961 1 96.19 177 GLN B O 1
ATOM 2985 N N . ASP B 1 178 ? -0.912 -4.359 9.109 1 96 178 ASP B N 1
ATOM 2986 C CA . ASP B 1 178 ? -2.082 -5.051 9.641 1 96 178 ASP B CA 1
ATOM 2987 C C . ASP B 1 178 ? -1.674 -6.176 10.594 1 96 178 ASP B C 1
ATOM 2989 O O . ASP B 1 178 ? -2.523 -6.926 11.078 1 96 178 ASP B O 1
ATOM 2993 N N . GLY B 1 179 ? -0.354 -6.383 10.797 1 96.31 179 GLY B N 1
ATOM 2994 C CA . GLY B 1 179 ? 0.131 -7.277 11.836 1 96.31 179 GLY B CA 1
ATOM 2995 C C . GLY B 1 179 ? 0.302 -8.711 11.359 1 96.31 179 GLY B C 1
ATOM 2996 O O . GLY B 1 179 ? 0.389 -9.633 12.172 1 96.31 179 GLY B O 1
ATOM 2997 N N . VAL B 1 180 ? 0.269 -8.953 10.062 1 97.69 180 VAL B N 1
ATOM 2998 C CA . VAL B 1 180 ? 0.502 -10.289 9.539 1 97.69 180 VAL B CA 1
ATOM 2999 C C . VAL B 1 180 ? 1.928 -10.734 9.859 1 97.69 180 VAL B C 1
ATOM 3001 O O . VAL B 1 180 ? 2.887 -10.016 9.562 1 97.69 180 VAL B O 1
ATOM 3004 N N . PRO B 1 181 ? 2.094 -11.891 10.445 1 98.06 181 PRO B N 1
ATOM 3005 C CA . PRO B 1 181 ? 3.432 -12.352 10.82 1 98.06 181 PRO B CA 1
ATOM 3006 C C . PRO B 1 181 ? 4.309 -12.664 9.609 1 98.06 181 PRO B C 1
ATOM 3008 O O . PRO B 1 181 ? 3.803 -13.117 8.578 1 98.06 181 PRO B O 1
ATOM 3011 N N . TYR B 1 182 ? 5.594 -12.461 9.797 1 98.62 182 TYR B N 1
ATOM 3012 C CA . TYR B 1 182 ? 6.57 -12.719 8.742 1 98.62 182 TYR B CA 1
ATOM 3013 C C . TYR B 1 182 ? 6.422 -14.133 8.203 1 98.62 182 TYR B C 1
ATOM 3015 O O . TYR B 1 182 ? 6.473 -14.352 6.988 1 98.62 182 TYR B O 1
ATOM 3023 N N . GLU B 1 183 ? 6.23 -15.125 9.062 1 98.62 183 GLU B N 1
ATOM 3024 C CA . GLU B 1 183 ? 6.238 -16.531 8.68 1 98.62 183 GLU B CA 1
ATOM 3025 C C . GLU B 1 183 ? 5.141 -16.828 7.664 1 98.62 183 GLU B C 1
ATOM 3027 O O . GLU B 1 183 ? 5.316 -17.688 6.789 1 98.62 183 GLU B O 1
ATOM 3032 N N . ILE B 1 184 ? 4.035 -16.172 7.785 1 98.5 184 ILE B N 1
ATOM 3033 C CA . ILE B 1 184 ? 2.932 -16.422 6.863 1 98.5 184 ILE B CA 1
ATOM 3034 C C . ILE B 1 184 ? 3.244 -15.781 5.512 1 98.5 184 ILE B C 1
ATOM 3036 O O . ILE B 1 184 ? 2.973 -16.359 4.465 1 98.5 184 ILE B O 1
ATOM 3040 N N . ILE B 1 185 ? 3.816 -14.57 5.523 1 98.88 185 ILE B N 1
ATOM 3041 C CA . ILE B 1 185 ? 4.219 -13.906 4.285 1 98.88 185 ILE B CA 1
ATOM 3042 C C . ILE B 1 185 ? 5.305 -14.727 3.594 1 98.88 185 ILE B C 1
ATOM 3044 O O . ILE B 1 185 ? 5.293 -14.875 2.369 1 98.88 185 ILE B O 1
ATOM 3048 N N . ASP B 1 186 ? 6.223 -15.242 4.43 1 98.88 186 ASP B N 1
ATOM 3049 C CA . ASP B 1 186 ? 7.301 -16.078 3.914 1 98.88 186 ASP B CA 1
ATOM 3050 C C . ASP B 1 186 ? 6.742 -17.312 3.203 1 98.88 186 ASP B C 1
ATOM 3052 O O . ASP B 1 186 ? 7.215 -17.672 2.125 1 98.88 186 ASP B O 1
ATOM 3056 N N . ALA B 1 187 ? 5.762 -17.938 3.785 1 98.75 187 ALA B N 1
ATOM 3057 C CA . ALA B 1 187 ? 5.113 -19.078 3.16 1 98.75 187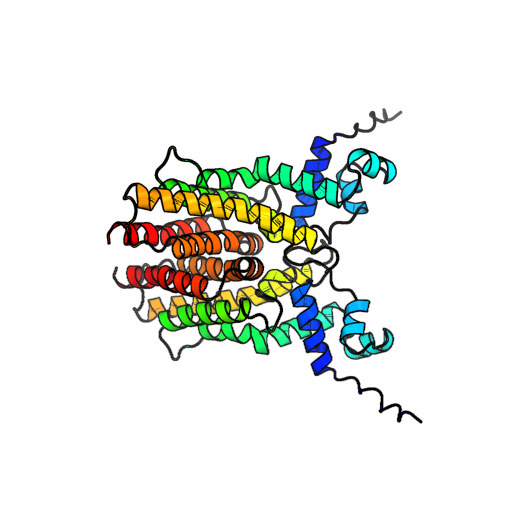 ALA B CA 1
ATOM 3058 C C . ALA B 1 187 ? 4.414 -18.672 1.863 1 98.75 187 ALA B C 1
ATOM 3060 O O . ALA B 1 187 ? 4.438 -19.422 0.88 1 98.75 187 ALA B O 1
ATOM 3061 N N . ALA B 1 188 ? 3.785 -17.531 1.837 1 98.81 188 ALA B N 1
ATOM 3062 C CA . ALA B 1 188 ? 3.135 -17.016 0.633 1 98.81 188 ALA B CA 1
ATOM 3063 C C . ALA B 1 188 ? 4.152 -16.766 -0.48 1 98.81 188 ALA B C 1
ATOM 3065 O O . ALA B 1 188 ? 3.865 -17.016 -1.654 1 98.81 188 ALA B O 1
ATOM 3066 N N . ILE B 1 189 ? 5.348 -16.281 -0.085 1 98.94 189 ILE B N 1
ATOM 3067 C CA . ILE B 1 189 ? 6.406 -16.062 -1.062 1 98.94 189 ILE B CA 1
ATOM 3068 C C . ILE B 1 189 ? 6.816 -17.391 -1.694 1 98.94 189 ILE B C 1
ATOM 3070 O O . ILE B 1 189 ? 7.008 -17.469 -2.91 1 98.94 189 ILE B O 1
ATOM 3074 N N . THR B 1 190 ? 6.957 -18.438 -0.843 1 98.69 190 THR B N 1
ATOM 3075 C CA . THR B 1 190 ? 7.281 -19.75 -1.368 1 98.69 190 THR B CA 1
ATOM 3076 C C . THR B 1 190 ? 6.273 -20.172 -2.436 1 98.69 190 THR B C 1
ATOM 3078 O O . THR B 1 190 ? 6.656 -20.641 -3.512 1 98.69 190 THR B O 1
ATOM 3081 N N . GLN B 1 191 ? 5.016 -20 -2.141 1 98.38 191 GLN B N 1
ATOM 3082 C CA . GLN B 1 191 ? 3.979 -20.375 -3.098 1 98.38 191 GLN B CA 1
ATOM 3083 C C . GLN B 1 191 ? 4.02 -19.484 -4.332 1 98.38 191 GLN B C 1
ATOM 3085 O O . GLN B 1 191 ? 3.848 -19.953 -5.457 1 98.38 191 GLN B O 1
ATOM 3090 N N . LEU B 1 192 ? 4.215 -18.188 -4.16 1 98.75 192 LEU B N 1
ATOM 3091 C CA . LEU B 1 192 ? 4.324 -17.266 -5.273 1 98.75 192 LEU B CA 1
ATOM 3092 C C . LEU B 1 192 ? 5.434 -17.688 -6.23 1 98.75 192 LEU B C 1
ATOM 3094 O O . LEU B 1 192 ? 5.246 -17.656 -7.449 1 98.75 192 LEU B O 1
ATOM 3098 N N . MET B 1 193 ? 6.551 -18.125 -5.656 1 98.44 193 MET B N 1
ATOM 3099 C CA . MET B 1 193 ? 7.727 -18.453 -6.453 1 98.44 193 MET B CA 1
ATOM 3100 C C . MET B 1 193 ? 7.5 -19.734 -7.25 1 98.44 193 MET B C 1
ATOM 3102 O O . MET B 1 193 ? 8.25 -20.047 -8.18 1 98.44 193 MET B O 1
ATOM 3106 N N . SER B 1 194 ? 6.449 -20.5 -6.91 1 97.12 194 SER B N 1
ATOM 3107 C CA . SER B 1 194 ? 6.125 -21.688 -7.707 1 97.12 194 SER B CA 1
ATOM 3108 C C . SER B 1 194 ? 5.746 -21.297 -9.133 1 97.12 194 SER B C 1
ATOM 3110 O O . SER B 1 194 ? 5.82 -22.125 -10.047 1 97.12 194 SER B O 1
ATOM 3112 N N . ILE B 1 195 ? 5.34 -20.047 -9.359 1 97.31 195 ILE B N 1
ATOM 3113 C CA . ILE B 1 195 ? 5.043 -19.547 -10.695 1 97.31 195 ILE B CA 1
ATOM 3114 C C . ILE B 1 195 ? 6.301 -19.578 -11.555 1 97.31 195 ILE B C 1
ATOM 3116 O O . ILE B 1 195 ? 6.254 -19.969 -12.727 1 97.31 195 ILE B O 1
ATOM 3120 N N . TRP B 1 196 ? 7.406 -19.125 -10.883 1 96.44 196 TRP B N 1
ATOM 3121 C CA . TRP B 1 196 ? 8.68 -19.172 -11.586 1 96.44 196 TRP B CA 1
ATOM 3122 C C . TRP B 1 196 ? 9.008 -20.594 -12.031 1 96.44 196 TRP B C 1
ATOM 3124 O O . TRP B 1 196 ? 9.453 -20.812 -13.164 1 96.44 196 TRP B O 1
ATOM 3134 N N . ASP B 1 197 ? 8.734 -21.578 -11.188 1 94.81 197 ASP B N 1
ATOM 3135 C CA . ASP B 1 197 ? 9.008 -22.984 -11.477 1 94.81 197 ASP B CA 1
ATOM 3136 C C . ASP B 1 197 ? 8.148 -23.484 -12.641 1 94.81 197 ASP B C 1
ATOM 3138 O O . ASP B 1 197 ? 8.625 -24.203 -13.516 1 94.81 197 ASP B O 1
ATOM 3142 N N . SER B 1 198 ? 6.949 -23.078 -12.625 1 92.69 198 SER B N 1
ATOM 3143 C CA . SER B 1 198 ? 6.027 -23.5 -13.672 1 92.69 198 SER B CA 1
ATOM 3144 C C . SER B 1 198 ? 6.414 -22.906 -15.023 1 92.69 198 SER B C 1
ATOM 3146 O O . SER B 1 198 ? 6.293 -23.562 -16.047 1 92.69 198 SER B O 1
ATOM 3148 N N . LEU B 1 199 ? 6.863 -21.656 -15.016 1 93.25 199 LEU B N 1
ATOM 3149 C CA . LEU B 1 199 ? 7.25 -21 -16.266 1 93.25 199 LEU B CA 1
ATOM 3150 C C . LEU B 1 199 ? 8.555 -21.578 -16.797 1 93.25 199 LEU B C 1
ATOM 3152 O O . LEU B 1 199 ? 8.75 -21.656 -18.016 1 93.25 199 LEU B O 1
ATOM 3156 N N . SER B 1 200 ? 9.406 -21.953 -15.898 1 91.44 200 SER B N 1
ATOM 3157 C CA . SER B 1 200 ? 10.695 -22.5 -16.297 1 91.44 200 SER B CA 1
ATOM 3158 C C . SER B 1 200 ? 10.539 -23.875 -16.938 1 91.44 200 SER B C 1
ATOM 3160 O O . SER B 1 200 ? 11.359 -24.281 -17.766 1 91.44 200 SER B O 1
ATOM 3162 N N . ALA B 1 201 ? 9.492 -24.609 -16.562 1 83.62 201 ALA B N 1
ATOM 3163 C CA . ALA B 1 201 ? 9.25 -25.953 -17.062 1 83.62 201 ALA B CA 1
ATOM 3164 C C . ALA B 1 201 ? 8.531 -25.938 -18.406 1 83.62 201 ALA B C 1
ATOM 3166 O O . ALA B 1 201 ? 8.469 -26.938 -19.109 1 83.62 201 ALA B O 1
ATOM 3167 N N . SER B 1 202 ? 8.031 -24.859 -18.891 1 74.94 202 SER B N 1
ATOM 3168 C CA . SER B 1 202 ? 7.293 -24.766 -20.141 1 74.94 202 SER B CA 1
ATOM 3169 C C . SER B 1 202 ? 8.234 -24.484 -21.312 1 74.94 202 SER B C 1
ATOM 3171 O O . SER B 1 202 ? 9.219 -23.766 -21.156 1 74.94 202 SER B O 1
#

pLDDT: mean 94.85, std 9.81, range [38.56, 98.94]

Solvent-accessible surface area (backbone atoms only — not comparable to full-atom values): 21047 Å² total; per-residue (Å²): 122,86,76,76,66,78,76,80,76,85,50,68,70,61,32,41,52,41,43,30,50,45,29,42,48,16,8,55,84,58,46,47,71,68,58,47,27,50,63,46,74,56,52,50,72,67,58,48,41,72,73,40,66,42,70,65,53,41,46,55,51,16,50,52,52,37,46,74,50,74,46,45,34,57,54,33,25,63,42,78,90,48,54,41,67,57,16,49,52,49,18,50,49,42,42,44,46,61,17,46,38,82,92,50,62,52,20,45,51,74,66,43,24,46,69,36,42,38,81,90,43,46,66,58,36,51,52,36,51,52,57,52,46,52,54,50,49,29,42,42,52,28,52,51,48,22,34,76,70,61,59,26,43,84,82,56,58,59,69,30,54,38,49,38,56,48,24,33,57,54,6,42,28,60,39,22,64,71,63,50,55,48,70,46,54,48,50,19,48,57,56,56,49,47,51,57,54,54,48,43,74,93,122,85,77,79,66,77,76,81,74,84,50,67,69,60,32,40,52,41,44,29,51,44,30,41,48,16,7,57,85,57,46,47,69,67,58,47,25,49,64,46,74,56,51,51,72,68,58,46,40,72,73,41,66,40,71,64,54,41,46,55,49,16,50,50,52,39,45,75,51,75,46,45,34,57,53,32,24,63,42,77,91,49,53,41,66,57,16,49,52,49,18,51,49,42,43,43,45,60,17,47,39,83,91,48,61,52,20,47,51,74,66,44,24,45,67,35,41,39,81,91,44,47,66,58,36,51,52,36,48,53,56,51,46,51,55,49,50,28,43,42,52,27,53,51,49,22,32,77,70,61,60,26,43,84,82,59,59,60,70,29,53,38,48,38,56,49,24,34,56,54,5,42,28,60,40,23,65,72,63,52,55,48,69,46,54,49,51,19,50,56,57,57,50,47,52,57,55,55,47,43,72,93